Protein AF-G0QN94-F1 (afdb_monomer)

Organism: Ichthyophthirius multifiliis (NCBI:txid5932)

Secondary structure (DSSP, 8-state):
--TTHHHHHHHHHHTTSPPPPPPHHHHHHHT-TT--GGG--SHHHHHHHHHHHHHHTTHHHHTT--HHHHHHHHHHHHHHHHTT--SSSSHHHHHHHHHHHHHHHHTTTTTTT--HHHHHHHHHHHHHTTTT--SS-HHHHHHTT-HHHHHHTTSSHHHHHHHHHHHHHHHHT-TTTTS-HHHHHHHHHHHHHHHHT--GGGHHHHHHHHHHHHHHHHHH---S--SHHHHHHHHHHHHHHHHTTGGGS-HHHHHHHHHHHHHHHHHHHHHHHHHTPPP-GGGTTTTSHHHHHHHHHHHIIIIIHHHHHHHHHHH-GGGTHHHHHHHHHHHHHHHHHHHHHHHHT-SS------S----S-GGG--HHHHSS--SS--HHHHHHHHHHHHHHHHHHSS-S-SSSSTT-HHHHHHTSS-THHHHTTS-S---THHHHHHT-SSTTTSPPHHHHHTSTTT-

Radius of gyration: 30.05 Å; Cα contacts (8 Å, |Δi|>4): 542; chains: 1; bounding box: 79×68×67 Å

pLDDT: mean 88.89, std 14.83, range [32.31, 98.94]

InterPro domains:
  IPR000719 Protein kinase domain [PF00069] (358-457)
  IPR000719 Protein kinase domain [PS50011] (59-458)
  IPR000719 Protein kinase domain [SM00220] (216-458)
  IPR002073 3'5'-cyclic nucleotide phosphodiesterase, catalytic domain [PF00233] (88-326)
  IPR002073 3'5'-cyclic nucleotide phosphodiesterase, catalytic domain [PS51845] (15-340)
  IPR003607 HD/PDEase domain [SM00471] (86-257)
  IPR003607 HD/PDEase domain [cd00077] (89-265)
  IPR011009 Protein kinase-like domain superfamily [SSF56112] (355-458)
  IPR023088 3'5'-cyclic nucleotide phosphodiesterase [PR00387] (84-97)
  IPR023088 3'5'-cyclic nucleotide phosphodiesterase [PR00387] (129-144)
  IPR023088 3'5'-cyclic nucleotide phosphodiesterase [PR00387] (156-172)
  IPR023088 3'5'-cyclic nucleotide phosphodiesterase [PR00387] (239-252)
  IPR023088 3'5'-cyclic nucleotide phosphodiesterase [PR00387] (256-272)
  IPR023174 3'5'-cyclic nucleotide phosphodiesterase, conserved site [PS00126] (129-140)
  IPR036971 3'5'-cyclic nucleotide phosphodiesterase, catalytic domain superfamily [G3DSA:1.10.1300.10] (16-343)

Structure (mmCIF, N/CA/C/O backbone):
data_AF-G0QN94-F1
#
_entry.id   AF-G0QN94-F1
#
loop_
_atom_site.group_PDB
_atom_site.id
_atom_site.type_symbol
_atom_site.label_atom_id
_atom_site.label_alt_id
_atom_site.label_comp_id
_atom_site.label_asym_id
_atom_site.label_entity_id
_atom_site.label_seq_id
_atom_site.pdbx_PDB_ins_code
_atom_site.Cartn_x
_atom_site.Cartn_y
_atom_site.Cartn_z
_atom_site.occupancy
_atom_site.B_iso_or_equiv
_atom_site.auth_seq_id
_atom_site.auth_comp_id
_atom_site.auth_asym_id
_atom_site.auth_atom_id
_atom_site.pdbx_PDB_model_num
ATOM 1 N N . MET A 1 1 ? -6.338 -30.228 -6.863 1.00 39.59 1 MET A N 1
ATOM 2 C CA . MET A 1 1 ? -7.550 -30.212 -6.015 1.00 39.59 1 MET A CA 1
ATOM 3 C C . MET A 1 1 ? -8.471 -29.151 -6.579 1.00 39.59 1 MET A C 1
ATOM 5 O O . MET A 1 1 ? -7.980 -28.083 -6.923 1.00 39.59 1 MET A O 1
ATOM 9 N N . THR A 1 2 ? -9.753 -29.445 -6.765 1.00 32.31 2 THR A N 1
ATOM 10 C CA . THR A 1 2 ? -10.728 -28.423 -7.175 1.00 32.31 2 THR A CA 1
ATOM 11 C C . THR A 1 2 ? -10.916 -27.420 -6.030 1.00 32.31 2 THR A C 1
ATOM 13 O O . THR A 1 2 ? -10.762 -27.778 -4.861 1.00 32.31 2 THR A O 1
ATOM 16 N N . GLY A 1 3 ? -11.249 -26.162 -6.338 1.00 35.00 3 GLY A N 1
ATOM 17 C CA . GLY A 1 3 ? -11.418 -25.099 -5.333 1.00 35.00 3 GLY A CA 1
ATOM 18 C C . GLY A 1 3 ? -12.515 -25.358 -4.287 1.00 35.00 3 GLY A C 1
ATOM 19 O O . GLY A 1 3 ? -12.602 -24.627 -3.308 1.00 35.00 3 GLY A O 1
ATOM 20 N N . GLU A 1 4 ? -13.344 -26.391 -4.462 1.00 36.78 4 GLU A N 1
ATOM 21 C CA . GLU A 1 4 ? -14.314 -26.848 -3.4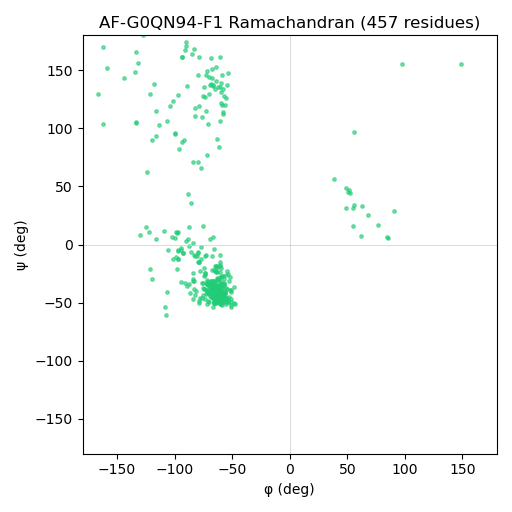59 1.00 36.78 4 GLU A CA 1
ATOM 22 C C . GLU A 1 4 ? -13.721 -27.859 -2.468 1.00 36.78 4 GLU A C 1
ATOM 24 O O . GLU A 1 4 ? -14.023 -27.778 -1.286 1.00 36.78 4 GLU A O 1
ATOM 29 N N . GLN A 1 5 ? -12.796 -28.730 -2.884 1.00 34.88 5 GLN A N 1
ATOM 30 C CA . GLN A 1 5 ? -12.131 -29.670 -1.965 1.00 34.88 5 GLN A CA 1
ATOM 31 C C . GLN A 1 5 ? -11.105 -28.985 -1.047 1.00 34.88 5 GLN A C 1
ATOM 33 O O . GLN A 1 5 ? -10.830 -29.476 0.044 1.00 34.88 5 GLN A O 1
ATOM 38 N N . TYR A 1 6 ? -10.560 -27.835 -1.459 1.00 41.84 6 TYR A N 1
ATOM 39 C CA . TYR A 1 6 ? -9.681 -27.019 -0.612 1.00 41.84 6 TYR A CA 1
ATOM 40 C C . TYR A 1 6 ? -10.460 -26.266 0.488 1.00 41.84 6 TYR A C 1
ATOM 42 O O . TYR A 1 6 ? -9.904 -25.995 1.550 1.00 41.84 6 TYR A O 1
ATOM 50 N N . LYS A 1 7 ? -11.752 -25.958 0.259 1.00 45.25 7 LYS A N 1
ATOM 51 C CA . LYS A 1 7 ? -12.611 -25.224 1.209 1.00 45.25 7 LYS A CA 1
ATOM 52 C C . LYS A 1 7 ? -12.874 -26.011 2.487 1.00 45.25 7 LYS A C 1
ATOM 54 O O . LYS A 1 7 ? -12.740 -25.446 3.562 1.00 45.25 7 LYS A O 1
ATOM 59 N N . ASP A 1 8 ? -13.225 -27.290 2.382 1.00 44.88 8 ASP A N 1
ATOM 60 C CA . ASP A 1 8 ? -13.710 -28.035 3.551 1.00 44.88 8 ASP A CA 1
ATOM 61 C C . ASP A 1 8 ? -12.580 -28.604 4.421 1.00 44.88 8 ASP A C 1
ATOM 63 O O . ASP A 1 8 ? -12.735 -28.694 5.635 1.00 44.88 8 ASP A O 1
ATOM 67 N N . CYS A 1 9 ? -11.414 -28.929 3.852 1.00 47.97 9 CYS A N 1
ATOM 68 C CA . CYS A 1 9 ? -10.308 -29.491 4.637 1.00 47.97 9 CYS A CA 1
ATOM 69 C C . CYS A 1 9 ? -9.487 -28.421 5.372 1.00 47.97 9 CYS A C 1
ATOM 71 O O . CYS A 1 9 ? -9.126 -28.616 6.528 1.00 47.97 9 CYS A O 1
ATOM 73 N N . TYR A 1 10 ? -9.218 -27.277 4.736 1.00 49.41 10 TYR A N 1
ATOM 74 C CA . TYR A 1 10 ? -8.291 -26.283 5.282 1.00 49.41 10 TYR A CA 1
ATOM 75 C C . TYR A 1 10 ? -8.870 -25.524 6.485 1.00 49.41 10 TYR A C 1
ATOM 77 O O . TYR A 1 10 ? -8.169 -25.303 7.466 1.00 49.41 10 TYR A O 1
ATOM 85 N N . VAL A 1 11 ? -10.146 -25.108 6.455 1.00 52.97 11 VAL A N 1
ATOM 86 C CA . VAL A 1 11 ? -10.698 -24.310 7.570 1.00 52.97 11 VAL A CA 1
ATOM 87 C C . VAL A 1 11 ? -10.992 -25.163 8.798 1.00 52.97 11 VAL A C 1
ATOM 89 O O . VAL A 1 11 ? -10.759 -24.723 9.922 1.00 52.97 11 VAL A O 1
ATOM 92 N N . VAL A 1 12 ? -11.474 -26.391 8.586 1.00 55.25 12 VAL A N 1
ATOM 93 C CA . VAL A 1 12 ? -11.833 -27.311 9.673 1.00 55.25 12 VAL A CA 1
ATOM 94 C C . VAL A 1 12 ? -10.606 -27.689 10.505 1.00 55.25 12 VAL A C 1
ATOM 96 O O . VAL A 1 12 ? -10.716 -27.786 11.725 1.00 55.25 12 VAL A O 1
ATOM 99 N N . GLU A 1 13 ? -9.434 -27.816 9.878 1.00 57.72 13 GLU A N 1
ATOM 100 C CA . GLU A 1 13 ? -8.177 -28.139 10.565 1.00 57.72 13 GLU A CA 1
ATOM 101 C C . GLU A 1 13 ? -7.680 -27.002 11.481 1.00 57.72 13 GLU A C 1
ATOM 103 O O . GLU A 1 13 ? -7.098 -27.259 12.534 1.00 57.72 13 GLU A O 1
ATOM 108 N N . TYR A 1 14 ? -7.948 -25.736 11.139 1.00 63.16 14 TYR A N 1
ATOM 109 C CA . TYR A 1 14 ? -7.398 -24.584 11.867 1.00 63.16 14 TYR A CA 1
ATOM 110 C C . TYR A 1 14 ? -8.360 -23.898 12.845 1.00 63.16 14 TYR A C 1
ATOM 112 O O . TYR A 1 14 ? -7.900 -23.113 13.674 1.00 63.16 14 TYR A O 1
ATOM 120 N N . TYR A 1 15 ? -9.668 -24.185 12.809 1.00 63.53 15 TYR A N 1
ATOM 121 C CA . TYR A 1 15 ? -10.637 -23.526 13.701 1.00 63.53 15 TYR A CA 1
ATOM 122 C C . TYR A 1 15 ? -10.415 -23.793 15.194 1.00 63.53 15 TYR A C 1
ATOM 124 O O . TYR A 1 15 ? -10.767 -22.947 16.012 1.00 63.53 15 TYR A O 1
ATOM 132 N N . ASN A 1 16 ? -9.850 -24.949 15.541 1.00 65.31 16 ASN A N 1
ATOM 133 C CA . ASN A 1 16 ? -9.628 -25.365 16.929 1.00 65.31 16 ASN A CA 1
ATOM 134 C C . ASN A 1 16 ? -8.145 -25.349 17.321 1.00 65.31 16 ASN A C 1
ATOM 136 O O . ASN A 1 16 ? -7.781 -25.906 18.354 1.00 65.31 16 ASN A O 1
ATOM 140 N N . THR A 1 17 ? -7.293 -24.753 16.486 1.00 73.94 17 THR A N 1
ATOM 141 C CA . THR A 1 17 ? -5.847 -24.736 16.699 1.00 73.94 17 THR A CA 1
ATOM 142 C C . THR A 1 17 ? -5.446 -23.431 17.369 1.00 73.94 17 THR A C 1
ATOM 144 O O . THR A 1 17 ? -5.792 -22.348 16.890 1.00 73.94 17 THR A O 1
ATOM 147 N N . ASP A 1 18 ? -4.703 -23.535 18.470 1.00 79.50 18 ASP A N 1
ATOM 148 C CA . ASP A 1 18 ? -4.144 -22.371 19.149 1.00 79.50 18 ASP A CA 1
ATOM 149 C C . ASP A 1 18 ? -3.210 -21.607 18.204 1.00 79.50 18 ASP A C 1
ATOM 151 O O . ASP A 1 18 ? -2.381 -22.191 17.496 1.00 79.50 18 ASP A O 1
ATOM 155 N N . LEU A 1 19 ? -3.339 -20.279 18.188 1.00 82.00 19 LEU A N 1
ATOM 156 C CA . LEU A 1 19 ? -2.419 -19.443 17.428 1.00 82.00 19 LEU A CA 1
ATOM 157 C C . LEU A 1 19 ? -1.003 -19.575 18.010 1.00 82.00 19 LEU A C 1
ATOM 159 O O . LEU A 1 19 ? -0.846 -19.589 19.235 1.00 82.00 19 LEU A O 1
ATOM 163 N N . PRO A 1 20 ? 0.042 -19.626 17.162 1.00 82.62 20 PRO A N 1
ATOM 164 C CA . PRO A 1 20 ? 1.405 -19.656 17.661 1.00 82.62 20 PRO A CA 1
ATOM 165 C C . PRO A 1 20 ? 1.693 -18.418 18.521 1.00 82.62 20 PRO A C 1
ATOM 167 O O . PRO A 1 20 ? 1.191 -17.324 18.256 1.00 82.62 20 PRO A O 1
ATOM 170 N N . ILE A 1 21 ? 2.520 -18.586 19.551 1.00 85.19 21 ILE A N 1
ATOM 171 C CA . ILE A 1 21 ? 2.860 -17.507 20.484 1.00 85.19 21 ILE A CA 1
ATOM 172 C C . ILE A 1 21 ? 3.711 -16.454 19.762 1.00 85.19 21 ILE A C 1
ATOM 174 O O . ILE A 1 21 ? 4.614 -16.787 18.993 1.00 85.19 21 ILE A O 1
ATOM 178 N N . VAL A 1 22 ? 3.422 -15.177 20.016 1.00 85.69 22 VAL A N 1
ATOM 179 C CA . VAL A 1 22 ? 4.253 -14.060 19.554 1.00 85.69 22 VAL A CA 1
ATOM 180 C C . VAL A 1 22 ? 5.459 -13.928 20.474 1.00 85.69 22 VAL A C 1
ATOM 182 O O . VAL A 1 22 ? 5.314 -13.740 21.680 1.00 85.69 22 VAL A O 1
ATOM 185 N N . SER A 1 23 ? 6.647 -14.080 19.899 1.00 89.00 23 SER A N 1
ATOM 186 C CA . SER A 1 23 ? 7.928 -13.914 20.589 1.00 89.00 23 SER A CA 1
ATOM 187 C C . SER A 1 23 ? 8.365 -12.445 20.623 1.00 89.00 23 SER A C 1
ATOM 189 O O . SER A 1 23 ? 7.906 -11.646 19.816 1.00 89.00 23 SER A O 1
ATOM 191 N N . GLN A 1 24 ? 9.326 -12.085 21.479 1.00 88.75 24 GLN A N 1
ATOM 192 C CA . GLN A 1 24 ? 9.919 -10.737 21.465 1.00 88.75 24 GLN A CA 1
ATOM 193 C C . GLN A 1 24 ? 10.485 -10.366 20.080 1.00 88.75 24 GLN A C 1
ATOM 195 O O . GLN A 1 24 ? 10.330 -9.240 19.616 1.00 88.75 24 GLN A O 1
ATOM 200 N N . GLN A 1 25 ? 11.087 -11.331 19.380 1.00 88.31 25 GLN A N 1
ATOM 201 C CA . GLN A 1 25 ? 11.593 -11.120 18.026 1.00 88.31 25 GLN A CA 1
ATOM 202 C C . GLN A 1 25 ? 10.465 -10.779 17.040 1.00 88.31 25 GLN A C 1
ATOM 204 O O . GLN A 1 25 ? 10.648 -9.938 16.165 1.00 88.31 25 GLN A O 1
ATOM 209 N N . ASP A 1 26 ? 9.290 -11.398 17.181 1.00 89.19 26 ASP A N 1
ATOM 210 C CA . ASP A 1 26 ? 8.119 -11.063 16.366 1.00 89.19 26 ASP A CA 1
ATOM 211 C C . ASP A 1 26 ? 7.661 -9.614 16.601 1.00 89.19 26 ASP A C 1
ATOM 213 O O . ASP A 1 26 ? 7.310 -8.919 15.647 1.00 89.19 26 ASP A O 1
ATOM 217 N N . GLU A 1 27 ? 7.692 -9.145 17.851 1.00 89.12 27 GLU A N 1
ATOM 218 C CA . GLU A 1 27 ? 7.333 -7.766 18.214 1.00 89.12 27 GLU A CA 1
ATOM 219 C C . GLU A 1 27 ? 8.311 -6.748 17.616 1.00 89.12 27 GLU A C 1
ATOM 221 O O . GLU A 1 27 ? 7.893 -5.737 17.043 1.00 89.12 27 GLU A O 1
ATOM 226 N N . GLU A 1 28 ? 9.611 -7.037 17.693 1.00 89.75 28 GLU A N 1
ATOM 227 C CA . GLU A 1 28 ? 10.665 -6.220 17.085 1.00 89.75 28 GLU A CA 1
ATOM 228 C C . GLU A 1 28 ? 10.498 -6.136 15.563 1.00 89.75 28 GLU A C 1
ATOM 230 O O . GLU A 1 28 ? 10.615 -5.053 14.982 1.00 89.75 28 GLU A O 1
ATOM 235 N N . LEU A 1 29 ? 10.155 -7.254 14.911 1.00 89.44 29 LEU A N 1
ATOM 236 C CA . LEU A 1 29 ? 9.857 -7.275 13.480 1.00 89.44 29 LEU A CA 1
ATOM 237 C C . LEU A 1 29 ? 8.646 -6.397 13.153 1.00 89.44 29 LEU A C 1
ATOM 239 O O . LEU A 1 29 ? 8.740 -5.562 12.254 1.00 89.44 29 LEU A O 1
ATOM 243 N N . LEU A 1 30 ? 7.536 -6.542 13.883 1.00 91.38 30 LEU A N 1
ATOM 244 C CA . LEU A 1 30 ? 6.322 -5.742 13.680 1.00 91.38 30 LEU A CA 1
ATOM 245 C C . LEU A 1 30 ? 6.555 -4.235 13.851 1.00 91.38 30 LEU A C 1
ATOM 247 O O . LEU A 1 30 ? 5.859 -3.432 13.228 1.00 91.38 30 LEU A O 1
ATOM 251 N N . CYS A 1 31 ? 7.535 -3.850 14.667 1.00 92.06 31 CYS A N 1
ATOM 252 C CA . CYS A 1 31 ? 7.925 -2.458 14.878 1.00 92.06 31 CYS A CA 1
ATOM 253 C C . CYS A 1 31 ? 8.970 -1.950 13.871 1.00 92.06 31 CYS A C 1
ATOM 255 O O . CYS A 1 31 ? 9.346 -0.781 13.933 1.00 92.06 31 CYS A O 1
ATOM 257 N N . SER A 1 32 ? 9.436 -2.783 12.939 1.00 94.19 32 SER A N 1
ATOM 258 C CA . SER A 1 32 ? 10.348 -2.381 11.868 1.00 94.19 32 SER A CA 1
ATOM 259 C C . SER A 1 32 ? 9.580 -1.895 10.639 1.00 94.19 32 SER A C 1
ATOM 261 O O . SER A 1 32 ? 8.629 -2.535 10.192 1.00 94.19 32 SER A O 1
ATOM 263 N N . TRP A 1 33 ? 10.030 -0.794 10.029 1.00 95.94 33 TRP A N 1
ATOM 264 C CA . TRP A 1 33 ? 9.498 -0.367 8.729 1.00 95.94 33 TRP A CA 1
ATOM 265 C C . TRP A 1 33 ? 9.818 -1.374 7.614 1.00 95.94 33 TRP A C 1
ATOM 267 O O . TRP A 1 33 ? 9.013 -1.587 6.707 1.00 95.94 33 TRP A O 1
ATOM 277 N N . ASP A 1 34 ? 10.969 -2.042 7.718 1.00 95.25 34 ASP A N 1
ATOM 278 C CA . ASP A 1 34 ? 11.434 -3.087 6.803 1.00 95.25 34 ASP A CA 1
ATOM 279 C C . ASP A 1 34 ? 10.937 -4.481 7.237 1.00 95.25 34 ASP A C 1
ATOM 281 O O . ASP A 1 34 ? 11.703 -5.448 7.267 1.00 95.25 34 ASP A O 1
ATOM 285 N N . PHE A 1 35 ? 9.664 -4.590 7.633 1.00 93.56 35 PHE A N 1
ATOM 286 C CA . PHE A 1 35 ? 9.060 -5.851 8.062 1.00 93.56 35 PHE A CA 1
ATOM 287 C C . PHE A 1 35 ? 9.196 -6.936 6.972 1.00 93.56 35 PHE A C 1
ATOM 289 O O . PHE A 1 35 ? 8.702 -6.755 5.852 1.00 93.56 35 PHE A O 1
ATOM 296 N N . PRO A 1 36 ? 9.858 -8.074 7.258 1.00 89.44 36 PRO A N 1
ATOM 297 C CA . PRO A 1 36 ? 10.201 -9.072 6.252 1.00 89.44 36 PRO A CA 1
ATOM 298 C C . PRO A 1 36 ? 9.031 -10.030 6.003 1.00 89.44 36 PRO A C 1
ATOM 300 O O . PRO A 1 36 ? 9.090 -11.207 6.360 1.00 89.44 36 PRO A O 1
ATOM 303 N N . PHE A 1 37 ? 7.975 -9.529 5.361 1.00 84.38 37 PHE A N 1
ATOM 304 C CA . PHE A 1 37 ? 6.750 -10.280 5.061 1.00 84.38 37 PHE A CA 1
ATOM 305 C C . PHE A 1 37 ? 7.032 -11.654 4.433 1.00 84.38 37 PHE A C 1
ATOM 307 O O . PHE A 1 37 ? 6.358 -12.622 4.775 1.00 84.38 37 PHE A O 1
ATOM 314 N N . TYR A 1 38 ? 8.053 -11.770 3.573 1.00 83.44 38 TYR A N 1
ATOM 315 C CA . TYR A 1 38 ? 8.455 -13.001 2.874 1.00 83.44 38 TYR A CA 1
ATOM 316 C C . TYR A 1 38 ? 8.865 -14.157 3.798 1.00 83.44 38 TYR A C 1
ATOM 318 O O . TYR A 1 38 ? 8.884 -15.306 3.360 1.00 83.44 38 TYR A O 1
ATOM 326 N N . LYS A 1 39 ? 9.180 -13.888 5.069 1.00 85.38 39 LYS A N 1
ATOM 327 C CA . LYS A 1 39 ? 9.485 -14.937 6.054 1.00 85.38 39 LYS A CA 1
ATOM 328 C C . LYS A 1 39 ? 8.229 -15.616 6.606 1.00 85.38 39 LYS A C 1
ATOM 330 O O . LYS A 1 39 ? 8.338 -16.686 7.188 1.00 85.38 39 LYS A O 1
ATOM 335 N N . ILE A 1 40 ? 7.056 -15.017 6.406 1.00 85.44 40 ILE A N 1
ATOM 336 C CA . ILE A 1 40 ? 5.784 -15.456 6.985 1.00 85.44 40 ILE A CA 1
ATOM 337 C C . ILE A 1 40 ? 5.028 -16.255 5.931 1.00 85.44 40 ILE A C 1
ATOM 339 O O . ILE A 1 40 ? 4.353 -15.696 5.062 1.00 85.44 40 ILE A O 1
ATOM 343 N N . GLN A 1 41 ? 5.183 -17.573 5.986 1.00 84.44 41 GLN A N 1
ATOM 344 C CA . GLN A 1 41 ? 4.644 -18.479 4.971 1.00 84.44 41 GLN A CA 1
ATOM 345 C C . GLN A 1 41 ? 3.441 -19.258 5.495 1.00 84.44 41 GLN A C 1
ATOM 347 O O . GLN A 1 41 ? 2.446 -19.400 4.781 1.00 84.44 41 GLN A O 1
ATOM 352 N N . SER A 1 42 ? 3.499 -19.720 6.749 1.00 88.38 42 SER A N 1
ATOM 353 C CA . SER A 1 42 ? 2.431 -20.533 7.319 1.00 88.38 42 SER A CA 1
ATOM 354 C C . SER A 1 42 ? 1.136 -19.727 7.469 1.00 88.38 42 SER A C 1
ATOM 356 O O . SER A 1 42 ? 1.168 -18.591 7.952 1.00 88.38 42 SER A O 1
ATOM 358 N N . PRO A 1 43 ? -0.023 -20.316 7.133 1.00 87.44 43 PRO A N 1
ATOM 359 C CA . PRO A 1 43 ? -1.326 -19.716 7.388 1.00 87.44 43 PRO A CA 1
ATOM 360 C C . PRO A 1 43 ? -1.508 -19.245 8.828 1.00 87.44 43 PRO A C 1
ATOM 362 O O . PRO A 1 43 ? -1.853 -18.096 9.072 1.00 87.44 43 PRO A O 1
ATOM 365 N N . LEU A 1 44 ? -1.195 -20.095 9.805 1.00 89.31 44 LEU A N 1
ATOM 366 C CA . LEU A 1 44 ? -1.354 -19.738 11.213 1.00 89.31 44 LEU A CA 1
ATOM 367 C C . LEU A 1 44 ? -0.401 -18.621 11.648 1.00 89.31 44 LEU A C 1
ATOM 369 O O . LEU A 1 44 ? -0.768 -17.810 12.493 1.00 89.31 44 LEU A O 1
ATOM 373 N N . GLU A 1 45 ? 0.794 -18.534 11.059 1.00 90.25 45 GLU A N 1
ATOM 374 C CA . GLU A 1 45 ? 1.710 -17.421 11.327 1.00 90.25 45 GLU A CA 1
ATOM 375 C C . GLU A 1 45 ? 1.172 -16.104 10.767 1.00 90.25 45 GLU A C 1
ATOM 377 O O . GLU A 1 45 ? 1.229 -15.080 11.445 1.00 90.25 45 GLU A O 1
ATOM 382 N N . LYS A 1 46 ? 0.593 -16.124 9.563 1.00 92.69 46 LYS A N 1
ATOM 383 C CA . LYS A 1 46 ? -0.077 -14.960 8.967 1.00 92.69 46 LYS A CA 1
ATOM 384 C C . LYS A 1 46 ? -1.198 -14.442 9.877 1.00 92.69 46 LYS A C 1
ATOM 386 O O . LYS A 1 46 ? -1.237 -13.253 10.200 1.00 92.69 46 LYS A O 1
ATOM 391 N N . ILE A 1 47 ? -2.054 -15.345 10.360 1.00 94.62 47 ILE A N 1
ATOM 392 C CA . ILE A 1 47 ? -3.145 -15.021 11.293 1.00 94.62 47 ILE A CA 1
ATOM 393 C C . ILE A 1 47 ? -2.605 -14.519 12.637 1.00 94.62 47 ILE A C 1
ATOM 395 O O . ILE A 1 47 ? -3.126 -13.533 13.160 1.00 94.62 47 ILE A O 1
ATOM 399 N N . LYS A 1 48 ? -1.540 -15.138 13.171 1.00 93.19 48 LYS A N 1
ATOM 400 C CA . LYS A 1 48 ? -0.869 -14.731 14.418 1.00 93.19 48 LYS A CA 1
ATOM 401 C C . LYS A 1 48 ? -0.528 -13.244 14.412 1.00 93.19 48 LYS A C 1
ATOM 403 O O . LYS A 1 48 ? -0.886 -12.547 15.359 1.00 93.19 48 LYS A O 1
ATOM 408 N N . TYR A 1 49 ? 0.145 -12.751 13.369 1.00 94.31 49 TYR A N 1
ATOM 409 C CA . TYR A 1 49 ? 0.584 -11.353 13.329 1.00 94.31 49 TYR A CA 1
ATOM 410 C C . TYR A 1 49 ? -0.593 -10.378 13.312 1.00 94.31 49 TYR A C 1
ATOM 412 O O . TYR A 1 49 ? -0.604 -9.444 14.110 1.00 94.31 49 TYR A O 1
ATOM 420 N N . ILE A 1 50 ? -1.609 -10.616 12.474 1.00 96.56 50 ILE A N 1
ATOM 421 C CA . ILE A 1 50 ? -2.807 -9.764 12.449 1.00 96.56 50 ILE A CA 1
ATOM 422 C C . ILE A 1 50 ? -3.509 -9.792 13.804 1.00 96.56 50 ILE A C 1
ATOM 424 O O . ILE A 1 50 ? -3.788 -8.746 14.386 1.00 96.56 50 ILE A O 1
ATOM 428 N N . PHE A 1 51 ? -3.761 -10.982 14.342 1.00 96.06 51 PHE A N 1
ATOM 429 C CA . PHE A 1 51 ? -4.435 -11.128 15.623 1.00 96.06 51 PHE A CA 1
ATOM 430 C C . PHE A 1 51 ? -3.695 -10.379 16.738 1.00 96.06 51 PHE A C 1
ATOM 432 O O . PHE A 1 51 ? -4.311 -9.657 17.527 1.00 96.06 51 PHE A O 1
ATOM 439 N N . TYR A 1 52 ? -2.367 -10.496 16.763 1.00 95.12 52 TYR A N 1
ATOM 440 C CA . TYR A 1 52 ? -1.523 -9.795 17.718 1.00 95.12 52 TYR A CA 1
ATOM 441 C C . TYR A 1 52 ? -1.604 -8.276 17.571 1.00 95.12 52 TYR A C 1
ATOM 443 O O . TYR A 1 52 ? -1.816 -7.615 18.586 1.00 95.12 52 TYR A O 1
ATOM 451 N N . MET A 1 53 ? -1.536 -7.722 16.350 1.00 96.94 53 MET A N 1
ATOM 452 C CA . MET A 1 53 ? -1.700 -6.276 16.116 1.00 96.94 53 MET A CA 1
ATOM 453 C C . MET A 1 53 ? -2.997 -5.761 16.758 1.00 96.94 53 MET A C 1
ATOM 455 O O . MET A 1 53 ? -2.986 -4.761 17.474 1.00 96.94 53 MET A O 1
ATOM 459 N N . PHE A 1 54 ? -4.114 -6.478 16.583 1.00 97.62 54 PHE A N 1
ATOM 460 C CA . PHE A 1 54 ? -5.389 -6.086 17.191 1.00 97.62 54 PHE A CA 1
ATOM 461 C C . PHE A 1 54 ? -5.410 -6.255 18.717 1.00 97.62 54 PHE A C 1
ATOM 463 O O . PHE A 1 54 ? -6.014 -5.450 19.435 1.00 97.62 54 PHE A O 1
ATOM 470 N N . LYS A 1 55 ? -4.775 -7.311 19.230 1.00 95.19 55 LYS A N 1
ATOM 471 C CA . LYS A 1 55 ? -4.747 -7.621 20.662 1.00 95.19 55 LYS A CA 1
ATOM 472 C C . LYS A 1 55 ? -3.887 -6.634 21.444 1.00 95.19 55 LYS A C 1
ATOM 474 O O . LYS A 1 55 ? -4.368 -6.102 22.445 1.00 95.19 55 LYS A O 1
ATOM 479 N N . ILE A 1 56 ? -2.666 -6.357 20.986 1.00 94.00 56 ILE A N 1
ATOM 480 C CA . ILE A 1 56 ? -1.705 -5.510 21.707 1.00 94.00 56 ILE A CA 1
ATOM 481 C C . ILE A 1 56 ? -2.113 -4.033 21.710 1.00 94.00 56 ILE A C 1
ATOM 483 O O . ILE A 1 56 ? -1.978 -3.371 22.735 1.00 94.00 56 ILE A O 1
ATOM 487 N N . HIS A 1 57 ? -2.744 -3.542 20.635 1.00 93.44 57 HIS A N 1
ATOM 488 C CA . HIS A 1 57 ? -3.374 -2.212 20.628 1.00 93.44 57 HIS A CA 1
ATOM 489 C C . HIS A 1 57 ? -4.596 -2.113 21.560 1.00 93.44 57 HIS A C 1
ATOM 491 O O . HIS A 1 57 ? -5.122 -1.026 21.806 1.00 93.44 57 HIS A O 1
ATOM 497 N N . GLY A 1 58 ? -5.069 -3.236 22.106 1.00 95.75 58 GLY A N 1
ATOM 498 C CA . GLY A 1 58 ? -6.175 -3.283 23.055 1.00 95.75 58 GLY A CA 1
ATOM 499 C C . GLY A 1 58 ? -7.564 -3.305 22.416 1.00 95.75 58 GLY A C 1
ATOM 500 O O . GLY A 1 58 ? -8.547 -3.258 23.160 1.00 95.75 58 GLY A O 1
ATOM 501 N N . PHE A 1 59 ? -7.677 -3.418 21.085 1.00 97.75 59 PHE A N 1
ATOM 502 C CA . PHE A 1 59 ? -8.964 -3.529 20.381 1.00 97.75 59 PHE A CA 1
ATOM 503 C C . PHE A 1 59 ? -9.756 -4.738 20.854 1.00 97.75 59 PHE A C 1
ATOM 505 O O . PHE A 1 59 ? -10.934 -4.602 21.179 1.00 97.75 59 PHE A O 1
ATOM 512 N N . VAL A 1 60 ? -9.092 -5.890 20.996 1.00 96.44 60 VAL A N 1
ATOM 513 C CA . VAL A 1 60 ? -9.753 -7.126 21.437 1.00 96.44 60 VAL A CA 1
ATOM 514 C C . VAL A 1 60 ? -10.434 -6.940 22.795 1.00 96.44 60 VAL A C 1
ATOM 516 O O . VAL A 1 60 ? -11.611 -7.259 22.957 1.00 96.44 60 VAL A O 1
ATOM 519 N N . LYS A 1 61 ? -9.719 -6.344 23.755 1.00 96.69 61 LYS A N 1
ATOM 520 C CA . LYS A 1 61 ? -10.223 -6.120 25.113 1.00 96.69 61 LYS A CA 1
ATOM 521 C C . LYS A 1 61 ? -11.288 -5.021 25.168 1.00 96.69 61 LYS A C 1
ATOM 523 O O . LYS A 1 61 ? -12.346 -5.239 25.749 1.00 96.69 61 LYS A O 1
ATOM 528 N N . LYS A 1 62 ? -11.018 -3.838 24.603 1.00 96.88 62 LYS A N 1
ATOM 529 C CA . LYS A 1 62 ? -11.908 -2.667 24.733 1.00 96.88 62 LYS A CA 1
ATOM 530 C C . LYS A 1 62 ? -13.198 -2.798 23.921 1.00 96.88 62 LYS A C 1
ATOM 532 O O . LYS A 1 62 ? -14.230 -2.336 24.388 1.00 96.88 62 LYS A O 1
ATOM 537 N N . LEU A 1 63 ? -13.154 -3.442 22.752 1.00 97.38 63 LEU A N 1
ATOM 538 C CA . LEU A 1 63 ? -14.341 -3.697 21.921 1.00 97.38 63 LEU A CA 1
ATOM 539 C C . LEU A 1 63 ? -15.039 -5.022 22.284 1.00 97.38 63 LEU A C 1
ATOM 541 O O . LEU A 1 63 ? -15.992 -5.419 21.616 1.00 97.38 63 LEU A O 1
ATOM 545 N N . ASN A 1 64 ? -14.575 -5.713 23.336 1.00 96.69 64 ASN A N 1
ATOM 546 C CA . ASN A 1 64 ? -15.112 -6.995 23.799 1.00 96.69 64 ASN A CA 1
ATOM 547 C C . ASN A 1 64 ? -15.220 -8.035 22.661 1.00 96.69 64 ASN A C 1
ATOM 549 O O . ASN A 1 64 ? -16.256 -8.679 22.467 1.00 96.69 64 ASN A O 1
ATOM 553 N N . ILE A 1 65 ? -14.151 -8.157 21.870 1.00 96.88 65 ILE A N 1
ATOM 554 C CA . ILE A 1 65 ? -14.067 -9.071 20.728 1.00 96.88 65 ILE A CA 1
ATOM 555 C C . ILE A 1 65 ? -13.877 -10.494 21.247 1.00 96.88 65 ILE A C 1
ATOM 557 O O . ILE A 1 65 ? -12.964 -10.778 22.020 1.00 96.88 65 ILE A O 1
ATOM 561 N N . GLN A 1 66 ? -14.721 -11.413 20.780 1.00 94.81 66 GLN A N 1
ATOM 562 C CA . GLN A 1 66 ? -14.555 -12.836 21.066 1.00 94.81 66 GLN A CA 1
ATOM 563 C C . GLN A 1 66 ? -13.425 -13.403 20.200 1.00 94.81 66 GLN A C 1
ATOM 565 O O . GLN A 1 66 ? -13.591 -13.535 18.987 1.00 94.81 66 GLN A O 1
ATOM 570 N N . GLU A 1 67 ? -12.299 -13.748 20.833 1.00 93.56 67 GLU A N 1
ATOM 571 C CA . GLU A 1 67 ? -11.059 -14.186 20.170 1.00 93.56 67 GLU A CA 1
ATOM 572 C C . GLU A 1 67 ? -11.296 -15.308 19.143 1.00 93.56 67 GLU A C 1
ATOM 574 O O . GLU A 1 67 ? -10.887 -15.168 17.993 1.00 93.56 67 GLU A O 1
ATOM 579 N N . GLY A 1 68 ? -12.056 -16.352 19.497 1.00 92.94 68 GLY A N 1
ATOM 580 C CA . GLY A 1 68 ? -12.358 -17.458 18.577 1.00 92.94 68 GLY A CA 1
ATOM 581 C C . GLY A 1 68 ? -13.180 -17.052 17.344 1.00 92.94 68 GLY A C 1
ATOM 582 O O . GLY A 1 68 ? -12.938 -17.555 16.250 1.00 92.94 68 GLY A O 1
ATOM 583 N N . ILE A 1 69 ? -14.114 -16.096 17.474 1.00 95.12 69 ILE A N 1
ATOM 584 C CA . ILE A 1 69 ? -14.874 -15.581 16.317 1.00 95.12 69 ILE A CA 1
ATOM 585 C C . ILE A 1 69 ? -13.961 -14.741 15.424 1.00 95.12 69 ILE A C 1
ATOM 587 O O . ILE A 1 69 ? -14.043 -14.835 14.201 1.00 95.12 69 ILE A O 1
ATOM 591 N N . PHE A 1 70 ? -13.077 -13.940 16.022 1.00 96.31 70 PHE A N 1
ATOM 592 C CA . PHE A 1 70 ? -12.131 -13.132 15.262 1.00 96.31 70 PHE A CA 1
ATOM 593 C C . PHE A 1 70 ? -11.107 -14.000 14.522 1.00 96.31 70 PHE A C 1
ATOM 595 O O . PHE A 1 70 ? -10.889 -13.791 13.334 1.00 96.31 70 PHE A O 1
ATOM 602 N N . GLN A 1 71 ? -10.557 -15.035 15.161 1.00 94.81 71 GLN A N 1
ATOM 603 C CA . GLN A 1 71 ? -9.679 -16.005 14.501 1.00 94.81 71 GLN A CA 1
ATOM 604 C C . GLN A 1 71 ? -10.381 -16.694 13.324 1.00 94.81 71 GLN A C 1
ATOM 606 O O . GLN A 1 71 ? -9.824 -16.763 12.229 1.00 94.81 71 GLN A O 1
ATOM 611 N N . LYS A 1 72 ? -11.629 -17.139 13.517 1.00 94.44 72 LYS A N 1
ATOM 612 C CA . LYS A 1 72 ? -12.450 -17.707 12.442 1.00 94.44 72 LYS A CA 1
ATOM 613 C C . LYS A 1 72 ? -12.652 -16.723 11.283 1.00 94.44 72 LYS A C 1
ATOM 615 O O . LYS A 1 72 ? -12.470 -17.106 10.130 1.00 94.44 72 LYS A O 1
ATOM 620 N N . PHE A 1 73 ? -12.965 -15.461 11.580 1.00 97.56 73 PHE A N 1
ATOM 621 C CA . PHE A 1 73 ? -13.058 -14.405 10.571 1.00 97.56 73 PHE A CA 1
ATOM 622 C C . PHE A 1 73 ? -11.747 -14.248 9.785 1.00 97.56 73 PHE A C 1
ATOM 624 O O . PHE A 1 73 ? -11.785 -14.192 8.559 1.00 97.56 73 PHE A O 1
ATOM 631 N N . LEU A 1 74 ? -10.595 -14.212 10.464 1.00 97.50 74 LEU A N 1
ATOM 632 C CA . LEU A 1 74 ? -9.292 -14.047 9.814 1.00 97.50 74 LEU A CA 1
ATOM 633 C C . LEU A 1 74 ? -8.940 -15.238 8.905 1.00 97.50 74 LEU A C 1
ATOM 635 O O . LEU A 1 74 ? -8.411 -15.026 7.817 1.00 97.50 74 LEU A O 1
ATOM 639 N N . LEU A 1 75 ? -9.262 -16.472 9.312 1.00 95.50 75 LEU A N 1
ATOM 640 C CA . LEU A 1 75 ? -9.042 -17.672 8.493 1.00 95.50 75 LEU A CA 1
ATOM 641 C C . LEU A 1 75 ? -9.866 -17.634 7.198 1.00 95.50 75 LEU A C 1
ATOM 643 O O . LEU A 1 75 ? -9.343 -17.907 6.118 1.00 95.50 75 LEU A O 1
ATOM 647 N N . GLU A 1 76 ? -11.144 -17.259 7.290 1.00 96.81 76 GLU A N 1
ATOM 648 C CA . GLU A 1 76 ? -12.010 -17.109 6.114 1.00 96.81 76 GLU A CA 1
ATOM 649 C C . GLU A 1 76 ? -11.583 -15.926 5.233 1.00 96.81 76 GLU A C 1
ATOM 651 O O . GLU A 1 76 ? -11.644 -16.011 4.005 1.00 96.81 76 GLU A O 1
ATOM 656 N N . LEU A 1 77 ? -11.106 -14.837 5.842 1.00 98.31 77 LEU A N 1
ATOM 657 C CA . LEU A 1 77 ? -10.565 -13.686 5.127 1.00 98.31 77 LEU A CA 1
ATOM 658 C C . LEU A 1 77 ? -9.319 -14.067 4.321 1.00 98.31 77 LEU A C 1
ATOM 660 O O . LEU A 1 77 ? -9.267 -13.787 3.123 1.00 98.31 77 LEU A O 1
ATOM 664 N N . GLN A 1 78 ? -8.357 -14.754 4.943 1.00 97.38 78 GLN A N 1
ATOM 665 C CA . GLN A 1 78 ? -7.156 -15.245 4.266 1.00 97.38 78 GLN A CA 1
ATOM 666 C C . GLN A 1 78 ? -7.512 -16.116 3.059 1.00 97.38 78 GLN A C 1
ATOM 668 O O . GLN A 1 78 ? -6.965 -15.928 1.976 1.00 97.38 78 GLN A O 1
ATOM 673 N N . GLN A 1 79 ? -8.471 -17.030 3.210 1.00 95.81 79 GLN A N 1
ATOM 674 C CA . GLN A 1 79 ? -8.917 -17.868 2.096 1.00 95.81 79 GLN A CA 1
ATOM 675 C C . GLN A 1 79 ? -9.510 -17.059 0.950 1.00 95.81 79 GLN A C 1
ATOM 677 O O . GLN A 1 79 ? -9.328 -17.423 -0.207 1.00 95.81 79 GLN A O 1
ATOM 682 N N . LYS A 1 80 ? -10.233 -15.976 1.252 1.00 97.88 80 LYS A N 1
ATOM 683 C CA . LYS A 1 80 ? -10.794 -15.102 0.218 1.00 97.88 80 LYS A CA 1
ATOM 684 C C . LYS A 1 80 ? -9.730 -14.322 -0.535 1.00 97.88 80 LYS A C 1
ATOM 686 O O . LYS A 1 80 ? -9.900 -14.126 -1.732 1.00 97.88 80 LYS A O 1
ATOM 691 N N . TYR A 1 81 ? -8.656 -13.921 0.131 1.00 98.38 81 TYR A N 1
ATOM 692 C CA . TYR A 1 81 ? -7.487 -13.336 -0.522 1.00 98.38 81 TYR A CA 1
ATOM 693 C C . TYR A 1 81 ? -6.762 -14.345 -1.415 1.00 98.38 81 TYR A C 1
ATOM 695 O O . TYR A 1 81 ? -6.518 -14.083 -2.588 1.00 98.38 81 TYR A O 1
ATOM 703 N N . ASP A 1 82 ? -6.465 -15.525 -0.876 1.00 96.44 82 ASP A N 1
ATOM 704 C CA . ASP A 1 82 ? -5.604 -16.500 -1.546 1.00 96.44 82 ASP A CA 1
ATOM 705 C C . ASP A 1 82 ? -6.377 -17.376 -2.562 1.00 96.44 82 ASP A C 1
ATOM 707 O O . ASP A 1 82 ? -5.790 -18.233 -3.221 1.00 96.44 82 ASP A O 1
ATOM 711 N N . GLN A 1 83 ? -7.687 -17.147 -2.744 1.00 95.00 83 GLN A N 1
ATOM 712 C CA . GLN A 1 83 ? -8.569 -17.961 -3.594 1.00 95.00 83 GLN A CA 1
ATOM 713 C C . GLN A 1 83 ? -8.104 -18.041 -5.058 1.00 95.00 83 GLN A C 1
ATOM 715 O O . GLN A 1 83 ? -8.264 -19.088 -5.685 1.00 95.00 83 GLN A O 1
ATOM 720 N N . GLN A 1 84 ? -7.577 -16.943 -5.605 1.00 93.69 84 GLN A N 1
ATOM 721 C CA . GLN A 1 84 ? -7.104 -16.863 -6.996 1.00 93.69 84 GLN A CA 1
ATOM 722 C C . GLN A 1 84 ? -5.601 -17.141 -7.134 1.00 93.69 84 GLN A C 1
ATOM 724 O O . GLN A 1 84 ? -5.094 -17.201 -8.249 1.00 93.69 84 GLN A O 1
ATOM 729 N N . ASN A 1 85 ? -4.890 -17.329 -6.015 1.00 95.56 85 ASN A N 1
ATOM 730 C CA . ASN A 1 85 ? -3.434 -17.461 -5.983 1.00 95.56 85 ASN A CA 1
ATOM 731 C C . ASN A 1 85 ? -2.712 -16.298 -6.702 1.00 95.56 85 ASN A C 1
ATOM 733 O O . ASN A 1 85 ? -1.783 -16.512 -7.480 1.00 95.56 85 ASN A O 1
ATOM 737 N N . ASN A 1 86 ? -3.173 -15.066 -6.455 1.00 97.75 86 ASN A N 1
ATOM 738 C CA . ASN A 1 86 ? -2.604 -13.854 -7.043 1.00 97.75 86 ASN A CA 1
ATOM 739 C C . ASN A 1 86 ? -1.137 -13.662 -6.606 1.00 97.75 86 ASN A C 1
ATOM 741 O O . ASN A 1 86 ? -0.848 -13.776 -5.406 1.00 97.75 86 ASN A O 1
ATOM 745 N N . PRO A 1 87 ? -0.216 -13.312 -7.523 1.00 97.62 87 PRO A N 1
ATOM 746 C CA . PRO A 1 87 ? 1.175 -13.034 -7.168 1.00 97.62 87 PRO A CA 1
ATOM 747 C C . PRO A 1 87 ? 1.342 -11.861 -6.191 1.00 97.62 87 PRO A C 1
ATOM 749 O O . PRO A 1 87 ? 2.143 -11.954 -5.251 1.00 97.62 87 PRO A O 1
ATOM 752 N N . PHE A 1 88 ? 0.580 -10.773 -6.372 1.00 98.06 88 PHE A N 1
ATOM 753 C CA . PHE A 1 88 ? 0.683 -9.563 -5.555 1.00 98.06 88 PHE A CA 1
ATOM 754 C C . PHE A 1 88 ? -0.497 -9.406 -4.596 1.00 98.06 88 PHE A C 1
ATOM 756 O O . PHE A 1 88 ? -0.279 -9.429 -3.383 1.00 98.06 88 PHE A O 1
ATOM 763 N N . HIS A 1 89 ? -1.728 -9.304 -5.110 1.00 98.56 89 HIS A N 1
ATOM 764 C CA . HIS A 1 89 ? -2.918 -9.008 -4.298 1.00 98.56 89 HIS A CA 1
ATOM 765 C C . HIS A 1 89 ? -3.426 -10.264 -3.561 1.00 98.56 89 HIS A C 1
ATOM 767 O O . HIS A 1 89 ? -4.455 -10.856 -3.901 1.00 98.56 89 HIS A O 1
ATOM 773 N N . ASN A 1 90 ? -2.658 -10.703 -2.562 1.00 97.56 90 ASN A N 1
ATOM 774 C CA . ASN A 1 90 ? -2.888 -11.882 -1.720 1.00 97.56 90 ASN A CA 1
ATOM 775 C C . ASN A 1 90 ? -2.823 -11.528 -0.222 1.00 97.56 90 ASN A C 1
ATOM 777 O O . ASN A 1 90 ? -2.582 -10.378 0.156 1.00 97.56 90 ASN A O 1
ATOM 781 N N . PHE A 1 91 ? -3.016 -12.504 0.673 1.00 97.75 91 PHE A N 1
ATOM 782 C CA . PHE A 1 91 ? -3.113 -12.204 2.109 1.00 97.75 91 PHE A CA 1
ATOM 783 C C . PHE A 1 91 ? -1.801 -11.670 2.706 1.00 97.75 91 PHE A C 1
ATOM 785 O O . PHE A 1 91 ? -1.800 -10.982 3.724 1.00 97.75 91 PHE A O 1
ATOM 792 N N . GLN A 1 92 ? -0.662 -11.948 2.068 1.00 96.69 92 GLN A N 1
ATOM 793 C CA . GLN A 1 92 ? 0.626 -11.406 2.494 1.00 96.69 92 GLN A CA 1
ATOM 794 C C . GLN A 1 92 ? 0.729 -9.901 2.219 1.00 96.69 92 GLN A C 1
ATOM 796 O O . GLN A 1 92 ? 1.323 -9.183 3.023 1.00 96.69 92 GLN A O 1
ATOM 801 N N . HIS A 1 93 ? 0.127 -9.423 1.126 1.00 97.81 93 HIS A N 1
ATOM 802 C CA . HIS A 1 93 ? -0.007 -7.992 0.859 1.00 97.81 93 HIS A CA 1
ATOM 803 C C . HIS A 1 93 ? -0.915 -7.329 1.906 1.00 97.81 93 HIS A C 1
ATOM 805 O O . HIS A 1 93 ? -0.497 -6.365 2.544 1.00 97.81 93 HIS A O 1
ATOM 811 N N . ALA A 1 94 ? -2.065 -7.935 2.228 1.00 98.12 94 ALA A N 1
ATOM 812 C CA . ALA A 1 94 ? -2.943 -7.451 3.303 1.00 98.12 94 ALA A CA 1
ATOM 813 C C . ALA A 1 94 ? -2.215 -7.304 4.656 1.00 98.12 94 ALA A C 1
ATOM 815 O O . ALA A 1 94 ? -2.426 -6.331 5.387 1.00 98.12 94 ALA A O 1
ATOM 816 N N . ILE A 1 95 ? -1.311 -8.236 4.983 1.00 97.44 95 ILE A N 1
ATOM 817 C CA . ILE A 1 95 ? -0.456 -8.150 6.176 1.00 97.44 95 ILE A CA 1
ATOM 818 C C . ILE A 1 95 ? 0.527 -6.988 6.088 1.00 97.44 95 ILE A C 1
ATOM 820 O O . ILE A 1 95 ? 0.710 -6.295 7.085 1.00 97.44 95 ILE A O 1
ATOM 824 N N . ALA A 1 96 ? 1.161 -6.761 4.937 1.00 97.38 96 ALA A N 1
ATOM 825 C CA . ALA A 1 96 ? 2.105 -5.659 4.767 1.00 97.38 96 ALA A CA 1
ATOM 826 C C . ALA A 1 96 ? 1.426 -4.293 4.964 1.00 97.38 96 ALA A C 1
ATOM 828 O O . ALA A 1 96 ? 1.945 -3.457 5.705 1.00 97.38 96 ALA A O 1
ATOM 829 N N . VAL A 1 97 ? 0.236 -4.103 4.389 1.00 98.56 97 VAL A N 1
ATOM 830 C CA . VAL A 1 97 ? -0.556 -2.870 4.547 1.00 98.56 97 VAL A CA 1
ATOM 831 C C . VAL A 1 97 ? -1.045 -2.714 5.992 1.00 98.56 97 VAL A C 1
ATOM 833 O O . VAL A 1 97 ? -0.911 -1.644 6.592 1.00 98.56 97 VAL A O 1
ATOM 836 N N . SER A 1 98 ? -1.525 -3.797 6.613 1.00 98.56 98 SER A N 1
ATOM 837 C CA . SER A 1 98 ? -1.924 -3.796 8.032 1.00 98.56 98 SER A CA 1
ATOM 838 C C . SER A 1 98 ? -0.751 -3.481 8.962 1.00 98.56 98 SER A C 1
ATOM 840 O O . SER A 1 98 ? -0.904 -2.715 9.912 1.00 98.56 98 SER A O 1
ATOM 842 N N . GLN A 1 99 ? 0.434 -4.026 8.679 1.00 97.88 99 GLN A N 1
ATOM 843 C CA . GLN A 1 99 ? 1.645 -3.768 9.452 1.00 97.88 99 GLN A CA 1
ATOM 844 C C . GLN A 1 99 ? 2.102 -2.314 9.319 1.00 97.88 99 GLN A C 1
ATOM 846 O O . GLN A 1 99 ? 2.555 -1.741 10.306 1.00 97.88 99 GLN A O 1
ATOM 851 N N . ALA A 1 100 ? 1.943 -1.693 8.151 1.00 98.31 100 ALA A N 1
ATOM 852 C CA . ALA A 1 100 ? 2.240 -0.275 7.983 1.00 98.31 100 ALA A CA 1
ATOM 853 C C . ALA A 1 100 ? 1.310 0.607 8.832 1.00 98.31 100 ALA A C 1
ATOM 855 O O . ALA A 1 100 ? 1.794 1.484 9.551 1.00 98.31 100 ALA A O 1
ATOM 856 N N . ILE A 1 101 ? -0.000 0.327 8.837 1.00 98.62 101 ILE A N 1
ATOM 857 C CA . ILE A 1 101 ? -0.941 1.010 9.739 1.00 98.62 101 ILE A CA 1
ATOM 858 C C . ILE A 1 101 ? -0.564 0.773 11.202 1.00 98.62 101 ILE A C 1
ATOM 860 O O . ILE A 1 101 ? -0.460 1.733 11.962 1.00 98.62 101 ILE A O 1
ATOM 864 N N . TYR A 1 102 ? -0.303 -0.476 11.594 1.00 98.12 102 TYR A N 1
ATOM 865 C CA . TYR A 1 102 ? 0.158 -0.820 12.941 1.00 98.12 102 TYR A CA 1
ATOM 866 C C . TYR A 1 102 ? 1.405 -0.017 13.340 1.00 98.12 102 TYR A C 1
ATOM 868 O O . TYR A 1 102 ? 1.443 0.578 14.417 1.00 98.12 102 TYR A O 1
ATOM 876 N N . TYR A 1 103 ? 2.402 0.068 12.455 1.00 97.69 103 TYR A N 1
ATOM 877 C CA . TYR A 1 103 ? 3.614 0.851 12.677 1.00 97.69 103 TYR A CA 1
ATOM 878 C C . TYR A 1 103 ? 3.281 2.328 12.928 1.00 97.69 103 TYR A C 1
ATOM 880 O O . TYR A 1 103 ? 3.748 2.893 13.917 1.00 97.69 103 TYR A O 1
ATOM 888 N N . PHE A 1 104 ? 2.430 2.948 12.103 1.00 97.94 104 PHE A N 1
ATOM 889 C CA . PHE A 1 104 ? 2.016 4.345 12.290 1.00 97.94 104 PHE A CA 1
ATOM 890 C C . PHE A 1 104 ? 1.287 4.576 13.620 1.00 97.94 104 PHE A C 1
ATOM 892 O O . PHE A 1 104 ? 1.565 5.552 14.320 1.00 97.94 104 PHE A O 1
ATOM 899 N N . LEU A 1 105 ? 0.383 3.670 13.997 1.00 97.38 105 LEU A N 1
ATOM 900 C CA . LEU A 1 105 ? -0.350 3.752 15.260 1.00 97.38 105 LEU A CA 1
ATOM 901 C C . LEU A 1 105 ? 0.582 3.583 16.465 1.00 97.38 105 LEU A C 1
ATOM 903 O O . LEU A 1 105 ? 0.483 4.336 17.432 1.00 97.38 105 LEU A O 1
ATOM 907 N N . ASN A 1 106 ? 1.541 2.658 16.399 1.00 95.12 106 ASN A N 1
ATOM 908 C CA . ASN A 1 106 ? 2.516 2.449 17.470 1.00 95.12 106 ASN A CA 1
ATOM 909 C C . ASN A 1 106 ? 3.465 3.652 17.644 1.00 95.12 106 ASN A C 1
ATOM 911 O O . ASN A 1 106 ? 3.866 3.978 18.759 1.00 95.12 106 ASN A O 1
ATOM 915 N N . GLN A 1 107 ? 3.775 4.364 16.555 1.00 95.44 107 GLN A N 1
ATOM 916 C CA . GLN A 1 107 ? 4.499 5.642 16.602 1.00 95.44 107 GLN A CA 1
ATOM 917 C C . GLN A 1 107 ? 3.620 6.831 17.034 1.00 95.44 107 GLN A C 1
ATOM 919 O O . GLN A 1 107 ? 4.130 7.946 17.154 1.00 95.44 107 GLN A O 1
ATOM 924 N N . LYS A 1 108 ? 2.318 6.611 17.266 1.00 96.19 108 LYS A N 1
ATOM 925 C CA . LYS A 1 108 ? 1.325 7.620 17.665 1.00 96.19 108 LYS A CA 1
ATOM 926 C C . LYS A 1 108 ? 1.217 8.810 16.708 1.00 96.19 108 LYS A C 1
ATOM 928 O O . LYS A 1 108 ? 0.937 9.929 17.129 1.00 96.19 108 LYS A O 1
ATOM 933 N N . LEU A 1 109 ? 1.400 8.580 15.405 1.00 96.69 109 LEU A N 1
ATOM 934 C CA . LEU A 1 109 ? 1.443 9.663 14.406 1.00 96.69 109 LEU A CA 1
ATOM 935 C C . LEU A 1 109 ? 0.148 10.484 14.333 1.00 96.69 109 LEU A C 1
ATOM 937 O O . LEU A 1 109 ? 0.164 11.638 13.907 1.00 96.69 109 LEU A O 1
ATOM 941 N N . PHE A 1 110 ? -0.972 9.891 14.749 1.00 95.50 110 PHE A N 1
ATOM 942 C CA . PHE A 1 110 ? -2.307 10.453 14.563 1.00 95.50 110 PHE A CA 1
ATOM 943 C C . PHE A 1 110 ? -3.077 10.657 15.876 1.00 95.50 110 PHE A C 1
ATOM 945 O O . PHE A 1 110 ? -4.263 10.972 15.823 1.00 95.50 110 PHE A O 1
ATOM 952 N N . GLU A 1 111 ? -2.428 10.535 17.044 1.00 93.69 111 GLU A N 1
ATOM 953 C CA . GLU A 1 111 ? -3.096 10.550 18.365 1.00 93.69 111 GLU A CA 1
ATOM 954 C C . GLU A 1 111 ? -3.894 11.836 18.646 1.00 93.69 111 GLU A C 1
ATOM 956 O O . GLU A 1 111 ? -4.873 11.836 19.386 1.00 93.69 111 GLU A O 1
ATOM 961 N N . GLN A 1 112 ? -3.493 12.948 18.027 1.00 93.25 112 GLN A N 1
ATOM 962 C CA . GLN A 1 112 ? -4.166 14.245 18.145 1.00 93.25 112 GLN A CA 1
ATOM 963 C C . GLN A 1 112 ? -5.386 14.399 17.216 1.00 93.25 112 GLN A C 1
ATOM 965 O O . GLN A 1 112 ? -6.113 15.388 17.319 1.00 93.25 112 GLN A O 1
ATOM 970 N N . TYR A 1 113 ? -5.583 13.471 16.277 1.00 95.12 113 TYR A N 1
ATOM 971 C CA . TYR A 1 113 ? -6.592 13.553 15.215 1.00 95.12 113 TYR A CA 1
ATOM 972 C C . TYR A 1 113 ? -7.611 12.419 15.251 1.00 95.12 113 TYR A C 1
ATOM 974 O O . TYR A 1 113 ? -8.744 12.608 14.804 1.00 95.12 113 TYR A O 1
ATOM 982 N N . LEU A 1 114 ? -7.196 11.251 15.735 1.00 96.31 114 LEU A N 1
ATOM 983 C CA . LEU A 1 114 ? -7.956 10.014 15.673 1.00 96.31 114 LEU A CA 1
ATOM 984 C C . LEU A 1 114 ? -8.280 9.508 17.071 1.00 96.31 11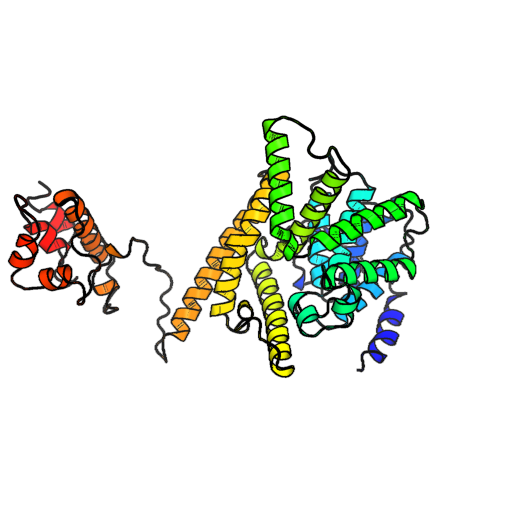4 LEU A C 1
ATOM 986 O O . LEU A 1 114 ? -7.447 9.549 17.974 1.00 96.31 114 LEU A O 1
ATOM 990 N N . ASP A 1 115 ? -9.508 9.030 17.233 1.00 96.25 115 ASP A N 1
ATOM 991 C CA . ASP A 1 115 ? -9.927 8.312 18.424 1.00 96.25 115 ASP A CA 1
ATOM 992 C C . ASP A 1 115 ? -9.681 6.801 18.282 1.00 96.25 115 ASP A C 1
ATOM 994 O O . ASP A 1 115 ? -9.315 6.278 17.230 1.00 96.25 115 ASP A O 1
ATOM 998 N N . PHE A 1 116 ? -9.916 6.076 19.372 1.00 97.12 116 PHE A N 1
ATOM 999 C CA . PHE A 1 116 ? -9.701 4.634 19.433 1.00 97.12 116 PHE A CA 1
ATOM 1000 C C . PHE A 1 116 ? -10.491 3.836 18.376 1.00 97.12 116 PHE A C 1
ATOM 1002 O O . PHE A 1 116 ? -10.022 2.801 17.899 1.00 97.12 116 PHE A O 1
ATOM 1009 N N . LEU A 1 117 ? -11.697 4.284 18.014 1.00 97.88 117 LEU A N 1
ATOM 1010 C CA . LEU A 1 117 ? -12.525 3.608 17.018 1.00 97.88 117 LEU A CA 1
ATOM 1011 C C . LEU A 1 117 ? -12.011 3.883 15.600 1.00 97.88 117 LEU A C 1
ATOM 1013 O O . LEU A 1 117 ? -12.092 3.008 14.733 1.00 97.88 117 LEU A O 1
ATOM 1017 N N . ASP A 1 118 ? -11.454 5.069 15.363 1.00 98.25 118 ASP A N 1
ATOM 1018 C CA . ASP A 1 118 ? -10.802 5.404 14.099 1.00 98.25 118 ASP A CA 1
ATOM 1019 C C . ASP A 1 118 ? -9.544 4.571 13.870 1.00 98.25 118 ASP A C 1
ATOM 1021 O O . ASP A 1 118 ? -9.367 4.034 12.778 1.00 98.25 118 ASP A O 1
ATOM 1025 N N . GLU A 1 119 ? -8.700 4.417 14.893 1.00 98.56 119 GLU A N 1
ATOM 1026 C CA . GLU A 1 119 ? -7.490 3.591 14.823 1.00 98.56 119 GLU A CA 1
ATOM 1027 C C . GLU A 1 119 ? -7.834 2.129 14.504 1.00 98.56 119 GLU A C 1
ATOM 1029 O O . GLU A 1 119 ? -7.240 1.531 13.602 1.00 98.56 119 GLU A O 1
ATOM 1034 N N . PHE A 1 120 ? -8.859 1.578 15.172 1.00 98.75 120 PHE A N 1
ATOM 1035 C CA . PHE A 1 120 ? -9.405 0.261 14.832 1.00 98.75 120 PHE A CA 1
ATOM 1036 C C . PHE A 1 120 ? -9.848 0.214 13.368 1.00 98.75 120 PHE A C 1
ATOM 1038 O O . PHE A 1 120 ? -9.554 -0.740 12.648 1.00 98.75 120 PHE A O 1
ATOM 1045 N N . THR A 1 121 ? -10.564 1.248 12.921 1.00 98.81 121 THR A N 1
ATOM 1046 C CA . THR A 1 121 ? -11.123 1.295 11.571 1.00 98.81 121 THR A CA 1
ATOM 1047 C C . THR A 1 121 ? -10.033 1.389 10.509 1.00 98.81 121 THR A C 1
ATOM 1049 O O . THR A 1 121 ? -10.168 0.739 9.476 1.00 98.81 121 THR A O 1
ATOM 1052 N N . LEU A 1 122 ? -8.944 2.127 10.742 1.00 98.81 122 LEU A N 1
ATOM 1053 C CA . LEU A 1 122 ? -7.786 2.164 9.842 1.00 98.81 122 LEU A CA 1
ATOM 1054 C C . LEU A 1 122 ? -7.176 0.773 9.672 1.00 98.81 122 LEU A C 1
ATOM 1056 O O . LEU A 1 122 ? -7.025 0.308 8.543 1.00 98.81 122 LEU A O 1
ATOM 1060 N N . LEU A 1 123 ? -6.890 0.087 10.783 1.00 98.81 123 LEU A N 1
ATOM 1061 C CA . LEU A 1 123 ? -6.280 -1.241 10.746 1.00 98.81 123 LEU A CA 1
ATOM 1062 C C . LEU A 1 123 ? -7.218 -2.273 10.101 1.00 98.81 123 LEU A C 1
ATOM 1064 O O . LEU A 1 123 ? -6.784 -3.086 9.289 1.00 98.81 123 LEU A O 1
ATOM 1068 N N . PHE A 1 124 ? -8.518 -2.206 10.400 1.00 98.88 124 PHE A N 1
ATOM 1069 C CA . PHE A 1 124 ? -9.526 -3.070 9.783 1.00 98.88 124 PHE A CA 1
ATOM 1070 C C . PHE A 1 124 ? -9.715 -2.793 8.283 1.00 98.88 124 PHE A C 1
ATOM 1072 O O . PHE A 1 124 ? -9.935 -3.727 7.516 1.00 98.88 124 PHE A O 1
ATOM 1079 N N . SER A 1 125 ? -9.593 -1.532 7.854 1.00 98.88 125 SER A N 1
ATOM 1080 C CA . SER A 1 125 ? -9.640 -1.160 6.433 1.00 98.88 125 SER A CA 1
ATOM 1081 C C . SER A 1 125 ? -8.442 -1.730 5.685 1.00 98.88 125 SER A C 1
ATOM 1083 O O . SER A 1 125 ? -8.636 -2.418 4.692 1.00 98.88 125 SER A O 1
ATOM 1085 N N . ALA A 1 126 ? -7.227 -1.518 6.199 1.00 98.88 126 ALA A N 1
ATOM 1086 C CA . ALA A 1 126 ? -5.996 -2.062 5.624 1.00 98.88 126 ALA A CA 1
ATOM 1087 C C . ALA A 1 126 ? -6.029 -3.592 5.498 1.00 98.88 126 ALA A C 1
ATOM 1089 O O . ALA A 1 126 ? -5.646 -4.140 4.468 1.00 98.88 126 ALA A O 1
ATOM 1090 N N . LEU A 1 127 ? -6.556 -4.282 6.510 1.00 98.81 127 LEU A N 1
ATOM 1091 C CA . LEU A 1 127 ? -6.677 -5.738 6.509 1.00 98.81 127 LEU A CA 1
ATOM 1092 C C . LEU A 1 127 ? -7.596 -6.277 5.400 1.00 98.81 127 LEU A C 1
ATOM 1094 O O . LEU A 1 127 ? -7.406 -7.402 4.947 1.00 98.81 127 LEU A O 1
ATOM 1098 N N . GLY A 1 128 ? -8.614 -5.513 5.002 1.00 98.75 128 GLY A N 1
ATOM 1099 C CA . GLY A 1 128 ? -9.647 -5.970 4.074 1.00 98.75 128 GLY A CA 1
ATOM 1100 C C . GLY A 1 128 ? -9.707 -5.234 2.740 1.00 98.75 128 GLY A C 1
ATOM 1101 O O . GLY A 1 128 ? -10.644 -5.492 1.987 1.00 98.75 128 GLY A O 1
ATOM 1102 N N . HIS A 1 129 ? -8.781 -4.316 2.458 1.00 98.88 129 HIS A N 1
ATOM 1103 C CA . HIS A 1 129 ? -8.896 -3.402 1.316 1.00 98.88 129 HIS A CA 1
ATOM 1104 C C . HIS A 1 129 ? -8.897 -4.090 -0.053 1.00 98.88 129 HIS A C 1
ATOM 1106 O O . HIS A 1 129 ? -9.522 -3.562 -0.957 1.00 98.88 129 HIS A O 1
ATOM 1112 N N . ASP A 1 130 ? -8.330 -5.297 -0.136 1.00 98.81 130 ASP A N 1
ATOM 1113 C CA . ASP A 1 130 ? -8.118 -6.080 -1.366 1.00 98.81 130 ASP A CA 1
ATOM 1114 C C . ASP A 1 130 ? -8.721 -7.493 -1.307 1.00 98.81 130 ASP A C 1
ATOM 1116 O O . ASP A 1 130 ? -8.389 -8.395 -2.083 1.00 98.81 130 ASP A O 1
ATOM 1120 N N . VAL A 1 131 ? -9.604 -7.755 -0.340 1.00 98.81 131 VAL A N 1
ATOM 1121 C CA . VAL A 1 131 ? -10.161 -9.101 -0.165 1.00 98.81 131 VAL A CA 1
ATOM 1122 C C . VAL A 1 131 ? -10.908 -9.554 -1.424 1.00 98.81 131 VAL A C 1
ATOM 1124 O O . VAL A 1 131 ? -11.794 -8.860 -1.926 1.00 98.81 131 VAL A O 1
ATOM 1127 N N . ALA A 1 132 ? -10.609 -10.769 -1.893 1.00 98.44 132 ALA A N 1
ATOM 1128 C CA . ALA A 1 132 ? -11.164 -11.345 -3.121 1.00 98.44 132 ALA A CA 1
ATOM 1129 C C . ALA A 1 132 ? -10.800 -10.580 -4.411 1.00 98.44 132 ALA A C 1
ATOM 1131 O O . ALA A 1 132 ? -11.590 -10.558 -5.357 1.00 98.44 132 ALA A O 1
ATOM 1132 N N . HIS A 1 133 ? -9.603 -9.985 -4.465 1.00 98.69 133 HIS A N 1
ATOM 1133 C CA . HIS A 1 133 ? -9.013 -9.460 -5.698 1.00 98.69 133 HIS A CA 1
ATOM 1134 C C . HIS A 1 133 ? -8.940 -10.521 -6.805 1.00 98.69 133 HIS A C 1
ATOM 1136 O O . HIS A 1 133 ? -8.596 -11.681 -6.562 1.00 98.69 133 HIS A O 1
ATOM 1142 N N . THR A 1 134 ? -9.288 -10.132 -8.035 1.00 98.00 134 THR A N 1
ATOM 1143 C CA . THR A 1 134 ? -9.372 -11.047 -9.190 1.00 98.00 134 THR A CA 1
ATOM 1144 C C . THR A 1 134 ? -8.025 -11.289 -9.865 1.00 98.00 134 THR A C 1
ATOM 1146 O O . THR A 1 134 ? -7.920 -12.148 -10.737 1.00 98.00 134 THR A O 1
ATOM 1149 N N . GLY A 1 135 ? -7.003 -10.535 -9.466 1.00 97.81 135 GLY A N 1
ATOM 1150 C CA . GLY A 1 135 ? -5.684 -10.547 -10.091 1.00 97.81 135 GLY A CA 1
ATOM 1151 C C . GLY A 1 135 ? -5.582 -9.614 -11.302 1.00 97.81 135 GLY A C 1
ATOM 1152 O O . GLY A 1 135 ? -4.614 -9.674 -12.056 1.00 97.81 135 GLY A O 1
ATOM 1153 N N . ARG A 1 136 ? -6.624 -8.825 -11.577 1.00 97.88 136 ARG A N 1
ATOM 1154 C CA . ARG A 1 136 ? -6.763 -7.986 -12.772 1.00 97.88 136 ARG A CA 1
ATOM 1155 C C . ARG A 1 136 ? -7.181 -6.583 -12.359 1.00 97.88 136 ARG A C 1
ATOM 1157 O O . ARG A 1 136 ? -7.750 -6.409 -11.290 1.00 97.88 136 ARG A O 1
ATOM 1164 N N . THR A 1 137 ? -6.898 -5.585 -13.187 1.00 98.19 137 THR A N 1
ATOM 1165 C CA . THR A 1 137 ? -7.231 -4.187 -12.890 1.00 98.19 137 THR A CA 1
ATOM 1166 C C . THR A 1 137 ? -8.707 -3.873 -13.140 1.00 98.19 137 THR A C 1
ATOM 1168 O O . THR A 1 137 ? -9.377 -4.541 -13.929 1.00 98.19 137 THR A O 1
ATOM 1171 N N . ASN A 1 138 ? -9.204 -2.777 -12.551 1.00 98.25 138 ASN A N 1
ATOM 1172 C CA . ASN A 1 138 ? -10.529 -2.225 -12.868 1.00 98.25 138 ASN A CA 1
ATOM 1173 C C . ASN A 1 138 ? -10.726 -2.038 -14.390 1.00 98.25 138 ASN A C 1
ATOM 1175 O O . ASN A 1 138 ? -11.788 -2.357 -14.917 1.00 98.25 138 ASN A O 1
ATOM 1179 N N . THR A 1 139 ? -9.692 -1.591 -15.117 1.00 97.12 139 THR A N 1
ATOM 1180 C CA . THR A 1 139 ? -9.731 -1.438 -16.584 1.00 97.12 139 THR A CA 1
ATOM 1181 C C . THR A 1 139 ? -10.007 -2.761 -17.298 1.00 97.12 139 THR A C 1
ATOM 1183 O O . THR A 1 139 ? -10.802 -2.789 -18.236 1.00 97.12 139 THR A O 1
ATOM 1186 N N . PHE A 1 140 ? -9.394 -3.858 -16.846 1.00 98.19 140 PHE A N 1
ATOM 1187 C CA . PHE A 1 140 ? -9.644 -5.186 -17.403 1.00 98.19 140 PHE A CA 1
ATOM 1188 C C . PHE A 1 140 ? -11.077 -5.648 -17.134 1.00 98.19 140 PHE A C 1
ATOM 1190 O O . PHE A 1 140 ? -11.769 -6.067 -18.059 1.00 98.19 140 PHE A O 1
ATOM 1197 N N . GLU A 1 141 ? -11.541 -5.529 -15.886 1.00 98.44 141 GLU A N 1
ATOM 1198 C CA . GLU A 1 141 ? -12.898 -5.923 -15.483 1.00 98.44 141 GLU A CA 1
ATOM 1199 C C . GLU A 1 141 ? -13.971 -5.210 -16.322 1.00 98.44 141 GLU A C 1
ATOM 1201 O O . GLU A 1 141 ? -14.933 -5.842 -16.770 1.00 98.44 141 GLU A O 1
ATOM 1206 N N . VAL A 1 142 ? -13.776 -3.913 -16.582 1.00 98.00 142 VAL A N 1
ATOM 1207 C CA . VAL A 1 142 ? -14.648 -3.103 -17.445 1.00 98.00 142 VAL A CA 1
ATOM 1208 C C . VAL A 1 142 ? -14.551 -3.544 -18.907 1.00 98.00 142 VAL A C 1
ATOM 1210 O O . VAL A 1 142 ? -15.580 -3.735 -19.555 1.00 98.00 142 VAL A O 1
ATOM 1213 N N . ALA A 1 143 ? -13.341 -3.771 -19.429 1.00 97.38 143 ALA A N 1
ATOM 1214 C CA . ALA A 1 143 ? -13.134 -4.174 -20.822 1.00 97.38 143 ALA A CA 1
ATOM 1215 C C . ALA A 1 143 ? -13.842 -5.493 -21.175 1.00 97.38 143 ALA A C 1
ATOM 1217 O O . ALA A 1 143 ? -14.373 -5.630 -22.278 1.00 97.38 143 ALA A O 1
ATOM 1218 N N . ILE A 1 144 ? -13.896 -6.444 -20.237 1.00 97.50 144 ILE A N 1
ATOM 1219 C CA . ILE A 1 144 ? -14.579 -7.732 -20.433 1.00 97.50 144 ILE A CA 1
ATOM 1220 C C . ILE A 1 144 ? -16.057 -7.713 -20.017 1.00 97.50 144 ILE A C 1
ATOM 1222 O O . ILE A 1 144 ? -16.703 -8.761 -20.052 1.00 97.50 144 ILE A O 1
ATOM 1226 N N . GLN A 1 145 ? -16.587 -6.561 -19.585 1.00 97.62 145 GLN A N 1
ATOM 1227 C CA . GLN A 1 145 ? -17.934 -6.423 -19.017 1.00 97.62 145 GLN A CA 1
ATOM 1228 C C . GLN A 1 145 ? -18.206 -7.473 -17.936 1.00 97.62 145 GLN A C 1
ATOM 1230 O O . GLN A 1 145 ? -19.210 -8.196 -17.956 1.00 97.62 145 GLN A O 1
ATOM 1235 N N . SER A 1 146 ? -17.268 -7.609 -16.998 1.00 98.19 146 SER A N 1
ATOM 1236 C CA . SER A 1 146 ? -17.362 -8.638 -15.974 1.00 98.19 146 SER A CA 1
ATOM 1237 C C . SER A 1 146 ? -18.625 -8.463 -15.127 1.00 98.19 146 SER A C 1
ATOM 1239 O O . SER A 1 146 ? -19.223 -7.388 -15.031 1.00 98.19 146 SER A O 1
ATOM 1241 N N . LYS A 1 147 ? -19.032 -9.528 -14.425 1.00 98.38 147 LYS A N 1
ATOM 1242 C CA . LYS A 1 147 ? -20.160 -9.443 -13.482 1.00 98.38 147 LYS A CA 1
ATOM 1243 C C . LYS A 1 147 ? -19.929 -8.380 -12.403 1.00 98.38 147 LYS A C 1
ATOM 1245 O O . LYS A 1 147 ? -20.903 -7.842 -11.881 1.00 98.38 147 LYS A O 1
ATOM 1250 N N 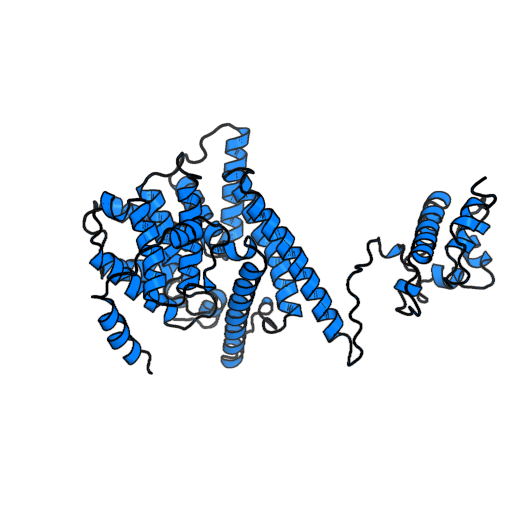. LEU A 1 148 ? -18.670 -8.117 -12.040 1.00 98.19 148 LEU A N 1
ATOM 1251 C CA . LEU A 1 148 ? -18.323 -7.075 -11.079 1.00 98.19 148 LEU A CA 1
ATOM 1252 C C . LEU A 1 148 ? -18.481 -5.692 -11.707 1.00 98.19 148 LEU A C 1
ATOM 1254 O O . LEU A 1 148 ? -19.138 -4.851 -11.095 1.00 98.19 148 LEU A O 1
ATOM 1258 N N . ALA A 1 149 ? -17.972 -5.494 -12.925 1.00 98.44 149 ALA A N 1
ATOM 1259 C CA . ALA A 1 149 ? -18.093 -4.233 -13.654 1.00 98.44 149 ALA A CA 1
ATOM 1260 C C . ALA A 1 149 ? -19.562 -3.836 -13.855 1.00 98.44 149 ALA A C 1
ATOM 1262 O O . ALA A 1 149 ? -19.976 -2.766 -13.412 1.00 98.44 149 ALA A O 1
ATOM 1263 N N . ILE A 1 150 ? -20.395 -4.766 -14.340 1.00 98.38 150 ILE A N 1
ATOM 1264 C CA . ILE A 1 150 ? -21.846 -4.558 -14.500 1.00 98.38 150 ILE A CA 1
ATOM 1265 C C . ILE A 1 150 ? -22.508 -4.203 -13.164 1.00 98.38 150 ILE A C 1
ATOM 1267 O O . ILE A 1 150 ? -23.328 -3.292 -13.084 1.00 98.38 150 ILE A O 1
ATOM 1271 N N . LYS A 1 151 ? -22.169 -4.922 -12.089 1.00 98.19 151 LYS A N 1
ATOM 1272 C CA . LYS A 1 151 ? -22.771 -4.701 -10.767 1.00 98.19 151 LYS A CA 1
ATOM 1273 C C . LYS A 1 151 ? -22.414 -3.332 -10.181 1.00 98.19 151 LYS A C 1
ATOM 1275 O O . LYS A 1 151 ? -23.224 -2.762 -9.449 1.00 98.19 151 LYS A O 1
ATOM 1280 N N . HIS A 1 152 ? -21.203 -2.853 -10.445 1.00 98.06 152 HIS A N 1
ATOM 1281 C CA . HIS A 1 152 ? -20.671 -1.609 -9.893 1.00 98.06 152 HIS A CA 1
ATOM 1282 C C . HIS A 1 152 ? -20.712 -0.440 -10.887 1.00 98.06 152 HIS A C 1
ATOM 1284 O O . HIS A 1 152 ? -20.281 0.655 -10.542 1.00 98.06 152 HIS A O 1
ATOM 1290 N N . ASN A 1 153 ? -21.328 -0.641 -12.058 1.00 98.12 153 ASN A N 1
ATOM 1291 C CA . ASN A 1 153 ? -21.468 0.352 -13.125 1.00 98.12 153 ASN A CA 1
ATOM 1292 C C . ASN A 1 153 ? -20.123 1.007 -13.474 1.00 98.12 153 ASN A C 1
ATOM 1294 O O . ASN A 1 153 ? -20.034 2.228 -13.556 1.00 98.12 153 ASN A O 1
ATOM 1298 N N . ASP A 1 154 ? -19.083 0.182 -13.604 1.00 98.25 154 ASP A N 1
ATOM 1299 C CA . ASP A 1 154 ? -17.720 0.571 -13.993 1.00 98.25 154 ASP A CA 1
ATOM 1300 C C . ASP A 1 154 ? -16.990 1.548 -13.040 1.00 98.25 154 ASP A C 1
ATOM 1302 O O . ASP A 1 154 ? -15.873 1.981 -13.330 1.00 98.25 154 ASP A O 1
ATOM 1306 N N . GLU A 1 155 ? -17.556 1.863 -11.868 1.00 98.00 155 GLU A N 1
ATOM 1307 C CA . GLU A 1 155 ? -16.963 2.787 -10.890 1.00 98.00 155 GLU A CA 1
ATOM 1308 C C . GLU A 1 155 ? -16.343 2.055 -9.692 1.00 98.00 155 GLU A C 1
ATOM 1310 O O . GLU A 1 155 ? -17.047 1.373 -8.939 1.00 98.00 155 GLU A O 1
ATOM 1315 N N . SER A 1 156 ? -15.025 2.233 -9.494 1.00 97.94 156 SER A N 1
ATOM 1316 C CA . SER A 1 156 ? -14.215 1.587 -8.440 1.00 97.94 156 SER A CA 1
ATOM 1317 C C . SER A 1 156 ? -14.645 0.124 -8.223 1.00 97.94 156 SER A C 1
ATOM 1319 O O . SER A 1 156 ? -15.147 -0.250 -7.155 1.00 97.94 156 SER A O 1
ATOM 1321 N N . VAL A 1 157 ? -14.616 -0.661 -9.309 1.00 98.81 157 VAL A N 1
ATOM 1322 C CA . VAL A 1 157 ? -15.284 -1.970 -9.413 1.00 98.81 157 VAL A CA 1
ATOM 1323 C C . VAL A 1 157 ? -14.776 -2.933 -8.341 1.00 98.81 157 VAL A C 1
ATOM 1325 O O . VAL A 1 157 ? -15.576 -3.559 -7.634 1.00 98.81 157 VAL A O 1
ATOM 1328 N N . LEU A 1 158 ? -13.457 -3.032 -8.206 1.00 98.75 158 LEU A N 1
ATOM 1329 C CA . LEU A 1 158 ? -12.782 -3.923 -7.274 1.00 98.75 158 LEU A CA 1
ATOM 1330 C C . LEU A 1 158 ? -12.873 -3.405 -5.839 1.00 98.75 158 LEU A C 1
ATOM 1332 O O . LEU A 1 158 ? -13.278 -4.159 -4.960 1.00 98.75 158 LEU A O 1
ATOM 1336 N N . GLU A 1 159 ? -12.682 -2.112 -5.588 1.00 98.88 159 GLU A N 1
ATOM 1337 C CA . GLU A 1 159 ? -12.737 -1.551 -4.231 1.00 98.88 159 GLU A CA 1
ATOM 1338 C C . GLU A 1 159 ? -14.144 -1.686 -3.622 1.00 98.88 159 GLU A C 1
ATOM 1340 O O . GLU A 1 159 ? -14.315 -2.043 -2.449 1.00 98.88 159 GLU A O 1
ATOM 1345 N N . ASN A 1 160 ? -15.192 -1.502 -4.436 1.00 98.75 160 ASN A N 1
ATOM 1346 C CA . ASN A 1 160 ? -16.561 -1.817 -4.027 1.00 98.75 160 ASN A CA 1
ATOM 1347 C C . ASN A 1 160 ? -16.760 -3.321 -3.765 1.00 98.75 160 ASN A C 1
ATOM 1349 O O . ASN A 1 160 ? -17.513 -3.700 -2.853 1.00 98.75 160 ASN A O 1
ATOM 1353 N N . HIS A 1 161 ? -16.119 -4.187 -4.554 1.00 98.75 161 HIS A N 1
ATOM 1354 C CA . HIS A 1 161 ? -16.149 -5.631 -4.344 1.00 98.75 161 HIS A CA 1
ATOM 1355 C C . HIS A 1 161 ? -15.475 -6.025 -3.022 1.00 98.75 161 HIS A C 1
ATOM 1357 O O . HIS A 1 161 ? -16.096 -6.751 -2.238 1.00 98.75 161 HIS A O 1
ATOM 1363 N N . HIS A 1 162 ? -14.283 -5.501 -2.730 1.00 98.81 162 HIS A N 1
ATOM 1364 C CA . HIS A 1 162 ? -13.527 -5.749 -1.501 1.00 98.81 162 HIS A CA 1
ATOM 1365 C C . HIS A 1 162 ? -14.332 -5.333 -0.275 1.00 98.81 162 HIS A C 1
ATOM 1367 O O . HIS A 1 162 ? -14.619 -6.160 0.595 1.00 98.81 162 HIS A O 1
ATOM 1373 N N . ALA A 1 163 ? -14.841 -4.097 -0.260 1.00 98.81 163 ALA A N 1
ATOM 1374 C CA . ALA A 1 163 ? -15.694 -3.614 0.819 1.00 98.81 163 ALA A CA 1
ATOM 1375 C C . ALA A 1 163 ? -16.955 -4.487 0.986 1.00 98.81 163 ALA A C 1
ATOM 1377 O O . ALA A 1 163 ? -17.325 -4.866 2.102 1.00 98.81 163 ALA A O 1
ATOM 1378 N N . SER A 1 164 ? -17.624 -4.864 -0.110 1.00 98.69 164 SER A N 1
ATOM 1379 C CA . SER A 1 164 ? -18.798 -5.746 -0.048 1.00 98.69 164 SER A CA 1
ATOM 1380 C C . SER A 1 164 ? -18.461 -7.115 0.551 1.00 98.69 164 SER A C 1
ATOM 1382 O O . SER A 1 164 ? -19.216 -7.616 1.389 1.00 98.69 164 SER A O 1
ATOM 1384 N N . THR A 1 165 ? -17.347 -7.715 0.137 1.00 98.75 165 THR A N 1
ATOM 1385 C CA . THR A 1 165 ? -16.895 -9.034 0.587 1.00 98.75 165 THR A CA 1
ATOM 1386 C C . THR A 1 165 ? -16.461 -9.008 2.051 1.00 98.75 165 THR A C 1
ATOM 1388 O O . THR A 1 165 ? -16.931 -9.845 2.825 1.00 98.75 165 THR A O 1
ATOM 1391 N N . LEU A 1 166 ? -15.678 -8.008 2.464 1.00 98.81 166 LEU A N 1
ATOM 1392 C CA . LEU A 1 166 ? -15.240 -7.817 3.848 1.00 98.81 166 LEU A CA 1
ATOM 1393 C C . LEU A 1 166 ? -16.426 -7.787 4.819 1.00 98.81 166 LEU A C 1
ATOM 1395 O O . LEU A 1 166 ? -16.457 -8.510 5.815 1.00 98.81 166 LEU A O 1
ATOM 1399 N N . PHE A 1 167 ? -17.451 -6.989 4.509 1.00 98.69 167 PHE A N 1
ATOM 1400 C CA . PHE A 1 167 ? -18.613 -6.867 5.387 1.00 98.69 167 PHE A CA 1
ATOM 1401 C C . PHE A 1 167 ? -19.535 -8.088 5.361 1.00 98.69 167 PHE A C 1
ATOM 1403 O O . PHE A 1 167 ? -20.195 -8.353 6.363 1.00 98.69 167 PHE A O 1
ATOM 1410 N N . LYS A 1 168 ? -19.576 -8.862 4.270 1.00 98.62 168 LYS A N 1
ATOM 1411 C CA . LYS A 1 168 ? -20.277 -10.159 4.265 1.00 98.62 168 LYS A CA 1
ATOM 1412 C C . LYS A 1 168 ? -19.612 -11.148 5.220 1.00 98.62 168 LYS A C 1
ATOM 1414 O O . LYS A 1 168 ? -20.319 -11.766 6.013 1.00 98.62 168 LYS A O 1
ATOM 1419 N N . LEU A 1 169 ? -18.281 -11.237 5.188 1.00 98.31 169 LEU A N 1
ATOM 1420 C CA . LEU A 1 169 ? -17.511 -12.066 6.123 1.00 98.31 169 LEU A CA 1
ATOM 1421 C C . LEU A 1 169 ? -17.711 -11.609 7.571 1.00 98.31 169 LEU A C 1
ATOM 1423 O O . LEU A 1 169 ? -17.912 -12.436 8.458 1.00 98.31 169 LEU A O 1
ATOM 1427 N N . LEU A 1 170 ? -17.717 -10.293 7.812 1.00 98.00 170 LEU A N 1
ATOM 1428 C CA . LEU A 1 170 ? -17.966 -9.740 9.143 1.00 98.00 170 LEU A CA 1
ATOM 1429 C C . LEU A 1 170 ? -19.370 -10.095 9.655 1.00 98.00 170 LEU A C 1
ATOM 1431 O O . LEU A 1 170 ? -19.522 -10.415 10.825 1.00 98.00 170 LEU A O 1
ATOM 1435 N N . ILE A 1 171 ? -20.400 -10.071 8.803 1.00 96.75 171 ILE A N 1
ATOM 1436 C CA . ILE A 1 171 ? -21.766 -10.463 9.196 1.00 96.75 171 ILE A CA 1
ATOM 1437 C C . ILE A 1 171 ? -21.825 -11.950 9.571 1.00 96.75 171 ILE A C 1
ATOM 1439 O O . ILE A 1 171 ? -22.471 -12.303 10.557 1.00 96.75 171 ILE A O 1
ATOM 1443 N N . GLN A 1 172 ? -21.144 -12.811 8.811 1.00 96.50 172 GLN A N 1
ATOM 1444 C CA . GLN A 1 172 ? -21.073 -14.252 9.081 1.00 96.50 172 GLN A CA 1
ATOM 1445 C C . GLN A 1 172 ? -20.323 -14.558 10.385 1.00 96.50 172 GLN A C 1
ATOM 1447 O O . GLN A 1 172 ? -20.716 -15.452 11.132 1.00 96.50 172 GLN A O 1
ATOM 1452 N N . ASN A 1 173 ? -19.290 -13.771 10.686 1.00 95.06 173 ASN A N 1
ATOM 1453 C CA . ASN A 1 173 ? -18.415 -13.936 11.842 1.00 95.06 173 ASN A CA 1
ATOM 1454 C C . ASN A 1 173 ? -18.390 -12.652 12.673 1.00 95.06 173 ASN A C 1
ATOM 1456 O O . ASN A 1 173 ? -17.351 -12.007 12.803 1.00 95.06 173 ASN A O 1
ATOM 1460 N N . ASN A 1 174 ? -19.550 -12.258 13.210 1.00 94.75 174 ASN A N 1
ATOM 1461 C CA . ASN A 1 174 ? -19.732 -10.948 13.838 1.00 94.75 174 ASN A CA 1
ATOM 1462 C C . ASN A 1 174 ? -19.011 -10.823 15.190 1.00 94.75 174 ASN A C 1
ATOM 1464 O O . ASN A 1 174 ? -19.616 -10.865 16.265 1.00 94.75 174 ASN A O 1
ATOM 1468 N N . PHE A 1 175 ? -17.695 -10.636 15.126 1.00 97.12 175 PHE A N 1
ATOM 1469 C CA . PHE A 1 175 ? -16.823 -10.426 16.274 1.00 97.12 175 PHE A CA 1
ATOM 1470 C C . PHE A 1 175 ? -16.994 -9.029 16.902 1.00 97.12 175 PHE A C 1
ATOM 1472 O O . PHE A 1 175 ? -16.511 -8.801 18.007 1.00 97.12 175 PHE A O 1
ATOM 1479 N N . LEU A 1 176 ? -17.743 -8.130 16.244 1.00 96.94 176 LEU A N 1
ATOM 1480 C CA . LEU A 1 176 ? -18.122 -6.794 16.721 1.00 96.94 176 LEU A CA 1
ATOM 1481 C C . LEU A 1 176 ? -19.539 -6.738 17.322 1.00 96.94 176 LEU A C 1
ATOM 1483 O O . LEU A 1 176 ? -20.055 -5.659 17.601 1.00 96.94 176 LEU A O 1
ATOM 1487 N N . LYS A 1 177 ? -20.192 -7.880 17.569 1.00 96.50 177 LYS A N 1
ATOM 1488 C CA . LYS A 1 177 ? -21.568 -7.919 18.103 1.00 96.50 177 LYS A CA 1
ATOM 1489 C C . LYS A 1 177 ? -21.754 -7.241 19.469 1.00 96.50 177 LYS A C 1
ATOM 1491 O O . LYS A 1 177 ? -22.881 -6.920 19.827 1.00 96.50 177 LYS A O 1
ATOM 1496 N N . ASN A 1 178 ? -20.671 -7.058 20.228 1.00 96.75 178 ASN A N 1
ATOM 1497 C CA . ASN A 1 178 ? -20.700 -6.539 21.596 1.00 96.75 178 ASN A CA 1
ATOM 1498 C C . ASN A 1 178 ? -20.529 -5.012 21.692 1.00 96.75 178 ASN A C 1
ATOM 1500 O O . ASN A 1 178 ? -20.681 -4.468 22.784 1.00 96.75 178 ASN A O 1
ATOM 1504 N N . ILE A 1 179 ? -20.225 -4.324 20.586 1.00 97.31 179 ILE A N 1
ATOM 1505 C CA . ILE A 1 179 ? -20.196 -2.853 20.528 1.00 97.31 179 ILE A CA 1
ATOM 1506 C C . ILE A 1 179 ? -21.542 -2.301 20.055 1.00 97.31 179 ILE A C 1
ATOM 1508 O O . ILE A 1 179 ? -22.353 -3.017 19.455 1.00 97.31 179 ILE A O 1
ATOM 1512 N N . SER A 1 180 ? -21.795 -1.019 20.306 1.00 97.88 180 SER A N 1
ATOM 1513 C CA . SER A 1 180 ? -23.071 -0.392 19.969 1.00 97.88 180 SER A CA 1
ATOM 1514 C C . SER A 1 180 ? -23.328 -0.368 18.458 1.00 97.88 180 SER A C 1
ATOM 1516 O O . SER A 1 180 ? -22.417 -0.289 17.631 1.00 97.88 180 SER A O 1
ATOM 1518 N N . VAL A 1 181 ? -24.607 -0.356 18.076 1.00 97.00 181 VAL A N 1
ATOM 1519 C CA . VAL A 1 181 ? -25.028 -0.235 16.667 1.00 97.00 181 VAL A CA 1
ATOM 1520 C C . VAL A 1 181 ? -24.466 1.033 16.013 1.00 97.00 181 VAL A C 1
ATOM 1522 O O . VAL A 1 181 ? -24.159 1.029 14.821 1.00 97.00 181 VAL A O 1
ATOM 1525 N N . ASN A 1 182 ? -24.311 2.118 16.776 1.00 98.06 182 ASN A N 1
ATOM 1526 C CA . ASN A 1 182 ? -23.740 3.362 16.269 1.00 98.06 182 ASN A CA 1
ATOM 1527 C C . ASN A 1 182 ? -22.243 3.219 15.977 1.00 98.06 182 ASN A C 1
ATOM 1529 O O . ASN A 1 182 ? -21.804 3.648 14.914 1.00 98.06 182 ASN A O 1
ATOM 1533 N N . GLU A 1 183 ? -21.475 2.564 16.850 1.00 97.94 183 GLU A N 1
ATOM 1534 C CA . GLU A 1 183 ? -20.058 2.273 16.594 1.00 97.94 183 GLU A CA 1
ATOM 1535 C C . GLU A 1 183 ? -19.892 1.357 15.374 1.00 97.94 183 GLU A C 1
ATOM 1537 O O . GLU A 1 183 ? -19.089 1.660 14.495 1.00 97.94 183 GLU A O 1
ATOM 1542 N N . GLN A 1 184 ? -20.714 0.307 15.237 1.00 98.12 184 GLN A N 1
ATOM 1543 C CA . GLN A 1 184 ? -20.697 -0.569 14.053 1.00 98.12 184 GLN A CA 1
ATOM 1544 C C . GLN A 1 184 ? -20.994 0.205 12.758 1.00 98.12 184 GLN A C 1
ATOM 1546 O O . GLN A 1 184 ? -20.326 0.005 11.740 1.00 98.12 184 GLN A O 1
ATOM 1551 N N . LYS A 1 185 ? -21.974 1.121 12.783 1.00 98.00 185 LYS A N 1
ATOM 1552 C CA . LYS A 1 185 ? -22.281 2.008 11.646 1.00 98.00 185 LYS A CA 1
ATOM 1553 C C . LYS A 1 185 ? -21.115 2.943 11.327 1.00 98.00 185 LYS A C 1
ATOM 1555 O O . LYS A 1 185 ? -20.820 3.147 10.151 1.00 98.00 185 LYS A O 1
ATOM 1560 N N . THR A 1 186 ? -20.454 3.487 12.346 1.00 97.88 186 THR A N 1
ATOM 1561 C CA . THR A 1 186 ? -19.288 4.365 12.191 1.00 97.88 186 THR A CA 1
ATOM 1562 C C . THR A 1 186 ? -18.109 3.619 11.574 1.00 97.88 186 THR A C 1
ATOM 1564 O O . THR A 1 186 ? -17.611 4.069 10.541 1.00 97.88 186 THR A O 1
ATOM 1567 N N . ILE A 1 187 ? -17.740 2.450 12.113 1.00 98.62 187 ILE A N 1
ATOM 1568 C CA . ILE A 1 187 ? -16.705 1.572 11.541 1.00 98.62 187 ILE A CA 1
ATOM 1569 C C . ILE A 1 187 ? -17.033 1.286 10.079 1.00 98.62 187 ILE A C 1
ATOM 1571 O O . ILE A 1 187 ? -16.195 1.486 9.204 1.00 98.62 187 ILE A O 1
ATOM 1575 N N . ARG A 1 188 ? -18.273 0.874 9.783 1.00 98.62 188 ARG A N 1
ATOM 1576 C CA . ARG A 1 188 ? -18.692 0.573 8.411 1.00 98.62 188 ARG A CA 1
ATOM 1577 C C . ARG A 1 188 ? -18.535 1.768 7.477 1.00 98.62 188 ARG A C 1
ATOM 1579 O O . ARG A 1 188 ? -18.016 1.609 6.376 1.00 98.62 188 ARG A O 1
ATOM 1586 N N . LYS A 1 189 ? -18.974 2.949 7.907 1.00 98.50 189 LYS A N 1
ATOM 1587 C CA . LYS A 1 189 ? -18.920 4.182 7.114 1.00 98.50 189 LYS A CA 1
ATOM 1588 C C . LYS A 1 189 ? -17.484 4.561 6.748 1.00 98.50 189 LYS A C 1
ATOM 1590 O O . LYS A 1 189 ? -17.210 4.806 5.576 1.00 98.50 189 LYS A O 1
ATOM 1595 N N . TYR A 1 190 ? -16.586 4.607 7.730 1.00 98.69 190 TYR A N 1
ATOM 1596 C CA . TYR A 1 190 ? -15.194 4.993 7.491 1.00 98.69 190 TYR A CA 1
ATOM 1597 C C . TYR A 1 190 ? -14.408 3.891 6.784 1.00 98.69 190 TYR A C 1
ATOM 1599 O O . TYR A 1 190 ? -13.662 4.198 5.867 1.00 98.69 190 TYR A O 1
ATOM 1607 N N . CYS A 1 191 ? -14.640 2.619 7.109 1.00 98.88 191 CYS A N 1
ATOM 1608 C CA . CYS A 1 191 ? -13.971 1.508 6.437 1.00 98.88 191 CYS A CA 1
ATOM 1609 C C . CYS A 1 191 ? -14.282 1.464 4.937 1.00 98.88 191 CYS A C 1
ATOM 1611 O O . CYS A 1 191 ? -13.365 1.383 4.128 1.00 98.88 191 CYS A O 1
ATOM 1613 N N . ILE A 1 192 ? -15.555 1.615 4.547 1.00 98.88 192 ILE A N 1
ATOM 1614 C CA . ILE A 1 192 ? -15.926 1.706 3.126 1.00 98.88 192 ILE A CA 1
ATOM 1615 C C . ILE A 1 192 ? -15.245 2.912 2.469 1.00 98.88 192 ILE A C 1
ATOM 1617 O O . ILE A 1 192 ? -14.708 2.779 1.376 1.00 98.88 192 ILE A O 1
ATOM 1621 N N . SER A 1 193 ? -15.243 4.073 3.133 1.00 98.69 193 SER A N 1
ATOM 1622 C CA . SER A 1 193 ? -14.578 5.272 2.611 1.00 98.69 193 SER A CA 1
ATOM 1623 C C . SER A 1 193 ? -13.083 5.045 2.385 1.00 98.69 193 SER A C 1
ATOM 1625 O O . SER A 1 193 ? -12.575 5.431 1.342 1.00 98.69 193 SER A O 1
ATOM 1627 N N . ASN A 1 194 ? -12.400 4.409 3.338 1.00 98.88 194 ASN A N 1
ATOM 1628 C CA . ASN A 1 194 ? -10.966 4.149 3.275 1.00 98.88 194 ASN A CA 1
ATOM 1629 C C . ASN A 1 194 ? -10.612 3.158 2.160 1.00 98.88 194 ASN A C 1
ATOM 1631 O O . ASN A 1 194 ? -9.672 3.405 1.418 1.00 98.88 194 ASN A O 1
ATOM 1635 N N . ILE A 1 195 ? -11.374 2.067 2.018 1.00 98.94 195 ILE A N 1
ATOM 1636 C CA . ILE A 1 195 ? -11.156 1.077 0.949 1.00 98.94 195 ILE A CA 1
ATOM 1637 C C . ILE A 1 195 ? -11.404 1.715 -0.419 1.00 98.94 195 ILE A C 1
ATOM 1639 O O . ILE A 1 195 ? -10.613 1.561 -1.331 1.00 98.94 195 ILE A O 1
ATOM 1643 N N . LEU A 1 196 ? -12.461 2.514 -0.574 1.00 98.75 196 LEU A N 1
ATOM 1644 C CA . LEU A 1 196 ? -12.699 3.216 -1.839 1.00 98.75 196 LEU A CA 1
ATOM 1645 C C . LEU A 1 196 ? -11.616 4.249 -2.175 1.00 98.75 196 LEU A C 1
ATOM 1647 O O . LEU A 1 196 ? -11.556 4.680 -3.326 1.00 98.75 196 LEU A O 1
ATOM 1651 N N . SER A 1 197 ? -10.820 4.686 -1.199 1.00 98.56 197 SER A N 1
ATOM 1652 C CA . SER A 1 197 ? -9.702 5.603 -1.409 1.00 98.56 197 SER A CA 1
ATOM 1653 C C . SER A 1 197 ? -8.451 4.924 -1.967 1.00 98.56 197 SER A C 1
ATOM 1655 O O . SER A 1 197 ? -7.613 5.661 -2.469 1.00 98.56 197 SER A O 1
ATOM 1657 N N . THR A 1 198 ? -8.332 3.588 -1.934 1.00 98.75 198 THR A N 1
ATOM 1658 C CA . THR A 1 198 ? -7.169 2.870 -2.500 1.00 98.75 198 THR A CA 1
ATOM 1659 C C . THR A 1 198 ? -7.212 2.768 -4.028 1.00 98.75 198 THR A C 1
ATOM 1661 O O . THR A 1 198 ? -6.196 2.492 -4.658 1.00 98.75 198 THR A O 1
ATOM 1664 N N . ASP A 1 199 ? -8.356 3.078 -4.653 1.00 98.75 199 ASP A N 1
ATOM 1665 C CA . ASP A 1 199 ? -8.477 3.163 -6.111 1.00 98.75 199 ASP A CA 1
ATOM 1666 C C . ASP A 1 199 ? -7.482 4.192 -6.677 1.00 98.75 199 ASP A C 1
ATOM 1668 O O . ASP A 1 199 ? -7.611 5.408 -6.474 1.00 98.75 199 ASP A O 1
ATOM 1672 N N . MET A 1 200 ? -6.512 3.717 -7.460 1.00 97.69 200 MET A N 1
ATOM 1673 C CA . MET A 1 200 ? -5.477 4.560 -8.061 1.00 97.69 200 MET A CA 1
ATOM 1674 C C . MET A 1 200 ? -6.028 5.643 -9.006 1.00 97.69 200 MET A C 1
ATOM 1676 O O . MET A 1 200 ? -5.350 6.655 -9.211 1.00 97.69 200 MET A O 1
ATOM 1680 N N . LYS A 1 201 ? -7.268 5.530 -9.514 1.00 97.44 201 LYS A N 1
ATOM 1681 C CA . LYS A 1 201 ? -7.965 6.613 -10.247 1.00 97.44 201 LYS A CA 1
ATOM 1682 C C . LYS A 1 201 ? -8.153 7.863 -9.373 1.00 97.44 201 LYS A C 1
ATOM 1684 O O . LYS A 1 201 ? -8.172 8.977 -9.898 1.00 97.44 201 LYS A O 1
ATOM 1689 N N . LYS A 1 202 ? -8.244 7.701 -8.047 1.00 97.19 202 LYS A N 1
ATOM 1690 C CA . LYS A 1 202 ? -8.426 8.783 -7.059 1.00 97.19 202 LYS A CA 1
ATOM 1691 C C . LYS A 1 202 ? -7.120 9.321 -6.489 1.00 97.19 202 LYS A C 1
ATOM 1693 O O . LYS A 1 202 ? -7.142 10.347 -5.812 1.00 97.19 202 LYS A O 1
ATOM 1698 N N . HIS A 1 203 ? -5.982 8.695 -6.794 1.00 98.38 203 HIS A N 1
ATOM 1699 C CA . HIS A 1 203 ? -4.676 9.063 -6.246 1.00 98.38 203 HIS A CA 1
ATOM 1700 C C . HIS A 1 203 ? -4.392 10.571 -6.346 1.00 98.38 203 HIS A C 1
ATOM 1702 O O . HIS A 1 203 ? -4.071 11.220 -5.349 1.00 98.38 203 HIS A O 1
ATOM 1708 N N . LYS A 1 204 ? -4.569 11.149 -7.542 1.00 97.94 204 LYS A N 1
ATOM 1709 C CA . LYS A 1 204 ? -4.324 12.578 -7.786 1.00 97.94 204 LYS A CA 1
ATOM 1710 C C . LYS A 1 204 ? -5.255 13.469 -6.962 1.00 97.94 204 LYS A C 1
ATOM 1712 O O . LYS A 1 204 ? -4.816 14.475 -6.421 1.00 97.94 204 LYS A O 1
ATOM 1717 N N . GLU A 1 205 ? -6.531 13.110 -6.877 1.00 97.69 205 GLU A N 1
ATOM 1718 C CA . GLU A 1 205 ? -7.514 13.876 -6.113 1.00 97.69 205 GLU A CA 1
ATOM 1719 C C . GLU A 1 205 ? -7.170 13.872 -4.617 1.00 97.69 205 GLU A C 1
ATOM 1721 O O . GLU A 1 205 ? -7.078 14.934 -4.002 1.00 97.69 205 GLU A O 1
ATOM 1726 N N . ILE A 1 206 ? -6.926 12.688 -4.050 1.00 97.88 206 ILE A N 1
ATOM 1727 C CA . ILE A 1 206 ? -6.668 12.508 -2.616 1.00 97.88 206 ILE A CA 1
ATOM 1728 C C . ILE A 1 206 ? -5.373 13.220 -2.202 1.00 97.88 206 ILE A C 1
ATOM 1730 O O . ILE A 1 206 ? -5.362 13.949 -1.210 1.00 97.88 206 ILE A O 1
ATOM 1734 N N . THR A 1 207 ? -4.294 13.056 -2.974 1.00 98.06 207 THR A N 1
ATOM 1735 C CA . THR A 1 207 ? -2.998 13.705 -2.699 1.00 98.06 207 THR A CA 1
ATOM 1736 C C . THR A 1 207 ? -3.098 15.227 -2.750 1.00 98.06 207 THR A C 1
ATOM 1738 O O . THR A 1 207 ? -2.689 15.890 -1.799 1.00 98.06 207 THR A O 1
ATOM 1741 N N . GLN A 1 208 ? -3.713 15.787 -3.797 1.00 98.06 208 GLN A N 1
ATOM 1742 C CA . GLN A 1 208 ? -3.875 17.237 -3.940 1.00 98.06 208 GLN A CA 1
ATOM 1743 C C . GLN A 1 208 ? -4.751 17.835 -2.836 1.00 98.06 208 GLN A C 1
ATOM 1745 O O . GLN A 1 208 ? -4.389 18.848 -2.236 1.00 98.06 208 GLN A O 1
ATOM 1750 N N . GLN A 1 209 ? -5.898 17.218 -2.539 1.00 97.69 209 GLN A N 1
ATOM 1751 C CA . GLN A 1 209 ? -6.787 17.713 -1.486 1.00 97.69 209 GLN A CA 1
ATOM 1752 C C . GLN A 1 209 ? -6.098 17.690 -0.116 1.00 97.69 209 GLN A C 1
ATOM 1754 O O . GLN A 1 209 ? -6.223 18.649 0.653 1.00 97.69 209 GLN A O 1
ATOM 1759 N N . PHE A 1 210 ? -5.351 16.625 0.187 1.00 98.06 210 PHE A N 1
ATOM 1760 C CA . PHE A 1 210 ? -4.665 16.504 1.469 1.00 98.06 210 PHE A CA 1
ATOM 1761 C C . PHE A 1 210 ? -3.484 17.479 1.590 1.00 98.06 210 PHE A C 1
ATOM 1763 O O . PHE A 1 210 ? -3.354 18.156 2.610 1.00 98.06 210 PHE A O 1
ATOM 1770 N N . GLU A 1 211 ? -2.684 17.650 0.535 1.00 97.44 211 GLU A N 1
ATOM 1771 C CA . GLU A 1 211 ? -1.590 18.632 0.487 1.00 97.44 211 GLU A CA 1
ATOM 1772 C C . GLU A 1 211 ? -2.092 20.073 0.686 1.00 97.44 211 GLU A C 1
ATOM 1774 O O . GLU A 1 211 ? -1.520 20.845 1.468 1.00 97.44 211 GLU A O 1
ATOM 1779 N N . ILE A 1 212 ? -3.210 20.434 0.044 1.00 95.69 212 ILE A N 1
ATOM 1780 C CA . ILE A 1 212 ? -3.863 21.736 0.241 1.00 95.69 212 ILE A CA 1
ATOM 1781 C C . ILE A 1 212 ? -4.256 21.917 1.712 1.00 95.69 212 ILE A C 1
ATOM 1783 O O . ILE A 1 212 ? -3.989 22.971 2.297 1.00 95.69 212 ILE A O 1
ATOM 1787 N N . LYS A 1 213 ? -4.844 20.891 2.339 1.00 94.75 213 LYS A N 1
ATOM 1788 C CA . LYS A 1 213 ? -5.236 20.934 3.757 1.00 94.75 213 LYS A CA 1
ATOM 1789 C C . LYS A 1 213 ? -4.039 21.091 4.692 1.00 94.75 213 LYS A C 1
ATOM 1791 O O . LYS A 1 213 ? -4.098 21.915 5.609 1.00 94.75 213 LYS A O 1
ATOM 1796 N N . LEU A 1 214 ? -2.937 20.385 4.442 1.00 95.19 214 LEU A N 1
ATOM 1797 C CA . LEU A 1 214 ? -1.694 20.550 5.204 1.00 95.19 214 LEU A CA 1
ATOM 1798 C C . LEU A 1 214 ? -1.124 21.962 5.054 1.00 95.19 214 LEU A C 1
ATOM 1800 O O . LEU A 1 214 ? -0.744 22.588 6.046 1.00 95.19 214 LEU A O 1
ATOM 1804 N N . THR A 1 215 ? -1.116 22.493 3.833 1.00 93.50 215 THR A N 1
ATOM 1805 C CA . THR A 1 215 ? -0.631 23.848 3.552 1.00 93.50 215 THR A CA 1
ATOM 1806 C C . THR A 1 215 ? -1.468 24.901 4.278 1.00 93.50 215 THR A C 1
ATOM 1808 O O . THR A 1 215 ? -0.918 25.819 4.890 1.00 93.50 215 THR A O 1
ATOM 1811 N N . TYR A 1 216 ? -2.795 24.760 4.257 1.00 91.12 216 TYR A N 1
ATOM 1812 C CA . TYR A 1 216 ? -3.714 25.681 4.923 1.00 91.12 216 TYR A CA 1
ATOM 1813 C C . TYR A 1 216 ? -3.562 25.635 6.450 1.00 91.12 216 TYR A C 1
ATOM 1815 O O . TYR A 1 216 ? -3.432 26.681 7.085 1.00 91.12 216 TYR A O 1
ATOM 1823 N N . LYS A 1 217 ? -3.434 24.434 7.035 1.00 90.94 217 LYS A N 1
ATOM 1824 C CA . LYS A 1 217 ? -3.090 24.244 8.456 1.00 90.94 217 LYS A CA 1
ATOM 1825 C C . LYS A 1 217 ? -1.785 24.966 8.825 1.00 90.94 217 LYS A C 1
ATOM 1827 O O . LYS A 1 217 ? -1.745 25.661 9.839 1.00 90.94 217 LYS A O 1
ATOM 1832 N N . LYS A 1 218 ? -0.724 24.824 8.014 1.00 89.56 218 LYS A N 1
ATOM 1833 C CA . LYS A 1 218 ? 0.590 25.461 8.251 1.00 89.56 218 LYS A CA 1
ATOM 1834 C C . LYS A 1 218 ? 0.508 26.997 8.184 1.00 89.56 218 LYS A C 1
ATOM 1836 O O . LYS A 1 218 ? 1.098 27.663 9.032 1.00 89.56 218 LYS A O 1
ATOM 1841 N N . LYS A 1 219 ? -0.216 27.557 7.206 1.00 88.69 219 LYS A N 1
ATOM 1842 C CA . LYS A 1 219 ? -0.310 29.014 6.974 1.00 88.69 219 LYS A CA 1
ATOM 1843 C C . LYS A 1 219 ? -1.273 29.725 7.925 1.00 88.69 219 LYS A C 1
ATOM 1845 O O . LYS A 1 219 ? -0.893 30.709 8.550 1.00 88.69 219 LYS A O 1
ATOM 1850 N N . GLU A 1 220 ? -2.491 29.211 8.056 1.00 85.38 220 GLU A N 1
ATOM 1851 C CA . GLU A 1 220 ? -3.591 29.877 8.770 1.00 85.38 220 GLU A CA 1
ATOM 1852 C C . GLU A 1 220 ? -3.721 29.428 10.234 1.00 85.38 220 GLU A C 1
ATOM 1854 O O . GLU A 1 220 ? -4.566 29.930 10.970 1.00 85.38 220 GLU A O 1
ATOM 1859 N N . LYS A 1 221 ? -2.893 28.468 10.680 1.00 78.62 221 LYS A N 1
ATOM 1860 C CA . LYS A 1 221 ? -2.937 27.876 12.033 1.00 78.62 221 LYS A CA 1
ATOM 1861 C C . LYS A 1 221 ? -4.315 27.310 12.415 1.00 78.62 221 LYS A C 1
ATOM 1863 O O . LYS A 1 221 ? -4.684 27.294 13.589 1.00 78.62 221 LYS A O 1
ATOM 1868 N N . VAL A 1 222 ? -5.065 26.825 11.428 1.00 84.62 222 VAL A N 1
ATOM 1869 C CA . VAL A 1 222 ? -6.362 26.164 11.628 1.00 84.62 222 VAL A CA 1
ATOM 1870 C C . VAL A 1 222 ? -6.199 24.685 11.985 1.00 84.62 222 VAL A C 1
ATOM 1872 O O . VAL A 1 222 ? -5.112 24.108 11.876 1.00 84.62 222 VAL A O 1
ATOM 1875 N N . LYS A 1 223 ? -7.292 24.046 12.419 1.00 88.38 223 LYS A N 1
ATOM 1876 C CA . LYS A 1 223 ? -7.312 22.597 12.654 1.00 88.38 223 LYS A CA 1
ATOM 1877 C C . LYS A 1 223 ? -7.232 21.853 11.321 1.00 88.38 223 LYS A C 1
ATOM 1879 O O . LYS A 1 223 ? -7.807 22.277 10.330 1.00 88.38 223 LYS A O 1
ATOM 1884 N N . LEU A 1 224 ? -6.542 20.711 11.316 1.00 91.19 224 LEU A N 1
ATOM 1885 C CA . LEU A 1 224 ? -6.469 19.855 10.126 1.00 91.19 224 LEU A CA 1
ATOM 1886 C C . LEU A 1 224 ? -7.816 19.183 9.817 1.00 91.19 224 LEU A C 1
ATOM 1888 O O . LEU A 1 224 ? -8.160 18.992 8.656 1.00 91.19 224 LEU A O 1
ATOM 1892 N N . ILE A 1 225 ? -8.564 18.835 10.868 1.00 93.75 225 ILE A N 1
ATOM 1893 C CA . ILE A 1 225 ? -9.880 18.204 10.782 1.00 93.75 225 ILE A CA 1
ATOM 1894 C C . ILE A 1 225 ? -10.912 19.155 11.376 1.00 93.75 225 ILE A C 1
ATOM 1896 O O . ILE A 1 225 ? -10.891 19.428 12.579 1.00 93.75 225 ILE A O 1
ATOM 1900 N N . GLU A 1 226 ? -11.824 19.629 10.533 1.00 91.81 226 GLU A N 1
ATOM 1901 C CA . GLU A 1 226 ? -12.941 20.497 10.926 1.00 91.81 226 GLU A CA 1
ATOM 1902 C C . GLU A 1 226 ? -14.296 19.869 10.578 1.00 91.81 226 GLU A C 1
ATOM 1904 O O . GLU A 1 226 ? -15.314 20.197 11.185 1.00 91.81 226 GLU A O 1
ATOM 1909 N N . SER A 1 227 ? -14.307 18.926 9.633 1.00 94.56 227 SER A N 1
ATOM 1910 C CA . SER A 1 227 ? -15.501 18.247 9.144 1.00 94.56 227 SER A CA 1
ATOM 1911 C C . SER A 1 227 ? -15.323 16.728 9.049 1.00 94.56 227 SER A C 1
ATOM 1913 O O . SER A 1 227 ? -14.212 16.195 9.049 1.00 94.56 227 SER A O 1
ATOM 1915 N N . GLU A 1 228 ? -16.441 16.010 8.901 1.00 95.31 228 GLU A N 1
ATOM 1916 C CA . GLU A 1 228 ? -16.420 14.572 8.601 1.00 95.31 228 GLU A CA 1
ATOM 1917 C C . GLU A 1 228 ? -15.677 14.268 7.287 1.00 95.31 228 GLU A C 1
ATOM 1919 O O . GLU A 1 228 ? -15.008 13.241 7.184 1.00 95.31 228 GLU A O 1
ATOM 1924 N N . ASN A 1 229 ? -15.763 15.157 6.293 1.00 96.62 229 ASN A N 1
ATOM 1925 C CA . ASN A 1 229 ? -15.081 14.971 5.013 1.00 96.62 229 ASN A CA 1
ATOM 1926 C C . ASN A 1 229 ? -13.563 15.101 5.157 1.00 96.62 229 ASN A C 1
ATOM 1928 O O . ASN A 1 229 ? -12.845 14.298 4.571 1.00 96.62 229 ASN A O 1
ATOM 1932 N N . ASP A 1 230 ? -13.074 16.027 5.990 1.00 96.50 230 ASP A N 1
ATOM 1933 C CA . ASP A 1 230 ? -11.637 16.127 6.286 1.00 96.50 230 ASP A CA 1
ATOM 1934 C C . ASP A 1 230 ? -11.125 14.850 6.960 1.00 96.50 230 ASP A C 1
ATOM 1936 O O . ASP A 1 230 ? -10.055 14.344 6.624 1.00 96.50 230 ASP A O 1
ATOM 1940 N N . LYS A 1 231 ? -11.918 14.288 7.882 1.00 97.31 231 LYS A N 1
ATOM 1941 C CA . LYS A 1 231 ? -11.584 13.030 8.555 1.00 97.31 231 LYS A CA 1
ATOM 1942 C C . LYS A 1 231 ? -11.554 11.854 7.576 1.00 97.31 231 LYS A C 1
ATOM 1944 O O . LYS A 1 231 ? -10.617 11.064 7.621 1.00 97.31 231 LYS A O 1
ATOM 1949 N N . LYS A 1 232 ? -12.527 11.754 6.661 1.00 98.06 232 LYS A N 1
ATOM 1950 C CA . LYS A 1 232 ? -12.525 10.742 5.585 1.00 98.06 232 LYS A CA 1
ATOM 1951 C C . LYS A 1 232 ? -11.330 10.896 4.652 1.00 98.06 232 LYS A C 1
ATOM 1953 O O . LYS A 1 232 ? -10.694 9.896 4.347 1.00 98.06 232 LYS A O 1
ATOM 1958 N N . LEU A 1 233 ? -11.014 12.123 4.241 1.00 98.50 233 LEU A N 1
ATOM 1959 C CA . LEU A 1 233 ? -9.861 12.414 3.394 1.00 98.50 233 LEU A CA 1
ATOM 1960 C C . LEU A 1 233 ? -8.559 11.983 4.076 1.00 98.50 233 LEU A C 1
ATOM 1962 O O . LEU A 1 233 ? -7.759 11.287 3.463 1.00 98.50 233 LEU A O 1
ATOM 1966 N N . MET A 1 234 ? -8.369 12.340 5.350 1.00 98.44 234 MET A N 1
ATOM 1967 C CA . MET A 1 234 ? -7.174 11.956 6.102 1.00 98.44 234 MET A CA 1
ATOM 1968 C C . MET A 1 234 ? -7.079 10.437 6.291 1.00 98.44 234 MET A C 1
ATOM 1970 O O . MET A 1 234 ? -6.031 9.861 6.019 1.00 98.44 234 MET A O 1
ATOM 1974 N N . CYS A 1 235 ? -8.153 9.771 6.729 1.00 98.62 235 CYS A N 1
ATOM 1975 C CA . CYS A 1 235 ? -8.140 8.318 6.918 1.00 98.62 235 CYS A CA 1
ATOM 1976 C C . CYS A 1 235 ? -7.926 7.567 5.596 1.00 98.62 235 CYS A C 1
ATOM 1978 O O . CYS A 1 235 ? -7.135 6.625 5.555 1.00 98.62 235 CYS A O 1
ATOM 1980 N N . GLY A 1 236 ? -8.570 8.014 4.515 1.00 98.69 236 GLY A N 1
ATOM 1981 C CA . GLY A 1 236 ? -8.363 7.482 3.171 1.00 98.69 236 GLY A CA 1
ATOM 1982 C C . GLY A 1 236 ? -6.927 7.681 2.690 1.00 98.69 236 GLY A C 1
ATOM 1983 O O . GLY A 1 236 ? -6.312 6.727 2.229 1.00 98.69 236 GLY A O 1
ATOM 1984 N N . PHE A 1 237 ? -6.352 8.873 2.881 1.00 98.81 237 PHE A N 1
ATOM 1985 C CA . PHE A 1 237 ? -4.948 9.156 2.567 1.00 98.81 237 PHE A CA 1
ATOM 1986 C C . PHE A 1 237 ? -3.985 8.258 3.357 1.00 98.81 237 PHE A C 1
ATOM 1988 O O . PHE A 1 237 ? -3.044 7.725 2.780 1.00 98.81 237 PHE A O 1
ATOM 1995 N N . ILE A 1 238 ? -4.227 8.037 4.654 1.00 98.88 238 ILE A N 1
ATOM 1996 C CA . ILE A 1 238 ? -3.388 7.163 5.494 1.00 98.88 238 ILE A CA 1
ATOM 1997 C C . ILE A 1 238 ? -3.399 5.716 4.977 1.00 98.88 238 ILE A C 1
ATOM 1999 O O . ILE A 1 238 ? -2.339 5.095 4.899 1.00 98.88 238 ILE A O 1
ATOM 2003 N N . VAL A 1 239 ? -4.569 5.179 4.607 1.00 98.88 239 VAL A N 1
ATOM 2004 C CA . VAL A 1 239 ? -4.662 3.825 4.031 1.00 98.88 239 VAL A CA 1
ATOM 2005 C C . VAL A 1 239 ? -4.014 3.775 2.645 1.00 98.88 239 VAL A C 1
ATOM 2007 O O . VAL A 1 239 ? -3.265 2.843 2.379 1.00 98.88 239 VAL A O 1
ATOM 2010 N N . HIS A 1 240 ? -4.189 4.811 1.817 1.00 98.75 240 HIS A N 1
ATOM 2011 C CA . HIS A 1 240 ? -3.534 4.935 0.506 1.00 98.75 240 HIS A CA 1
ATOM 2012 C C . HIS A 1 240 ? -2.001 4.940 0.609 1.00 98.75 240 HIS A C 1
ATOM 2014 O O . HIS A 1 240 ? -1.307 4.305 -0.180 1.00 98.75 240 HIS A O 1
ATOM 2020 N N . VAL A 1 241 ? -1.454 5.635 1.612 1.00 98.81 241 VAL A N 1
ATOM 2021 C CA . VAL A 1 241 ? -0.015 5.610 1.920 1.00 98.81 241 VAL A CA 1
ATOM 2022 C C . VAL A 1 241 ? 0.424 4.218 2.372 1.00 98.81 241 VAL A C 1
ATOM 2024 O O . VAL A 1 241 ? 1.477 3.756 1.946 1.00 98.81 241 VAL A O 1
ATOM 2027 N N . ALA A 1 242 ? -0.352 3.554 3.235 1.00 98.62 242 ALA A N 1
ATOM 2028 C CA . ALA A 1 242 ? -0.024 2.226 3.759 1.00 98.62 242 ALA A CA 1
ATOM 2029 C C . ALA A 1 242 ? -0.049 1.126 2.682 1.00 98.62 242 ALA A C 1
ATOM 2031 O O . ALA A 1 242 ? 0.728 0.170 2.759 1.00 98.62 242 ALA A O 1
ATOM 2032 N N . ASP A 1 243 ? -0.920 1.269 1.689 1.00 98.81 243 ASP A N 1
ATOM 2033 C CA . ASP A 1 243 ? -1.009 0.377 0.536 1.00 98.81 243 ASP A CA 1
ATOM 2034 C C . ASP A 1 243 ? 0.259 0.483 -0.338 1.00 98.81 243 ASP A C 1
ATOM 2036 O O . ASP A 1 243 ? 0.970 -0.489 -0.608 1.00 98.81 243 ASP A O 1
ATOM 2040 N N . LEU A 1 244 ? 0.692 1.716 -0.609 1.00 98.44 244 LEU A N 1
ATOM 2041 C CA . LEU A 1 244 ? 1.838 2.021 -1.469 1.00 98.44 244 LEU A CA 1
ATOM 2042 C C . LEU A 1 244 ? 3.204 2.000 -0.750 1.00 98.44 244 LEU A C 1
ATOM 2044 O O . LEU A 1 244 ? 4.111 2.770 -1.076 1.00 98.44 244 LEU A O 1
ATOM 2048 N N . THR A 1 245 ? 3.393 1.094 0.215 1.00 96.06 245 THR A N 1
ATOM 2049 C CA . THR A 1 245 ? 4.608 1.063 1.057 1.00 96.06 245 THR A CA 1
ATOM 2050 C C . THR A 1 245 ? 5.799 0.331 0.467 1.00 96.06 245 THR A C 1
ATOM 2052 O O . THR A 1 245 ? 6.929 0.622 0.858 1.00 96.06 245 THR A O 1
ATOM 2055 N N . GLY A 1 246 ? 5.586 -0.618 -0.447 1.00 96.44 246 GLY A N 1
ATOM 2056 C CA . GLY A 1 246 ? 6.655 -1.450 -1.015 1.00 96.44 246 GLY A CA 1
ATOM 2057 C C . GLY A 1 246 ? 7.888 -0.652 -1.476 1.00 96.44 246 GLY A C 1
ATOM 2058 O O . GLY A 1 246 ? 8.993 -0.948 -1.015 1.00 96.44 246 GLY A O 1
ATOM 2059 N N . PRO A 1 247 ? 7.714 0.406 -2.288 1.00 98.06 247 PRO A N 1
ATOM 2060 C CA . PRO A 1 247 ? 8.808 1.235 -2.801 1.00 98.06 247 PRO A CA 1
ATOM 2061 C C . PRO A 1 247 ? 9.618 1.999 -1.744 1.00 98.06 247 PRO A C 1
ATOM 2063 O O . PRO A 1 247 ? 10.735 2.425 -2.030 1.00 98.06 247 PRO A O 1
ATOM 2066 N N . THR A 1 248 ? 9.088 2.182 -0.530 1.00 98.12 248 THR A N 1
ATOM 2067 C CA . THR A 1 248 ? 9.743 2.944 0.554 1.00 98.12 248 THR A CA 1
ATOM 2068 C C . THR A 1 248 ? 10.440 2.055 1.583 1.00 98.12 248 THR A C 1
ATOM 2070 O O . THR A 1 248 ? 10.957 2.530 2.602 1.00 98.12 248 THR A O 1
ATOM 2073 N N . LYS A 1 249 ? 10.474 0.745 1.330 1.00 97.50 249 LYS A N 1
ATOM 2074 C CA . LYS A 1 249 ? 11.274 -0.223 2.089 1.00 97.50 249 LYS A CA 1
ATOM 2075 C C . LYS A 1 249 ? 12.661 -0.369 1.468 1.00 97.50 249 LYS A C 1
ATOM 2077 O O . LYS A 1 249 ? 12.916 0.129 0.372 1.00 97.50 249 LYS A O 1
ATOM 2082 N N . LYS A 1 250 ? 13.576 -1.065 2.141 1.00 97.25 250 LYS A N 1
ATOM 2083 C CA . LYS A 1 250 ? 14.879 -1.426 1.553 1.00 97.25 250 LYS A CA 1
ATOM 2084 C C . LYS A 1 250 ? 14.720 -2.158 0.218 1.00 97.25 250 LYS A C 1
ATOM 2086 O O . LYS A 1 250 ? 13.785 -2.940 0.043 1.00 97.25 250 LYS A O 1
ATOM 2091 N N . PHE A 1 251 ? 15.686 -1.953 -0.679 1.00 97.50 251 PHE A N 1
ATOM 2092 C CA . PHE A 1 251 ? 15.616 -2.399 -2.072 1.00 97.50 251 PHE A CA 1
ATOM 2093 C C . PHE A 1 251 ? 15.247 -3.875 -2.252 1.00 97.50 251 PHE A C 1
ATOM 2095 O O . PHE A 1 251 ? 14.416 -4.191 -3.092 1.00 97.50 251 PHE A O 1
ATOM 2102 N N . GLU A 1 252 ? 15.782 -4.781 -1.431 1.00 96.44 252 GLU A N 1
ATOM 2103 C CA . GLU A 1 252 ? 15.463 -6.214 -1.529 1.00 96.44 252 GLU A CA 1
ATOM 2104 C C . GLU A 1 252 ? 13.975 -6.524 -1.301 1.00 96.44 252 GLU A C 1
ATOM 2106 O O . GLU A 1 252 ? 13.416 -7.409 -1.949 1.00 96.44 252 GLU A O 1
ATOM 2111 N N . LEU A 1 253 ? 13.316 -5.790 -0.398 1.00 96.69 253 LEU A N 1
ATOM 2112 C CA . LEU A 1 253 ? 11.877 -5.913 -0.151 1.00 96.69 253 LEU A CA 1
ATOM 2113 C C . LEU A 1 253 ? 11.075 -5.234 -1.263 1.00 96.69 253 LEU A C 1
ATOM 2115 O O . LEU A 1 253 ? 10.122 -5.820 -1.777 1.00 96.69 253 LEU A O 1
ATOM 2119 N N . ALA A 1 254 ? 11.478 -4.019 -1.645 1.00 97.75 254 ALA A N 1
ATOM 2120 C CA . ALA A 1 254 ? 10.834 -3.256 -2.710 1.00 97.75 254 ALA A CA 1
ATOM 2121 C C . ALA A 1 254 ? 10.845 -4.035 -4.034 1.00 97.75 254 ALA A C 1
ATOM 2123 O O . ALA A 1 254 ? 9.811 -4.186 -4.686 1.00 97.75 254 ALA A O 1
ATOM 2124 N N . LYS A 1 255 ? 11.991 -4.630 -4.380 1.00 97.69 255 LYS A N 1
ATOM 2125 C CA . LYS A 1 255 ? 12.177 -5.464 -5.568 1.00 97.69 255 LYS A CA 1
ATOM 2126 C C . LYS A 1 255 ? 11.258 -6.680 -5.571 1.00 97.69 255 LYS A C 1
ATOM 2128 O O . LYS A 1 255 ? 10.646 -6.956 -6.595 1.00 97.69 255 LYS A O 1
ATOM 2133 N N . GLN A 1 256 ? 11.122 -7.386 -4.448 1.00 97.00 256 GLN A N 1
ATOM 2134 C CA . GLN A 1 256 ? 10.211 -8.534 -4.358 1.00 97.00 256 GLN A CA 1
ATOM 2135 C C . GLN A 1 256 ? 8.757 -8.142 -4.636 1.00 97.00 256 GLN A C 1
ATOM 2137 O O . GLN A 1 256 ? 8.083 -8.833 -5.396 1.00 97.00 256 GLN A O 1
ATOM 2142 N N . TRP A 1 257 ? 8.282 -7.032 -4.067 1.00 97.38 257 TRP A N 1
ATOM 2143 C CA . TRP A 1 257 ? 6.932 -6.536 -4.347 1.00 97.38 257 TRP A CA 1
ATOM 2144 C C . TRP A 1 257 ? 6.753 -6.114 -5.803 1.00 97.38 257 TRP A C 1
ATOM 2146 O O . TRP A 1 257 ? 5.766 -6.493 -6.426 1.00 97.38 257 TRP A O 1
ATOM 2156 N N . SER A 1 258 ? 7.738 -5.406 -6.352 1.00 98.00 258 SER A N 1
ATOM 2157 C CA . SER A 1 258 ? 7.731 -4.947 -7.746 1.00 98.00 258 SER A CA 1
ATOM 2158 C C . SER A 1 258 ? 7.640 -6.117 -8.730 1.00 98.00 258 SER A C 1
ATOM 2160 O O . SER A 1 258 ? 6.850 -6.097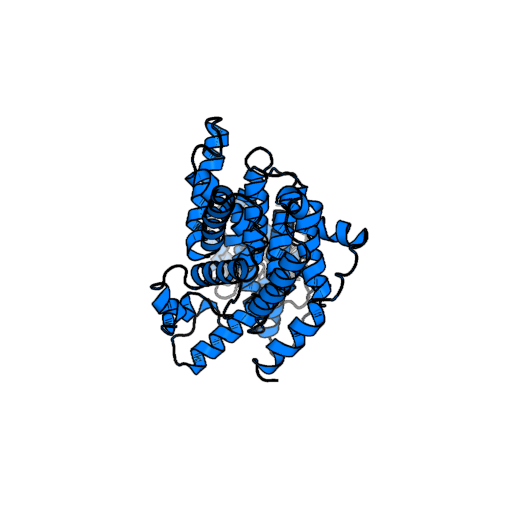 -9.668 1.00 98.00 258 SER A O 1
ATOM 2162 N N . LEU A 1 259 ? 8.412 -7.182 -8.490 1.00 98.00 259 LEU A N 1
ATOM 2163 C CA . LEU A 1 259 ? 8.379 -8.379 -9.331 1.00 98.00 259 LEU A CA 1
ATOM 2164 C C . LEU A 1 259 ? 7.029 -9.100 -9.247 1.00 98.00 259 LEU A C 1
ATOM 2166 O O . LEU A 1 259 ? 6.525 -9.544 -10.272 1.00 98.00 259 LEU A O 1
ATOM 2170 N N . ARG A 1 260 ? 6.417 -9.169 -8.059 1.00 97.94 260 ARG A N 1
ATOM 2171 C CA . ARG A 1 260 ? 5.089 -9.777 -7.877 1.00 97.94 260 ARG A CA 1
ATOM 2172 C C . ARG A 1 260 ? 3.993 -9.014 -8.616 1.00 97.94 260 ARG A C 1
ATOM 2174 O O . ARG A 1 260 ? 3.172 -9.640 -9.277 1.00 97.94 260 ARG A O 1
ATOM 2181 N N . ILE A 1 261 ? 3.969 -7.680 -8.534 1.00 98.25 261 ILE A N 1
ATOM 2182 C CA . ILE A 1 261 ? 2.954 -6.902 -9.261 1.00 98.25 261 ILE A CA 1
ATOM 2183 C C . ILE A 1 261 ? 3.174 -6.980 -10.777 1.00 98.25 261 ILE A C 1
ATOM 2185 O O . ILE A 1 261 ? 2.214 -7.122 -11.530 1.00 98.25 261 ILE A O 1
ATOM 2189 N N . CYS A 1 262 ? 4.431 -6.990 -11.230 1.00 98.38 262 CYS A N 1
ATOM 2190 C CA . CYS A 1 262 ? 4.769 -7.187 -12.641 1.00 98.38 262 CYS A CA 1
ATOM 2191 C C . CYS A 1 262 ? 4.351 -8.574 -13.157 1.00 98.38 262 CYS A C 1
ATOM 2193 O O . CYS A 1 262 ? 3.835 -8.682 -14.270 1.00 98.38 262 CYS A O 1
ATOM 2195 N N . GLU A 1 263 ? 4.509 -9.627 -12.349 1.00 98.44 263 GLU A N 1
ATOM 2196 C CA . GLU A 1 263 ? 4.006 -10.969 -12.664 1.00 98.44 263 GLU A CA 1
ATOM 2197 C C . GLU A 1 263 ? 2.480 -10.959 -12.821 1.00 98.44 263 GLU A C 1
ATOM 2199 O O . GLU A 1 263 ? 1.949 -11.468 -13.808 1.00 98.44 263 GLU A O 1
ATOM 2204 N N . GLU A 1 264 ? 1.763 -10.313 -11.902 1.00 98.50 264 GLU A N 1
ATOM 2205 C CA . GLU A 1 264 ? 0.306 -10.219 -11.962 1.00 98.50 264 GLU A CA 1
ATOM 2206 C C . GLU A 1 264 ? -0.190 -9.438 -13.194 1.00 98.50 264 GLU A C 1
ATOM 2208 O O . GLU A 1 264 ? -1.099 -9.889 -13.896 1.00 98.50 264 GLU A O 1
ATOM 2213 N N . PHE A 1 265 ? 0.461 -8.324 -13.531 1.00 98.44 265 PHE A N 1
ATOM 2214 C CA . PHE A 1 265 ? 0.184 -7.575 -14.759 1.00 98.44 265 PHE A CA 1
ATOM 2215 C C . PHE A 1 265 ? 0.514 -8.361 -16.030 1.00 98.44 265 PHE A C 1
ATOM 2217 O O . PHE A 1 265 ? -0.229 -8.292 -17.010 1.00 98.44 265 PHE A O 1
ATOM 2224 N N . THR A 1 266 ? 1.579 -9.160 -16.012 1.00 98.19 266 THR A N 1
ATOM 2225 C CA . THR A 1 266 ? 1.914 -10.054 -17.127 1.00 98.19 266 THR A CA 1
ATOM 2226 C C . THR A 1 266 ? 0.804 -11.085 -17.346 1.00 98.19 266 THR A C 1
ATOM 2228 O O . THR A 1 266 ? 0.408 -11.336 -18.486 1.00 98.19 266 THR A O 1
ATOM 2231 N N . LEU A 1 267 ? 0.238 -11.643 -16.270 1.00 98.19 267 LEU A N 1
ATOM 2232 C CA . LEU A 1 267 ? -0.909 -12.553 -16.358 1.00 98.19 267 LEU A CA 1
ATOM 2233 C C . LEU A 1 267 ? -2.156 -11.858 -16.925 1.00 98.19 267 LEU A C 1
ATOM 2235 O O . LEU A 1 267 ? -2.888 -12.472 -17.702 1.00 98.19 267 LEU A O 1
ATOM 2239 N N . GLN A 1 268 ? -2.386 -10.583 -16.595 1.00 98.19 268 GLN A N 1
ATOM 2240 C CA . GLN A 1 268 ? -3.461 -9.804 -17.215 1.00 98.19 268 GLN A CA 1
ATOM 2241 C C . GLN A 1 268 ? -3.275 -9.677 -18.728 1.00 98.19 268 GLN A C 1
ATOM 2243 O O . GLN A 1 268 ? -4.204 -9.978 -19.474 1.00 98.19 268 GLN A O 1
ATOM 2248 N N . VAL A 1 269 ? -2.086 -9.282 -19.188 1.00 97.56 269 VAL A N 1
ATOM 2249 C CA . VAL A 1 269 ? -1.782 -9.155 -20.624 1.00 97.56 269 VAL A CA 1
ATOM 2250 C C . VAL A 1 269 ? -2.038 -10.470 -21.363 1.00 97.56 269 VAL A C 1
ATOM 2252 O O . VAL A 1 269 ? -2.614 -10.474 -22.451 1.00 97.56 269 VAL A O 1
ATOM 2255 N N . GLN A 1 270 ? -1.651 -11.601 -20.770 1.00 97.50 270 GLN A N 1
ATOM 2256 C CA . GLN A 1 270 ? -1.912 -12.919 -21.353 1.00 97.50 270 GLN A CA 1
ATOM 2257 C C . GLN A 1 270 ? -3.411 -13.203 -21.493 1.00 97.50 270 GLN A C 1
ATOM 2259 O O . GLN A 1 270 ? -3.833 -13.803 -22.482 1.00 97.50 270 GLN A O 1
ATOM 2264 N N . ASP A 1 271 ? -4.226 -12.793 -20.524 1.00 98.06 271 ASP A N 1
ATOM 2265 C CA . ASP A 1 271 ? -5.674 -12.967 -20.601 1.00 98.06 271 ASP A CA 1
ATOM 2266 C C . ASP A 1 271 ? -6.317 -12.013 -21.612 1.00 98.06 271 ASP A C 1
ATOM 2268 O O . ASP A 1 271 ? -7.184 -12.446 -22.370 1.00 98.06 271 ASP A O 1
ATOM 2272 N N . GLU A 1 272 ? -5.852 -10.763 -21.701 1.00 97.50 272 GLU A N 1
ATOM 2273 C CA . GLU A 1 272 ? -6.281 -9.801 -22.728 1.00 97.50 272 GLU A CA 1
ATOM 2274 C C . GLU A 1 272 ? -6.051 -10.371 -24.139 1.00 97.50 272 GLU A C 1
ATOM 2276 O O . GLU A 1 272 ? -6.962 -10.381 -24.972 1.00 97.50 272 GLU A O 1
ATOM 2281 N N . GLN A 1 273 ? -4.867 -10.946 -24.377 1.00 96.31 273 GLN A N 1
ATOM 2282 C CA . GLN A 1 273 ? -4.517 -11.610 -25.637 1.00 96.31 273 GLN A CA 1
ATOM 2283 C C . GLN A 1 273 ? -5.406 -12.826 -25.929 1.00 96.31 273 GLN A C 1
ATOM 2285 O O . GLN A 1 273 ? -5.903 -12.965 -27.047 1.00 96.31 273 GLN A O 1
ATOM 2290 N N . LYS A 1 274 ? -5.632 -13.703 -24.941 1.00 97.56 274 LYS A N 1
ATOM 2291 C CA . LYS A 1 274 ? -6.485 -14.898 -25.102 1.00 97.56 274 LYS A CA 1
ATOM 2292 C C . LYS A 1 274 ? -7.938 -14.539 -25.406 1.00 97.56 274 LYS A C 1
ATOM 2294 O O . LYS A 1 274 ? -8.589 -15.249 -26.168 1.00 97.56 274 LYS A O 1
ATOM 2299 N N . LEU A 1 275 ? -8.445 -13.469 -24.798 1.00 97.12 275 LEU A N 1
ATOM 2300 C CA . LEU A 1 275 ? -9.813 -12.989 -24.989 1.00 97.12 275 LEU A CA 1
ATOM 2301 C C . LEU A 1 275 ? -9.979 -12.156 -26.269 1.00 97.12 275 LEU A C 1
ATOM 2303 O O . LEU A 1 275 ? -11.110 -11.857 -26.649 1.00 97.12 275 LEU A O 1
ATOM 2307 N N . GLY A 1 276 ? -8.882 -11.795 -26.942 1.00 95.00 276 GLY A N 1
ATOM 2308 C CA . GLY A 1 276 ? -8.910 -10.978 -28.154 1.00 95.00 276 GLY A CA 1
ATOM 2309 C C . GLY A 1 276 ? -9.349 -9.532 -27.905 1.00 95.00 276 GLY A C 1
ATOM 2310 O O . GLY A 1 276 ? -9.879 -8.894 -28.815 1.00 95.00 276 GLY A O 1
ATOM 2311 N N . ILE A 1 277 ? -9.156 -9.022 -26.685 1.00 94.19 277 ILE A N 1
ATOM 2312 C CA . ILE A 1 277 ? -9.438 -7.624 -26.330 1.00 94.19 277 ILE A CA 1
ATOM 2313 C C . ILE A 1 277 ? -8.174 -6.760 -26.488 1.00 94.19 277 ILE A C 1
ATOM 2315 O O . ILE A 1 277 ? -7.066 -7.301 -26.544 1.00 94.19 277 ILE A O 1
ATOM 2319 N N . PRO A 1 278 ? -8.300 -5.421 -26.586 1.00 91.81 278 PRO A N 1
ATOM 2320 C CA . PRO A 1 278 ? -7.139 -4.541 -26.656 1.00 91.81 278 PRO A CA 1
ATOM 2321 C C . PRO A 1 278 ? -6.196 -4.755 -25.469 1.00 91.81 278 PRO A C 1
ATOM 2323 O O . PRO A 1 278 ? -6.615 -4.668 -24.318 1.00 91.81 278 PRO A O 1
ATOM 2326 N N . VAL A 1 279 ? -4.923 -5.018 -25.768 1.00 91.25 279 VAL A N 1
ATOM 2327 C CA . VAL A 1 279 ? -3.892 -5.217 -24.746 1.00 91.25 279 VAL A CA 1
ATOM 2328 C C . VAL A 1 279 ? -3.504 -3.880 -24.127 1.00 91.25 279 VAL A C 1
ATOM 2330 O O . VAL A 1 279 ? -3.278 -2.895 -24.836 1.00 91.25 279 VAL A O 1
ATOM 2333 N N . THR A 1 280 ? -3.380 -3.850 -22.805 1.00 90.69 280 THR A N 1
ATOM 2334 C CA . THR A 1 280 ? -2.991 -2.659 -22.057 1.00 90.69 280 THR A CA 1
ATOM 2335 C C . THR A 1 280 ? -1.513 -2.344 -22.301 1.00 90.69 280 THR A C 1
ATOM 2337 O O . THR A 1 280 ? -0.618 -2.977 -21.743 1.00 90.69 280 THR A O 1
ATOM 2340 N N . SER A 1 281 ? -1.235 -1.332 -23.130 1.00 90.12 281 SER A N 1
ATOM 2341 C CA . SER A 1 281 ? 0.111 -1.067 -23.661 1.00 90.12 281 SER A CA 1
ATOM 2342 C C . SER A 1 281 ? 1.197 -0.855 -22.605 1.00 90.12 281 SER A C 1
ATOM 2344 O O . SER A 1 281 ? 2.337 -1.248 -22.827 1.00 90.12 281 SER A O 1
ATOM 2346 N N . TYR A 1 282 ? 0.870 -0.231 -21.468 1.00 89.31 282 TYR A N 1
ATOM 2347 C CA . TYR A 1 282 ? 1.849 0.029 -20.407 1.00 89.31 282 TYR A CA 1
ATOM 2348 C C . TYR A 1 282 ? 2.132 -1.198 -19.523 1.00 89.31 282 TYR A C 1
ATOM 2350 O O . TYR A 1 282 ? 3.026 -1.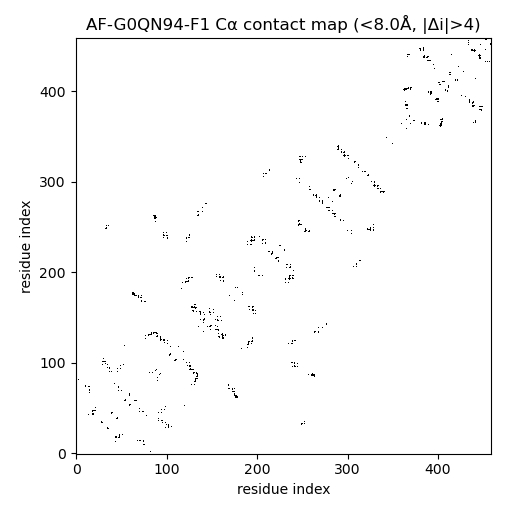125 -18.695 1.00 89.31 282 TYR A O 1
ATOM 2358 N N . LEU A 1 283 ? 1.405 -2.311 -19.693 1.00 93.31 283 LEU A N 1
ATOM 2359 C CA . LEU A 1 283 ? 1.656 -3.577 -18.989 1.00 93.31 283 LEU A CA 1
ATOM 2360 C C . LEU A 1 283 ? 2.493 -4.570 -19.814 1.00 93.31 283 LEU A C 1
ATOM 2362 O O . LEU A 1 283 ? 2.837 -5.649 -19.336 1.00 93.31 283 LEU A O 1
ATOM 2366 N N . LEU A 1 284 ? 2.812 -4.232 -21.066 1.00 91.19 284 LEU A N 1
ATOM 2367 C CA . LEU A 1 284 ? 3.569 -5.098 -21.966 1.00 91.19 284 LEU A CA 1
ATOM 2368 C C . LEU A 1 284 ? 5.033 -5.243 -21.532 1.00 91.19 284 LEU A C 1
ATOM 2370 O O . LEU A 1 284 ? 5.706 -4.258 -21.240 1.00 91.19 284 LEU A O 1
ATOM 2374 N N . GLY A 1 285 ? 5.543 -6.477 -21.592 1.00 89.50 285 GLY A N 1
ATOM 2375 C CA . GLY A 1 285 ? 6.960 -6.778 -21.373 1.00 89.50 285 GLY A CA 1
ATOM 2376 C C . GLY A 1 285 ? 7.399 -6.753 -19.907 1.00 89.50 285 GLY A C 1
ATOM 2377 O O . GLY A 1 285 ? 8.595 -6.684 -19.630 1.00 89.50 285 GLY A O 1
ATOM 2378 N N . LEU A 1 286 ? 6.456 -6.814 -18.960 1.00 94.88 286 LEU A N 1
ATOM 2379 C CA . LEU A 1 286 ? 6.726 -6.870 -17.516 1.00 94.88 286 LEU A CA 1
ATOM 2380 C C . LEU A 1 286 ? 7.211 -8.237 -17.007 1.00 94.88 286 LEU A C 1
ATOM 2382 O O . LEU A 1 286 ? 7.263 -8.483 -15.806 1.00 94.88 286 LEU A O 1
ATOM 2386 N N . ASP A 1 287 ? 7.647 -9.092 -17.922 1.00 92.00 287 ASP A N 1
ATOM 2387 C CA . ASP A 1 287 ? 8.489 -10.264 -17.711 1.00 92.00 287 ASP A CA 1
ATOM 2388 C C . ASP A 1 287 ? 9.981 -9.972 -17.986 1.00 92.00 287 ASP A C 1
ATOM 2390 O O . ASP A 1 287 ? 10.855 -10.757 -17.612 1.00 92.00 287 ASP A O 1
ATOM 2394 N N . GLN A 1 288 ? 10.295 -8.827 -18.603 1.00 93.06 288 GLN A N 1
ATOM 2395 C CA . GLN A 1 288 ? 11.652 -8.418 -18.961 1.00 93.06 288 GLN A CA 1
ATOM 2396 C C . GLN A 1 288 ? 12.196 -7.397 -17.966 1.00 93.06 288 GLN A C 1
ATOM 2398 O O . GLN A 1 288 ? 11.651 -6.306 -17.785 1.00 93.06 288 GLN A O 1
ATOM 2403 N N . LEU A 1 289 ? 13.342 -7.713 -17.362 1.00 93.25 289 LEU A N 1
ATOM 2404 C CA . LEU A 1 289 ? 13.922 -6.885 -16.306 1.00 93.25 289 LEU A CA 1
ATOM 2405 C C . LEU A 1 289 ? 14.279 -5.461 -16.777 1.00 93.25 289 LEU A C 1
ATOM 2407 O O . LEU A 1 289 ? 14.173 -4.523 -15.987 1.00 93.25 289 LEU A O 1
ATOM 2411 N N . GLU A 1 290 ? 14.631 -5.269 -18.054 1.00 90.81 290 GLU A N 1
ATOM 2412 C CA . GLU A 1 290 ? 14.844 -3.940 -18.651 1.00 90.81 290 GLU A CA 1
ATOM 2413 C C . GLU A 1 290 ? 13.591 -3.054 -18.563 1.00 90.81 290 GLU A C 1
ATOM 2415 O O . GLU A 1 290 ? 13.688 -1.875 -18.214 1.00 90.81 290 GLU A O 1
ATOM 2420 N N . ILE A 1 291 ? 12.418 -3.615 -18.864 1.00 92.81 291 ILE A N 1
ATOM 2421 C CA . ILE A 1 291 ? 11.148 -2.884 -18.888 1.00 92.81 291 ILE A CA 1
ATOM 2422 C C . ILE A 1 291 ? 10.647 -2.676 -17.460 1.00 92.81 291 ILE A C 1
ATOM 2424 O O . ILE A 1 291 ? 10.325 -1.541 -17.101 1.00 92.81 291 ILE A O 1
ATOM 2428 N N . ILE A 1 292 ? 10.678 -3.727 -16.628 1.00 97.19 292 ILE A N 1
ATOM 2429 C CA . ILE A 1 292 ? 10.320 -3.662 -15.201 1.00 97.19 292 ILE A CA 1
ATOM 2430 C C . ILE A 1 292 ? 11.089 -2.527 -14.521 1.00 97.19 292 ILE A C 1
ATOM 2432 O O . ILE A 1 292 ? 10.501 -1.633 -13.924 1.00 97.19 292 ILE A O 1
ATOM 2436 N N . SER A 1 293 ? 12.414 -2.509 -14.654 1.00 93.88 293 SER A N 1
ATOM 2437 C CA . SER A 1 293 ? 13.262 -1.518 -13.984 1.00 93.88 293 SER A CA 1
ATOM 2438 C C . SER A 1 293 ? 13.005 -0.074 -14.437 1.00 93.88 293 SER A C 1
ATOM 2440 O O . SER A 1 293 ? 13.009 0.850 -13.616 1.00 93.88 293 SER A O 1
ATOM 2442 N N . LYS A 1 294 ? 12.713 0.148 -15.723 1.00 92.06 294 LYS A N 1
ATOM 2443 C CA . LYS A 1 294 ? 12.304 1.468 -16.226 1.00 92.06 294 LYS A CA 1
ATOM 2444 C C . LYS A 1 294 ? 10.929 1.881 -15.703 1.00 92.06 294 LYS A C 1
ATOM 2446 O O . LYS A 1 294 ? 10.733 3.044 -15.354 1.00 92.06 294 LYS A O 1
ATOM 2451 N N . GLN A 1 295 ? 9.974 0.957 -15.667 1.00 95.44 295 GLN A N 1
ATOM 2452 C CA . GLN A 1 295 ? 8.633 1.240 -15.168 1.00 95.44 295 GLN A CA 1
ATOM 2453 C C . GLN A 1 295 ? 8.659 1.565 -13.674 1.00 95.44 295 GLN A C 1
ATOM 2455 O O . GLN A 1 295 ? 8.135 2.603 -13.276 1.00 95.44 295 GLN A O 1
ATOM 2460 N N . GLU A 1 296 ? 9.311 0.729 -12.868 1.00 97.00 296 GLU A N 1
ATOM 2461 C CA . GLU A 1 296 ? 9.377 0.892 -11.415 1.00 97.00 296 GLU A CA 1
ATOM 2462 C C . GLU A 1 296 ? 10.097 2.186 -11.026 1.00 97.00 296 GLU A C 1
ATOM 2464 O O . GLU A 1 296 ? 9.584 2.952 -10.213 1.00 97.00 296 GLU A O 1
ATOM 2469 N N . SER A 1 297 ? 11.229 2.512 -11.663 1.00 94.38 297 SER A N 1
ATOM 2470 C CA . SER A 1 297 ? 11.908 3.794 -11.410 1.00 94.38 297 SER A CA 1
ATOM 2471 C C . SER A 1 297 ? 11.011 5.001 -11.716 1.00 94.38 297 SER A C 1
ATOM 2473 O O . SER A 1 297 ? 10.978 5.952 -10.932 1.00 94.38 297 SER A O 1
ATOM 2475 N N . ASN A 1 298 ? 10.234 4.967 -12.803 1.00 93.94 298 ASN A N 1
ATOM 2476 C CA . ASN A 1 298 ? 9.287 6.035 -13.134 1.00 93.94 298 ASN A CA 1
ATOM 2477 C C . ASN A 1 298 ? 8.105 6.098 -12.161 1.00 93.94 298 ASN A C 1
ATOM 2479 O O . ASN A 1 298 ? 7.747 7.188 -11.715 1.00 93.94 298 ASN A O 1
ATOM 2483 N N . PHE A 1 299 ? 7.519 4.954 -11.804 1.00 97.62 299 PHE A N 1
ATOM 2484 C CA . PHE A 1 299 ? 6.435 4.879 -10.828 1.00 97.62 299 PHE A CA 1
ATOM 2485 C C . PHE A 1 299 ? 6.876 5.456 -9.478 1.00 97.62 299 PHE A C 1
ATOM 2487 O O . PHE A 1 299 ? 6.177 6.285 -8.893 1.00 97.62 299 PHE A O 1
ATOM 2494 N N . TYR A 1 300 ? 8.086 5.120 -9.029 1.00 98.06 300 TYR A N 1
ATOM 2495 C CA . TYR A 1 300 ? 8.617 5.594 -7.753 1.00 98.06 300 TYR A CA 1
ATOM 2496 C C . TYR A 1 300 ? 8.834 7.110 -7.785 1.00 98.06 300 TYR A C 1
ATOM 2498 O O . TYR A 1 300 ? 8.436 7.804 -6.853 1.00 98.06 300 TYR A O 1
ATOM 2506 N N . LYS A 1 301 ? 9.405 7.642 -8.873 1.00 95.31 301 LYS A N 1
ATOM 2507 C CA . LYS A 1 301 ? 9.647 9.086 -9.040 1.00 95.31 301 LYS A CA 1
ATOM 2508 C C . LYS A 1 301 ? 8.369 9.916 -9.126 1.00 95.31 301 LYS A C 1
ATOM 2510 O O . LYS A 1 301 ? 8.322 11.012 -8.578 1.00 95.31 301 LYS A O 1
ATOM 2515 N N . ILE A 1 302 ? 7.377 9.435 -9.874 1.00 96.12 302 ILE A N 1
ATOM 2516 C CA . ILE A 1 302 ? 6.222 10.246 -10.286 1.00 96.12 302 ILE A CA 1
ATOM 2517 C C . ILE A 1 302 ? 5.042 10.075 -9.327 1.00 96.12 302 ILE A C 1
ATOM 2519 O O . ILE A 1 302 ? 4.284 11.020 -9.132 1.00 96.12 302 ILE A O 1
ATOM 2523 N N . ILE A 1 303 ? 4.882 8.892 -8.731 1.00 98.06 303 ILE A N 1
ATOM 2524 C CA . ILE A 1 303 ? 3.732 8.564 -7.878 1.00 98.06 303 ILE A CA 1
ATOM 2525 C C . ILE A 1 303 ? 4.155 8.481 -6.415 1.00 98.06 303 ILE A C 1
ATOM 2527 O O . ILE A 1 303 ? 3.586 9.160 -5.560 1.00 98.06 303 ILE A O 1
ATOM 2531 N N . ILE A 1 304 ? 5.171 7.672 -6.113 1.00 98.62 304 ILE A N 1
ATOM 2532 C CA . ILE A 1 304 ? 5.455 7.308 -4.722 1.00 98.62 304 ILE A CA 1
ATOM 2533 C C . ILE A 1 304 ? 6.184 8.411 -3.967 1.00 98.62 304 ILE A C 1
ATOM 2535 O O . ILE A 1 304 ? 5.771 8.770 -2.866 1.00 98.62 304 ILE A O 1
ATOM 2539 N N . LEU A 1 305 ? 7.248 8.969 -4.542 1.00 97.44 305 LEU A N 1
ATOM 2540 C CA . LEU A 1 305 ? 8.035 9.997 -3.871 1.00 97.44 305 LEU A CA 1
ATOM 2541 C C . LEU A 1 305 ? 7.194 11.257 -3.570 1.00 97.44 305 LEU A C 1
ATOM 2543 O O . LEU A 1 305 ? 7.242 11.716 -2.430 1.00 97.44 305 LEU A O 1
ATOM 2547 N N . PRO A 1 306 ? 6.350 11.779 -4.489 1.00 98.25 306 PRO A N 1
ATOM 2548 C CA . PRO A 1 306 ? 5.435 12.876 -4.165 1.00 98.25 306 PRO A CA 1
ATOM 2549 C C . PRO A 1 306 ? 4.427 12.527 -3.063 1.00 98.25 306 PRO A C 1
ATOM 2551 O O . PRO A 1 306 ? 4.244 13.318 -2.139 1.00 98.25 306 PRO A O 1
ATOM 2554 N N . LEU A 1 307 ? 3.821 11.333 -3.108 1.00 98.75 307 LEU A N 1
ATOM 2555 C CA . LEU A 1 307 ? 2.902 10.860 -2.065 1.00 98.75 307 LEU A CA 1
ATOM 2556 C C . LEU A 1 307 ? 3.568 10.847 -0.688 1.00 98.75 307 LEU A C 1
ATOM 2558 O O . LEU A 1 307 ? 3.010 11.353 0.287 1.00 98.75 307 LEU A O 1
ATOM 2562 N N . TYR A 1 308 ? 4.768 10.277 -0.612 1.00 98.62 308 TYR A N 1
ATOM 2563 C CA . TYR A 1 308 ? 5.493 10.176 0.644 1.00 98.62 308 TYR A CA 1
ATOM 2564 C C . TYR A 1 308 ? 6.028 11.518 1.115 1.00 98.62 308 TYR A C 1
ATOM 2566 O O . TYR A 1 308 ? 6.004 11.751 2.314 1.00 98.62 308 TYR A O 1
ATOM 2574 N N . ASN A 1 309 ? 6.403 12.440 0.229 1.00 98.00 309 ASN A N 1
ATOM 2575 C CA . ASN A 1 309 ? 6.746 13.801 0.640 1.00 98.00 309 ASN A CA 1
ATOM 2576 C C . ASN A 1 309 ? 5.565 14.492 1.337 1.00 98.00 309 ASN A C 1
ATOM 2578 O O . ASN A 1 309 ? 5.760 15.071 2.401 1.00 98.00 309 ASN A O 1
ATOM 2582 N N . ILE A 1 310 ? 4.336 14.349 0.819 1.00 98.44 310 ILE A N 1
ATOM 2583 C CA . ILE A 1 310 ? 3.120 14.849 1.491 1.00 98.44 310 ILE A CA 1
ATOM 2584 C C . ILE A 1 310 ? 2.923 14.150 2.846 1.00 98.44 310 ILE A C 1
ATOM 2586 O O . ILE A 1 310 ? 2.575 14.790 3.840 1.00 98.44 310 ILE A O 1
ATOM 2590 N N . PHE A 1 311 ? 3.156 12.836 2.910 1.00 98.56 311 PHE A N 1
ATOM 2591 C CA . PHE A 1 311 ? 3.056 12.084 4.161 1.00 98.56 311 PHE A CA 1
ATOM 2592 C C . PHE A 1 311 ? 4.095 12.535 5.197 1.00 98.56 311 PHE A C 1
ATOM 2594 O O . PHE A 1 311 ? 3.728 12.762 6.346 1.00 98.56 311 PHE A O 1
ATOM 2601 N N . ILE A 1 312 ? 5.359 12.737 4.816 1.00 97.81 312 ILE A N 1
ATOM 2602 C CA . ILE A 1 312 ? 6.398 13.265 5.711 1.00 97.81 312 ILE A CA 1
ATOM 2603 C C . ILE A 1 312 ? 6.049 14.680 6.168 1.00 97.81 312 ILE A C 1
ATOM 2605 O O . ILE A 1 312 ? 6.145 14.976 7.357 1.00 97.81 312 ILE A O 1
ATOM 2609 N N . ASP A 1 313 ? 5.528 15.518 5.276 1.00 96.31 313 ASP A N 1
ATOM 2610 C CA . ASP A 1 313 ? 5.021 16.847 5.618 1.00 96.31 313 ASP A CA 1
ATOM 2611 C C . ASP A 1 313 ? 3.902 16.820 6.672 1.00 96.31 313 ASP A C 1
ATOM 2613 O O . ASP A 1 313 ? 3.708 17.796 7.410 1.00 96.31 313 ASP A O 1
ATOM 2617 N N . PHE A 1 314 ? 3.158 15.713 6.735 1.00 96.94 314 PHE A N 1
ATOM 2618 C CA . PHE A 1 314 ? 2.111 15.466 7.716 1.00 96.94 314 PHE A CA 1
ATOM 2619 C C . PHE A 1 314 ? 2.652 14.912 9.042 1.00 96.94 314 PHE A C 1
ATOM 2621 O O . PHE A 1 314 ? 2.252 15.405 10.101 1.00 96.94 314 PHE A O 1
ATOM 2628 N N . VAL A 1 315 ? 3.540 13.912 9.003 1.00 96.19 315 VAL A N 1
ATOM 2629 C CA . VAL A 1 315 ? 3.982 13.157 10.195 1.00 96.19 315 VAL A CA 1
ATOM 2630 C C . VAL A 1 315 ? 5.323 13.613 10.786 1.00 96.19 315 VAL A C 1
ATOM 2632 O O . VAL A 1 315 ? 5.670 13.221 11.902 1.00 96.19 315 VAL A O 1
ATOM 2635 N N . GLY A 1 316 ? 6.056 14.467 10.071 1.00 94.62 316 GLY A N 1
ATOM 2636 C CA . GLY A 1 316 ? 7.323 15.075 10.469 1.00 94.62 316 GLY A CA 1
ATOM 2637 C C . GLY A 1 316 ? 8.579 14.373 9.933 1.00 94.62 316 GLY A C 1
ATOM 2638 O O . GLY A 1 316 ? 8.609 13.162 9.707 1.00 94.62 316 GLY A O 1
ATOM 2639 N N . ASP A 1 317 ? 9.663 15.147 9.830 1.00 93.25 317 ASP A N 1
ATOM 2640 C CA . ASP A 1 317 ? 10.937 14.776 9.184 1.00 93.25 317 ASP A CA 1
ATOM 2641 C C . ASP A 1 317 ? 11.655 13.566 9.804 1.00 93.25 317 ASP A C 1
ATOM 2643 O O . ASP A 1 317 ? 12.530 12.963 9.183 1.00 93.25 317 ASP A O 1
ATOM 2647 N N . LYS A 1 318 ? 11.272 13.147 11.019 1.00 94.94 318 LYS A N 1
ATOM 2648 C CA . LYS A 1 318 ? 11.800 11.929 11.661 1.00 94.94 318 LYS A CA 1
ATOM 2649 C C . LYS A 1 318 ? 11.622 10.684 10.774 1.00 94.94 318 LYS A C 1
ATOM 2651 O O . LYS A 1 318 ? 12.395 9.737 10.902 1.00 94.94 318 LYS A O 1
ATOM 2656 N N . TYR A 1 319 ? 10.634 10.680 9.878 1.00 95.25 319 TYR A N 1
ATOM 2657 C CA . TYR A 1 319 ? 10.321 9.550 8.999 1.00 95.25 319 TYR A CA 1
ATOM 2658 C C . TYR A 1 319 ? 10.913 9.680 7.583 1.00 95.25 319 TYR A C 1
ATOM 2660 O O . TYR A 1 319 ? 10.626 8.839 6.731 1.00 95.25 319 TYR A O 1
ATOM 2668 N N . GLN A 1 320 ? 11.796 10.662 7.336 1.00 95.50 320 GLN A N 1
ATOM 2669 C CA . GLN A 1 320 ? 12.429 10.921 6.029 1.00 95.50 320 GLN A CA 1
ATOM 2670 C C . GLN A 1 320 ? 13.141 9.696 5.432 1.00 95.50 320 GLN A C 1
ATOM 2672 O O . GLN A 1 320 ? 13.284 9.594 4.213 1.00 95.50 320 GLN A O 1
ATOM 2677 N N . GLN A 1 321 ? 13.538 8.728 6.267 1.00 95.81 321 GLN A N 1
ATOM 2678 C CA . GLN A 1 321 ? 14.109 7.456 5.820 1.00 95.81 321 GLN A CA 1
ATOM 2679 C C . GLN A 1 321 ? 13.221 6.734 4.786 1.00 95.81 321 GLN A C 1
ATOM 2681 O O . GLN A 1 321 ? 13.750 6.055 3.910 1.00 95.81 321 GLN A O 1
ATOM 2686 N N . MET A 1 322 ? 11.891 6.888 4.845 1.00 97.50 322 MET A N 1
ATOM 2687 C CA . MET A 1 322 ? 10.968 6.307 3.858 1.00 97.50 322 MET A CA 1
ATOM 2688 C C . MET A 1 322 ? 11.199 6.893 2.454 1.00 97.50 322 MET A C 1
ATOM 2690 O O . MET A 1 322 ? 11.316 6.141 1.485 1.00 97.50 322 MET A O 1
ATOM 2694 N N . CYS A 1 323 ? 11.341 8.220 2.350 1.00 97.38 323 CYS A N 1
ATOM 2695 C CA . CYS A 1 323 ? 11.676 8.899 1.096 1.00 97.38 323 CYS A CA 1
ATOM 2696 C C . CYS A 1 323 ? 13.096 8.553 0.635 1.00 97.38 323 CYS A C 1
ATOM 2698 O O . CYS A 1 323 ? 13.284 8.210 -0.527 1.00 97.38 323 CYS A O 1
ATOM 2700 N N . GLN A 1 324 ? 14.075 8.535 1.545 1.00 95.25 324 GLN A N 1
ATOM 2701 C CA . GLN A 1 324 ? 15.460 8.164 1.218 1.00 95.25 324 GLN A CA 1
ATOM 2702 C C . GLN A 1 324 ? 15.566 6.730 0.685 1.00 95.25 324 GLN A C 1
ATOM 2704 O O . GLN A 1 324 ? 16.310 6.462 -0.255 1.00 95.25 324 GLN A O 1
ATOM 2709 N N . ASN A 1 325 ? 14.810 5.787 1.256 1.00 97.44 325 ASN A N 1
ATOM 2710 C CA . ASN A 1 325 ? 14.710 4.433 0.715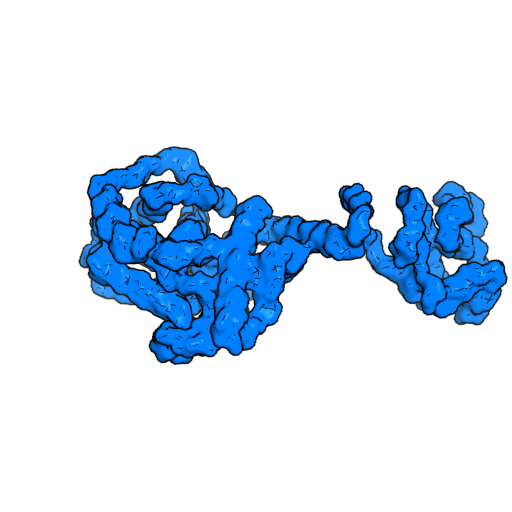 1.00 97.44 325 ASN A CA 1
ATOM 2711 C C . ASN A 1 325 ? 14.144 4.450 -0.709 1.00 97.44 325 ASN A C 1
ATOM 2713 O O . ASN A 1 325 ? 14.710 3.805 -1.586 1.00 97.44 325 ASN A O 1
ATOM 2717 N N . CYS A 1 326 ? 13.074 5.212 -0.951 1.00 97.75 326 CYS A N 1
ATOM 2718 C CA . CYS A 1 326 ? 12.480 5.352 -2.280 1.00 97.75 326 CYS A CA 1
ATOM 2719 C C . CYS A 1 326 ? 13.476 5.931 -3.300 1.00 97.75 326 CYS A C 1
ATOM 2721 O O . CYS A 1 326 ? 13.629 5.376 -4.386 1.00 97.75 326 CYS A O 1
ATOM 2723 N N . GLU A 1 327 ? 14.200 6.995 -2.944 1.00 96.06 327 GLU A N 1
ATOM 2724 C CA . GLU A 1 327 ? 15.256 7.613 -3.764 1.00 96.06 327 GLU A CA 1
ATOM 2725 C C . GLU A 1 327 ? 16.389 6.628 -4.075 1.00 96.06 327 GLU A C 1
ATOM 2727 O O . GLU A 1 327 ? 16.793 6.473 -5.228 1.00 96.06 327 GLU A O 1
ATOM 2732 N N . ASN A 1 328 ? 16.859 5.887 -3.069 1.00 94.25 328 ASN A N 1
ATOM 2733 C CA . ASN A 1 328 ? 17.865 4.847 -3.267 1.00 94.25 328 ASN A CA 1
ATOM 2734 C C . ASN A 1 328 ? 17.356 3.735 -4.194 1.00 94.25 328 ASN A C 1
ATOM 2736 O O . ASN A 1 328 ? 18.094 3.271 -5.064 1.00 94.25 328 ASN A O 1
ATOM 2740 N N . ASN A 1 329 ? 16.099 3.318 -4.039 1.00 97.44 329 ASN A N 1
ATOM 2741 C CA . ASN A 1 329 ? 15.499 2.283 -4.876 1.00 97.44 329 ASN A CA 1
ATOM 2742 C C . ASN A 1 329 ? 15.335 2.743 -6.328 1.00 97.44 329 ASN A C 1
ATOM 2744 O O . ASN A 1 329 ? 15.557 1.944 -7.236 1.00 97.44 329 ASN A O 1
ATOM 2748 N N . ILE A 1 330 ? 15.015 4.021 -6.556 1.00 91.94 330 ILE A N 1
ATOM 2749 C CA . ILE A 1 330 ? 15.012 4.631 -7.892 1.00 91.94 330 ILE A CA 1
ATOM 2750 C C . ILE A 1 330 ? 16.384 4.451 -8.549 1.00 91.94 330 ILE A C 1
ATOM 2752 O O . ILE A 1 330 ? 16.461 3.904 -9.647 1.00 91.94 330 ILE A O 1
ATOM 2756 N N . ILE A 1 331 ? 17.461 4.823 -7.850 1.00 90.75 331 ILE A N 1
ATOM 2757 C CA . ILE A 1 331 ? 18.836 4.696 -8.357 1.00 90.75 331 ILE A CA 1
ATOM 2758 C C . ILE A 1 331 ? 19.177 3.228 -8.666 1.00 90.75 331 ILE A C 1
ATOM 2760 O O . ILE A 1 331 ? 19.790 2.931 -9.695 1.00 90.75 331 ILE A O 1
ATOM 2764 N N . GLN A 1 332 ? 18.781 2.285 -7.802 1.00 91.50 332 GLN A N 1
ATOM 2765 C CA . GLN A 1 332 ? 19.013 0.856 -8.048 1.00 91.50 332 GLN A CA 1
ATOM 2766 C C . GLN A 1 332 ? 18.255 0.350 -9.279 1.00 91.50 332 GLN A C 1
ATOM 2768 O O . GLN A 1 332 ? 18.828 -0.383 -10.088 1.00 91.50 332 GLN A O 1
ATOM 2773 N N . TRP A 1 333 ? 16.996 0.751 -9.454 1.00 95.31 333 TRP A N 1
ATOM 2774 C CA . TRP A 1 333 ? 16.219 0.385 -10.633 1.00 95.31 333 TRP A CA 1
ATOM 2775 C C . TRP A 1 333 ? 16.807 0.974 -11.913 1.00 95.31 333 TRP A C 1
ATOM 2777 O O . TRP A 1 333 ? 16.988 0.241 -12.879 1.00 95.31 333 TRP A O 1
ATOM 2787 N N . GLU A 1 334 ? 17.202 2.246 -11.922 1.00 89.31 334 GLU A N 1
ATOM 2788 C CA . GLU A 1 334 ? 17.862 2.864 -13.081 1.00 89.31 334 GLU A CA 1
ATOM 2789 C C . GLU A 1 334 ? 19.167 2.157 -13.450 1.00 89.31 334 GLU A C 1
ATOM 2791 O O . GLU A 1 334 ? 19.444 1.917 -14.628 1.00 89.31 334 GLU A O 1
ATOM 2796 N N . LYS A 1 335 ? 19.947 1.753 -12.444 1.00 83.62 335 LYS A N 1
ATOM 2797 C CA . LYS A 1 335 ? 21.155 0.955 -12.651 1.00 83.62 335 LYS A CA 1
ATOM 2798 C C . LYS A 1 335 ? 20.839 -0.394 -13.300 1.00 83.62 335 LYS A C 1
ATOM 2800 O O . LYS A 1 335 ? 21.537 -0.779 -14.235 1.00 83.62 335 LYS A O 1
ATOM 2805 N N . ILE A 1 336 ? 19.806 -1.099 -12.834 1.00 87.19 336 ILE A N 1
ATOM 2806 C CA . ILE A 1 336 ? 19.359 -2.363 -13.441 1.00 87.19 336 ILE A CA 1
ATOM 2807 C C . ILE A 1 336 ? 18.887 -2.128 -14.879 1.00 87.19 336 ILE A C 1
ATOM 2809 O O . ILE A 1 336 ? 19.293 -2.869 -15.768 1.00 87.19 336 ILE A O 1
ATOM 2813 N N . HIS A 1 337 ? 18.100 -1.078 -15.126 1.00 87.19 337 HIS A N 1
ATOM 2814 C CA . HIS A 1 337 ? 17.615 -0.743 -16.465 1.00 87.19 337 HIS A CA 1
ATOM 2815 C C . HIS A 1 337 ? 18.764 -0.575 -17.452 1.00 87.19 337 HIS A C 1
ATOM 2817 O O . HIS A 1 337 ? 18.764 -1.194 -18.512 1.00 87.19 337 HIS A O 1
ATOM 2823 N N . LEU A 1 338 ? 19.774 0.213 -17.082 1.00 80.25 338 LEU A N 1
ATOM 2824 C CA . LEU A 1 338 ? 20.956 0.408 -17.914 1.00 80.25 338 LEU A CA 1
ATOM 2825 C C . LEU A 1 338 ? 21.697 -0.912 -18.142 1.00 80.25 338 LEU A C 1
ATOM 2827 O O . LEU A 1 338 ? 22.017 -1.234 -19.282 1.00 80.25 338 LEU A O 1
ATOM 2831 N N . GLN A 1 339 ? 21.928 -1.701 -17.089 1.00 80.75 339 GLN A N 1
ATOM 2832 C CA . GLN A 1 339 ? 22.599 -3.000 -17.208 1.00 80.75 339 GLN A CA 1
ATOM 2833 C C . GLN A 1 339 ? 21.885 -3.941 -18.185 1.00 80.75 339 GLN A C 1
ATOM 2835 O O . GLN A 1 339 ? 22.546 -4.549 -19.023 1.00 80.75 339 GLN A O 1
ATOM 2840 N N . GLU A 1 340 ? 20.561 -4.052 -18.105 1.00 81.50 340 GLU A N 1
ATOM 2841 C CA . GLU A 1 340 ? 19.780 -4.920 -18.992 1.00 81.50 340 GLU A CA 1
ATOM 2842 C C . GLU A 1 340 ? 19.697 -4.365 -20.417 1.00 81.50 340 GLU A C 1
ATOM 2844 O O . GLU A 1 340 ? 19.920 -5.104 -21.374 1.00 81.50 340 GLU A O 1
ATOM 2849 N N . LYS A 1 341 ? 19.515 -3.050 -20.573 1.00 76.00 341 LYS A N 1
ATOM 2850 C CA . LYS A 1 341 ? 19.526 -2.388 -21.883 1.00 76.00 341 LYS A CA 1
ATOM 2851 C C . LYS A 1 341 ? 20.841 -2.621 -22.632 1.00 76.00 341 LYS A C 1
ATOM 2853 O O . LYS A 1 341 ? 20.829 -2.931 -23.822 1.00 76.00 341 LYS A O 1
ATOM 2858 N N . TYR A 1 342 ? 21.984 -2.509 -21.948 1.00 68.69 342 TYR A N 1
ATOM 2859 C CA . TYR A 1 342 ? 23.291 -2.755 -22.567 1.00 68.69 342 TYR A CA 1
ATOM 2860 C C . TYR A 1 342 ? 23.541 -4.242 -22.853 1.00 68.69 342 TYR A C 1
ATOM 2862 O O . TYR A 1 342 ? 24.135 -4.553 -23.885 1.00 68.69 342 TYR A O 1
ATOM 2870 N N . LYS A 1 343 ? 23.039 -5.166 -22.018 1.00 67.44 343 LYS A N 1
ATOM 2871 C CA . LYS A 1 343 ? 23.064 -6.611 -22.323 1.00 67.44 343 LYS A CA 1
ATOM 2872 C C . LYS A 1 343 ? 22.278 -6.934 -23.593 1.00 67.44 343 LYS A C 1
ATOM 2874 O O . LYS A 1 343 ? 22.782 -7.658 -24.442 1.00 67.44 343 LYS A O 1
ATOM 2879 N N . ASN A 1 344 ? 21.084 -6.364 -23.741 1.00 56.94 344 ASN A N 1
ATOM 2880 C CA . ASN A 1 344 ? 20.203 -6.617 -24.883 1.00 56.94 344 ASN A CA 1
ATOM 2881 C C . ASN A 1 344 ? 20.677 -5.934 -26.176 1.00 56.94 344 ASN A C 1
ATOM 2883 O O . ASN A 1 344 ? 20.297 -6.350 -27.266 1.00 56.94 344 ASN A O 1
ATOM 2887 N N . SER A 1 345 ? 21.525 -4.905 -26.078 1.00 54.78 345 SER A N 1
ATOM 2888 C CA . SER A 1 345 ? 22.090 -4.215 -27.246 1.00 54.78 345 SER A CA 1
ATOM 2889 C C . SER A 1 345 ? 23.265 -4.934 -27.927 1.00 54.78 345 SER A C 1
ATOM 2891 O O . SER A 1 345 ? 23.708 -4.477 -28.980 1.00 54.78 345 SER A O 1
ATOM 2893 N N . VAL A 1 346 ? 23.791 -6.030 -27.358 1.00 48.56 346 VAL A N 1
ATOM 2894 C CA . VAL A 1 346 ? 25.010 -6.685 -27.864 1.00 48.56 346 VAL A CA 1
ATOM 2895 C C . VAL A 1 346 ? 24.836 -8.204 -27.963 1.00 48.56 346 VAL A C 1
ATOM 2897 O O . VAL A 1 346 ? 24.948 -8.920 -26.969 1.00 48.56 346 VAL A O 1
ATOM 2900 N N . ASP A 1 347 ? 24.679 -8.711 -29.189 1.00 41.16 347 ASP A N 1
ATOM 2901 C CA . ASP A 1 347 ? 24.893 -10.121 -29.540 1.00 41.16 347 ASP A CA 1
ATOM 2902 C C . ASP A 1 347 ? 26.359 -10.539 -29.265 1.00 41.16 347 ASP A C 1
ATOM 2904 O O . ASP A 1 347 ? 27.220 -10.547 -30.146 1.00 41.16 347 ASP A O 1
ATOM 2908 N N . GLY A 1 348 ? 26.667 -10.912 -28.019 1.00 41.47 348 GLY A N 1
ATOM 2909 C CA . GLY A 1 348 ? 27.765 -11.841 -27.723 1.00 41.47 348 GLY A CA 1
ATOM 2910 C C . GLY A 1 348 ? 29.169 -11.282 -27.452 1.00 41.47 348 GLY A C 1
ATOM 2911 O O . GLY A 1 348 ? 30.140 -12.014 -27.649 1.00 41.47 348 GLY A O 1
ATOM 2912 N N . LYS A 1 349 ? 29.339 -10.060 -26.928 1.00 38.59 349 LYS A N 1
ATOM 2913 C CA . LYS A 1 349 ? 30.607 -9.658 -26.276 1.00 38.59 349 LYS A CA 1
ATOM 2914 C C . LYS A 1 349 ? 30.349 -8.961 -24.943 1.00 38.59 349 LYS A C 1
ATOM 2916 O O . LYS A 1 349 ? 29.946 -7.806 -24.896 1.00 38.59 349 LYS A O 1
ATOM 2921 N N . PHE A 1 350 ? 30.603 -9.688 -23.855 1.00 39.47 350 PHE A N 1
ATOM 2922 C CA . PHE A 1 350 ? 30.592 -9.154 -22.497 1.00 39.47 350 PHE A CA 1
ATOM 2923 C C . PHE A 1 350 ? 31.606 -8.013 -22.356 1.00 39.47 350 PHE A C 1
ATOM 2925 O O . PHE A 1 350 ? 32.810 -8.233 -22.464 1.00 39.47 350 PHE A O 1
ATOM 2932 N N . LEU A 1 351 ? 31.117 -6.828 -22.004 1.00 37.78 351 LEU A N 1
ATOM 2933 C CA . LEU A 1 351 ? 31.879 -5.818 -21.280 1.00 37.78 351 LEU A CA 1
ATOM 2934 C C . LEU A 1 351 ? 31.139 -5.561 -19.967 1.00 37.78 351 LEU A C 1
ATOM 2936 O O . LEU A 1 351 ? 30.252 -4.718 -19.869 1.00 37.78 351 LEU A O 1
ATOM 2940 N N . PHE A 1 352 ? 31.497 -6.336 -18.941 1.00 34.78 352 PHE A N 1
ATOM 2941 C CA . PHE A 1 352 ? 31.289 -5.914 -17.561 1.00 34.78 352 PHE A CA 1
ATOM 2942 C C . PHE A 1 352 ? 32.145 -4.660 -17.341 1.00 34.78 352 PHE A C 1
ATOM 2944 O O . PHE A 1 352 ? 33.308 -4.765 -16.965 1.00 34.78 352 PHE A O 1
ATOM 2951 N N . ILE A 1 353 ? 31.587 -3.475 -17.584 1.00 40.59 353 ILE A N 1
ATOM 2952 C CA . ILE A 1 353 ? 32.163 -2.233 -17.069 1.00 40.59 353 ILE A CA 1
ATOM 2953 C C . ILE A 1 353 ? 31.356 -1.861 -15.832 1.00 40.59 353 ILE A C 1
ATOM 2955 O O . ILE A 1 353 ? 30.265 -1.293 -15.877 1.00 40.59 353 ILE A O 1
ATOM 2959 N N . GLN A 1 354 ? 31.907 -2.262 -14.694 1.00 36.28 354 GLN A N 1
ATOM 2960 C CA . GLN A 1 354 ? 31.566 -1.715 -13.396 1.00 36.28 354 GLN A CA 1
ATOM 2961 C C . GLN A 1 354 ? 31.832 -0.198 -13.447 1.00 36.28 354 GLN A C 1
ATOM 2963 O O . GLN A 1 354 ? 32.975 0.221 -13.549 1.00 36.28 354 GLN A O 1
ATOM 2968 N N . TYR A 1 355 ? 30.758 0.591 -13.376 1.00 39.78 355 TYR A N 1
ATOM 2969 C CA . TYR A 1 355 ? 30.733 2.028 -13.075 1.00 39.78 355 TYR A CA 1
ATOM 2970 C C . TYR A 1 355 ? 31.572 2.968 -13.958 1.00 39.78 355 TYR A C 1
ATOM 2972 O O . TYR A 1 355 ? 32.711 3.284 -13.642 1.00 39.78 355 TYR A O 1
ATOM 2980 N N . ALA A 1 356 ? 30.910 3.573 -14.943 1.00 38.91 356 ALA A N 1
ATOM 2981 C CA . ALA A 1 356 ? 30.913 5.025 -15.124 1.00 38.91 356 ALA A CA 1
ATOM 2982 C C . ALA A 1 356 ? 29.734 5.383 -16.039 1.00 38.91 356 ALA A C 1
ATOM 2984 O O . ALA A 1 356 ? 29.780 5.164 -17.245 1.00 38.91 356 ALA A O 1
ATOM 2985 N N . LEU A 1 357 ? 28.649 5.916 -15.472 1.00 41.22 357 LEU A N 1
ATOM 2986 C CA . LEU A 1 357 ? 27.822 6.831 -16.257 1.00 41.22 357 LEU A CA 1
ATOM 2987 C C . LEU A 1 357 ? 28.755 7.972 -16.695 1.00 41.22 357 LEU A C 1
ATOM 2989 O O . LEU A 1 357 ? 29.503 8.447 -15.836 1.00 41.22 357 LEU A O 1
ATOM 2993 N N . PRO A 1 358 ? 28.756 8.419 -17.964 1.00 46.56 358 PRO A N 1
ATOM 2994 C CA . PRO A 1 358 ? 29.412 9.671 -18.300 1.00 46.56 358 PRO A CA 1
ATOM 2995 C C . PRO A 1 358 ? 28.711 10.763 -17.488 1.00 46.56 358 PRO A C 1
ATOM 2997 O O . PRO A 1 358 ? 27.553 11.093 -17.736 1.00 46.56 358 PRO A O 1
ATOM 3000 N N . ILE A 1 359 ? 29.373 11.258 -16.447 1.00 47.16 359 ILE A N 1
ATOM 3001 C CA . ILE A 1 359 ? 28.940 12.455 -15.736 1.00 47.16 359 ILE A CA 1
ATOM 3002 C C . ILE A 1 359 ? 29.471 13.625 -16.568 1.00 47.16 359 ILE A C 1
ATOM 3004 O O . ILE A 1 359 ? 30.679 13.741 -16.754 1.00 47.16 359 ILE A O 1
ATOM 3008 N N . GLY A 1 360 ? 28.573 14.458 -17.096 1.00 54.41 360 GLY A N 1
ATOM 3009 C CA . GLY A 1 360 ? 28.911 15.617 -17.928 1.00 54.41 360 GLY A CA 1
ATOM 3010 C C . GLY A 1 360 ? 27.824 15.915 -18.961 1.00 54.41 360 GLY A C 1
ATOM 3011 O O . GLY A 1 360 ? 27.046 15.028 -19.313 1.00 54.41 360 GLY A O 1
ATOM 3012 N N . SER A 1 361 ? 27.734 17.163 -19.428 1.00 66.56 361 SER A N 1
ATOM 3013 C CA . SER A 1 361 ? 26.820 17.497 -20.525 1.00 66.56 361 SER A CA 1
ATOM 3014 C C . SER A 1 361 ? 27.350 16.881 -21.834 1.00 66.56 361 SER A C 1
ATOM 3016 O O . SER A 1 361 ? 28.541 17.052 -22.120 1.00 66.56 361 SER A O 1
ATOM 3018 N N . PRO A 1 362 ? 26.525 16.147 -22.609 1.00 67.00 362 PRO A N 1
ATOM 3019 C CA . PRO A 1 362 ? 26.960 15.415 -23.806 1.00 67.00 362 PRO A CA 1
ATOM 3020 C C . PRO A 1 362 ? 27.739 16.251 -24.830 1.00 67.00 362 PRO A C 1
ATOM 3022 O O . PRO A 1 362 ? 28.613 15.730 -25.518 1.00 67.00 362 PRO A O 1
ATOM 3025 N N . GLU A 1 363 ? 27.481 17.556 -24.877 1.00 70.69 363 GLU A N 1
ATOM 3026 C CA . GLU A 1 363 ? 28.112 18.526 -25.775 1.00 70.69 363 GLU A CA 1
ATOM 3027 C C . GLU A 1 363 ? 29.624 18.688 -25.516 1.00 70.69 363 GLU A C 1
ATOM 3029 O O . GLU A 1 363 ? 30.365 19.170 -26.374 1.00 70.69 363 GLU A O 1
ATOM 3034 N N . TYR A 1 364 ? 30.109 18.273 -24.339 1.00 83.19 364 TYR A N 1
ATOM 3035 C CA . TYR A 1 364 ? 31.528 18.325 -23.969 1.00 83.19 364 TYR A CA 1
ATOM 3036 C C . TYR A 1 364 ? 32.264 17.009 -24.194 1.00 83.19 364 TYR A C 1
ATOM 3038 O O . TYR A 1 364 ? 33.481 16.955 -24.008 1.00 83.19 364 TYR A O 1
ATOM 3046 N N . ASN A 1 365 ? 31.556 15.945 -24.572 1.00 85.88 365 ASN A N 1
ATOM 3047 C CA . ASN A 1 365 ? 32.177 14.640 -24.710 1.00 85.88 365 ASN A CA 1
ATOM 3048 C C . ASN A 1 365 ? 33.213 14.645 -25.844 1.00 85.88 365 ASN A C 1
ATOM 3050 O O . ASN A 1 365 ? 32.915 15.118 -26.946 1.00 85.88 365 ASN A O 1
ATOM 3054 N N . PRO A 1 366 ? 34.412 14.088 -25.607 1.00 87.38 366 PRO A N 1
ATOM 3055 C CA . PRO A 1 366 ? 35.394 13.879 -26.654 1.00 87.38 366 PRO A CA 1
ATOM 3056 C C . PRO A 1 366 ? 34.931 12.802 -27.650 1.00 87.38 366 PRO A C 1
ATOM 3058 O O . PRO A 1 366 ? 34.065 11.977 -27.330 1.00 87.38 366 PRO A O 1
ATOM 3061 N N . PRO A 1 367 ? 35.508 12.774 -28.861 1.00 86.00 367 PRO A N 1
ATOM 3062 C CA . PRO A 1 367 ? 35.101 11.843 -29.912 1.00 86.00 367 PRO A CA 1
ATOM 3063 C C . PRO A 1 367 ? 35.258 10.375 -29.519 1.00 86.00 367 PRO A C 1
ATOM 3065 O O . PRO A 1 367 ? 34.408 9.565 -29.878 1.00 86.00 367 PRO A O 1
ATOM 3068 N N . GLU A 1 368 ? 36.273 10.017 -28.727 1.00 80.50 368 GLU A N 1
ATOM 3069 C CA . GLU A 1 368 ? 36.449 8.641 -28.248 1.00 80.50 368 GLU A CA 1
ATOM 3070 C C . GLU A 1 368 ? 35.309 8.168 -27.330 1.00 80.50 368 GLU A C 1
ATOM 3072 O O . GLU A 1 368 ? 35.048 6.970 -27.255 1.00 80.50 368 GLU A O 1
ATOM 3077 N N . ILE A 1 369 ? 34.586 9.091 -26.681 1.00 78.19 369 ILE A N 1
ATOM 3078 C CA . ILE A 1 369 ? 33.376 8.769 -25.911 1.00 78.19 369 ILE A CA 1
ATOM 3079 C C . ILE A 1 369 ? 32.152 8.672 -26.831 1.00 78.19 369 ILE A C 1
ATOM 3081 O O . ILE A 1 369 ? 31.311 7.799 -26.630 1.00 78.19 369 ILE A O 1
ATOM 3085 N N . ASN A 1 370 ? 32.045 9.535 -27.845 1.00 73.75 370 ASN A N 1
ATOM 3086 C CA . ASN A 1 370 ? 30.856 9.610 -28.702 1.00 73.75 370 ASN A CA 1
ATOM 3087 C C . ASN A 1 370 ? 30.835 8.575 -29.841 1.00 73.75 370 ASN A C 1
ATOM 3089 O O . ASN A 1 370 ? 29.763 8.130 -30.246 1.00 73.75 370 ASN A O 1
ATOM 3093 N N . GLU A 1 371 ? 31.996 8.183 -30.371 1.00 66.50 371 GLU A N 1
ATOM 3094 C CA . GLU A 1 371 ? 32.118 7.290 -31.534 1.00 66.50 371 GLU A CA 1
ATOM 3095 C C . GLU A 1 371 ? 32.363 5.814 -31.148 1.00 66.50 371 GLU A C 1
ATOM 3097 O O . GLU A 1 371 ? 32.661 4.994 -32.014 1.00 66.50 371 GLU A O 1
ATOM 3102 N N . ASN A 1 372 ? 32.218 5.446 -29.863 1.00 57.84 372 ASN A N 1
ATOM 3103 C CA . ASN A 1 372 ? 32.402 4.083 -29.318 1.00 57.84 372 ASN A CA 1
ATOM 3104 C C . ASN A 1 372 ? 33.773 3.424 -29.607 1.00 57.84 372 ASN A C 1
ATOM 3106 O O . ASN A 1 372 ? 33.941 2.216 -29.425 1.00 57.84 372 ASN A O 1
ATOM 3110 N N . ASN A 1 373 ? 34.774 4.202 -30.019 1.00 55.41 373 ASN A N 1
ATOM 3111 C CA . ASN A 1 373 ? 36.134 3.738 -30.277 1.00 55.41 373 ASN A CA 1
ATOM 3112 C C . ASN A 1 373 ? 37.012 3.997 -29.046 1.00 55.41 373 ASN A C 1
ATOM 3114 O O . ASN A 1 373 ? 37.737 4.989 -29.008 1.00 55.41 373 ASN A O 1
ATOM 3118 N N . ILE A 1 374 ? 36.978 3.116 -28.042 1.00 53.53 374 ILE A N 1
ATOM 3119 C CA . ILE A 1 374 ? 37.886 3.218 -26.886 1.00 53.53 374 ILE A CA 1
ATOM 3120 C C . ILE A 1 374 ? 38.848 2.024 -26.880 1.00 53.53 374 ILE A C 1
ATOM 3122 O O . ILE A 1 374 ? 38.454 0.931 -26.476 1.00 53.53 374 ILE A O 1
ATOM 3126 N N . PRO A 1 375 ? 40.117 2.207 -27.293 1.00 47.38 375 PRO A N 1
ATOM 3127 C CA . PRO A 1 375 ? 41.155 1.201 -27.084 1.00 47.38 375 PRO A CA 1
ATOM 3128 C C . PRO A 1 375 ? 41.622 1.134 -25.617 1.00 47.38 375 PRO A C 1
ATOM 3130 O O . PRO A 1 375 ? 42.082 0.087 -25.184 1.00 47.38 375 PRO A O 1
ATOM 3133 N N . GLU A 1 376 ? 41.476 2.214 -24.840 1.00 52.97 376 GLU A N 1
ATOM 3134 C CA . GLU A 1 376 ? 41.815 2.295 -23.409 1.00 52.97 376 GLU A CA 1
ATOM 3135 C C . GLU A 1 376 ? 41.191 3.573 -22.813 1.00 52.97 376 GLU A C 1
ATOM 3137 O O . GLU A 1 376 ? 41.333 4.657 -23.380 1.00 52.97 376 GLU A O 1
ATOM 3142 N N . TYR A 1 377 ? 40.471 3.477 -21.690 1.00 61.53 377 TYR A N 1
ATOM 3143 C CA . TYR A 1 377 ? 39.859 4.640 -21.028 1.00 61.53 377 TYR A CA 1
ATOM 3144 C C . TYR A 1 377 ? 40.935 5.492 -20.332 1.00 61.53 377 TYR A C 1
ATOM 3146 O O . TYR A 1 377 ? 41.561 5.034 -19.375 1.00 61.53 377 TYR A O 1
ATOM 3154 N N . SER A 1 378 ? 41.138 6.735 -20.787 1.00 69.88 378 SER A N 1
ATOM 3155 C CA . SER A 1 378 ? 42.116 7.677 -20.219 1.00 69.88 378 SER A CA 1
ATOM 3156 C C . SER A 1 378 ? 41.416 8.910 -19.625 1.00 69.88 378 SER A C 1
ATOM 3158 O O . SER A 1 378 ? 41.156 9.875 -20.349 1.00 69.88 378 SER A O 1
ATOM 3160 N N . PRO A 1 379 ? 41.107 8.916 -18.312 1.00 75.56 379 PRO A N 1
ATOM 3161 C CA . PRO A 1 379 ? 40.285 9.962 -17.693 1.00 75.56 379 PRO A CA 1
ATOM 3162 C C . PRO A 1 379 ? 40.892 11.365 -17.837 1.00 75.56 379 PRO A C 1
ATOM 3164 O O . PRO A 1 379 ? 40.190 12.315 -18.156 1.00 75.56 379 PRO A O 1
ATOM 3167 N N . LEU A 1 380 ? 42.217 11.494 -17.720 1.00 82.06 380 LEU A N 1
ATOM 3168 C CA . LEU A 1 380 ? 42.890 12.795 -17.818 1.00 82.06 380 LEU A CA 1
ATOM 3169 C C . LEU A 1 380 ? 42.799 13.419 -19.215 1.00 82.06 380 LEU A C 1
ATOM 3171 O O . LEU A 1 380 ? 42.754 14.639 -19.340 1.00 82.06 380 LEU A O 1
ATOM 3175 N N . GLN A 1 381 ? 42.794 12.602 -20.271 1.00 85.88 381 GLN A N 1
ATOM 3176 C CA . GLN A 1 381 ? 42.687 13.115 -21.638 1.00 85.88 381 GLN A CA 1
ATOM 3177 C C . GLN A 1 381 ? 41.259 13.551 -21.961 1.00 85.88 381 GLN A C 1
ATOM 3179 O O . GLN A 1 381 ? 41.066 14.530 -22.684 1.00 85.88 381 GLN A O 1
ATOM 3184 N N . ILE A 1 382 ? 40.270 12.860 -21.395 1.00 86.62 382 ILE A N 1
ATOM 3185 C CA . ILE A 1 382 ? 38.857 13.233 -21.486 1.00 86.62 382 ILE A CA 1
ATOM 3186 C C . ILE A 1 382 ? 38.638 14.603 -20.830 1.00 86.62 382 ILE A C 1
ATOM 3188 O O . ILE A 1 382 ? 38.094 15.505 -21.471 1.00 86.62 382 ILE A O 1
ATOM 3192 N N . ASP A 1 383 ? 39.151 14.793 -19.612 1.00 88.44 383 ASP A N 1
ATOM 3193 C CA . ASP A 1 383 ? 39.031 16.056 -18.873 1.00 88.44 383 ASP A CA 1
ATOM 3194 C C . ASP A 1 383 ? 39.673 17.229 -19.631 1.00 88.44 383 ASP A C 1
ATOM 3196 O O . ASP A 1 383 ? 39.115 18.326 -19.687 1.00 88.44 383 ASP A O 1
ATOM 3200 N N . VAL A 1 384 ? 40.828 17.013 -20.274 1.00 92.50 384 VAL A N 1
ATOM 3201 C CA . VAL A 1 384 ? 41.484 18.049 -21.091 1.00 92.50 384 VAL A CA 1
ATOM 3202 C C . VAL A 1 384 ? 40.607 18.489 -22.264 1.00 92.50 384 VAL A C 1
ATOM 3204 O O . VAL A 1 384 ? 40.538 19.687 -22.552 1.00 92.50 384 VAL A O 1
ATOM 3207 N N . PHE A 1 385 ? 39.935 17.556 -22.938 1.00 92.56 385 PHE A N 1
ATOM 3208 C CA . PHE A 1 385 ? 39.055 17.892 -24.057 1.00 92.56 385 PHE A CA 1
ATOM 3209 C C . PHE A 1 385 ? 37.844 18.700 -23.583 1.00 92.56 385 PHE A C 1
ATOM 3211 O O . PHE A 1 385 ? 37.538 19.751 -24.151 1.00 92.56 385 PHE A O 1
ATOM 3218 N N . GLN A 1 386 ? 37.214 18.270 -22.488 1.00 91.19 386 GLN A N 1
ATOM 3219 C CA . GLN A 1 386 ? 36.089 18.977 -21.871 1.00 91.19 386 GLN A CA 1
ATOM 3220 C C . GLN A 1 386 ? 36.484 20.397 -21.442 1.00 91.19 386 GLN A C 1
ATOM 3222 O O . GLN A 1 386 ? 35.787 21.365 -21.759 1.00 91.19 386 GLN A O 1
ATOM 3227 N N . LEU A 1 387 ? 37.650 20.554 -20.805 1.00 91.50 387 LEU A N 1
ATOM 3228 C CA . LEU A 1 387 ? 38.220 21.863 -20.476 1.00 91.50 387 LEU A CA 1
ATOM 3229 C C . LEU A 1 387 ? 38.485 22.706 -21.729 1.00 91.50 387 LEU A C 1
ATOM 3231 O O . LEU A 1 387 ? 38.322 23.925 -21.690 1.00 91.50 387 LEU A O 1
ATOM 3235 N N . GLY A 1 388 ? 38.857 22.080 -22.847 1.00 93.06 388 GLY A N 1
ATOM 3236 C CA . GLY A 1 388 ? 39.019 22.741 -24.139 1.00 93.06 388 GLY A CA 1
ATOM 3237 C C . GLY A 1 388 ? 37.709 23.327 -24.666 1.00 93.06 388 GLY A C 1
ATOM 3238 O O . GLY A 1 388 ? 37.699 24.471 -25.125 1.00 93.06 388 GLY A O 1
ATOM 3239 N N . CYS A 1 389 ? 36.600 22.589 -24.550 1.00 92.19 389 CYS A N 1
ATOM 3240 C CA . CYS A 1 389 ? 35.270 23.074 -24.925 1.00 92.19 389 CYS A CA 1
ATOM 3241 C C . CYS A 1 389 ? 34.842 24.250 -24.040 1.00 92.19 389 CYS A C 1
ATOM 3243 O O . CYS A 1 389 ? 34.364 25.264 -24.551 1.00 92.19 389 CYS A O 1
ATOM 3245 N N . VAL A 1 390 ? 35.073 24.154 -22.726 1.00 90.88 390 VAL A N 1
ATOM 3246 C CA . VAL A 1 390 ? 34.785 25.237 -21.770 1.00 90.88 390 VAL A CA 1
ATOM 3247 C C . VAL A 1 390 ? 35.607 26.485 -22.082 1.00 90.88 390 VAL A C 1
ATOM 3249 O O . VAL A 1 390 ? 35.049 27.575 -22.201 1.00 90.88 390 VAL A O 1
ATOM 3252 N N . LEU A 1 391 ? 36.915 26.334 -22.293 1.00 90.44 391 LEU A N 1
ATOM 3253 C CA . LEU A 1 391 ? 37.800 27.441 -22.650 1.00 90.44 391 LEU A CA 1
ATOM 3254 C C . LEU A 1 391 ? 37.380 28.097 -23.971 1.00 90.44 391 LEU A C 1
ATOM 3256 O O . LEU A 1 391 ? 37.375 29.323 -24.073 1.00 90.44 391 LEU A O 1
ATOM 3260 N N . PHE A 1 392 ? 36.990 27.302 -24.971 1.00 90.81 392 PHE A N 1
ATOM 3261 C CA . PHE A 1 392 ? 36.469 27.828 -26.230 1.00 90.81 392 PHE A CA 1
ATOM 3262 C C . PHE A 1 392 ? 35.215 28.678 -25.999 1.00 90.81 392 PHE A C 1
ATOM 3264 O O . PHE A 1 392 ? 35.163 29.810 -26.474 1.00 90.81 392 PHE A O 1
ATOM 3271 N N . MET A 1 393 ? 34.244 28.188 -25.223 1.00 89.19 393 MET A N 1
ATOM 3272 C CA . MET A 1 393 ? 33.023 28.943 -24.912 1.00 89.19 393 MET A CA 1
ATOM 3273 C C . MET A 1 393 ? 33.311 30.241 -24.164 1.00 89.19 393 MET A C 1
ATOM 3275 O O . MET A 1 393 ? 32.709 31.266 -24.476 1.00 89.19 393 MET A O 1
ATOM 3279 N N . MET A 1 394 ? 34.257 30.228 -23.225 1.00 87.06 394 MET A N 1
ATOM 3280 C CA . MET A 1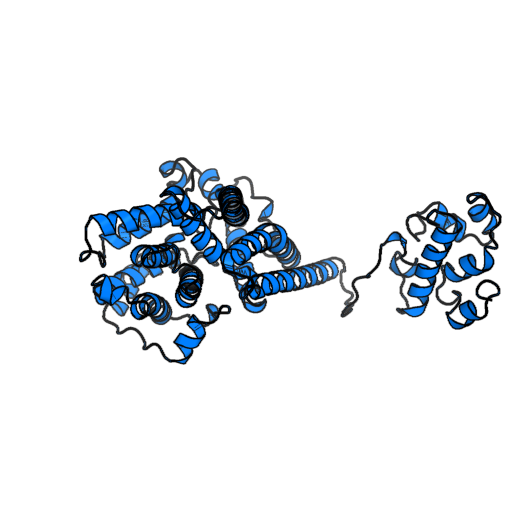 394 ? 34.660 31.434 -22.498 1.00 87.06 394 MET A CA 1
ATOM 3281 C C . MET A 1 394 ? 35.251 32.503 -23.423 1.00 87.06 394 MET A C 1
ATOM 3283 O O . MET A 1 394 ? 35.049 33.692 -23.191 1.00 87.06 394 MET A O 1
ATOM 3287 N N . VAL A 1 395 ? 35.978 32.097 -24.467 1.00 86.69 395 VAL A N 1
ATOM 3288 C CA . VAL A 1 395 ? 36.660 33.026 -25.382 1.00 86.69 395 VAL A CA 1
ATOM 3289 C C . VAL A 1 395 ? 35.769 33.448 -26.554 1.00 86.69 395 VAL A C 1
ATOM 3291 O O . VAL A 1 395 ? 35.840 34.593 -26.996 1.00 86.69 395 VAL A O 1
ATOM 3294 N N . MET A 1 396 ? 34.930 32.542 -27.056 1.00 84.75 396 MET A N 1
ATOM 3295 C CA . MET A 1 396 ? 34.143 32.733 -28.279 1.00 84.75 396 MET A CA 1
ATOM 3296 C C . MET A 1 396 ? 32.653 32.990 -28.024 1.00 84.75 396 MET A C 1
ATOM 3298 O O . MET A 1 396 ? 31.913 33.213 -28.983 1.00 84.75 396 MET A O 1
ATOM 3302 N N . ASN A 1 397 ? 32.199 32.925 -26.765 1.00 84.62 397 ASN A N 1
ATOM 3303 C CA . ASN A 1 397 ? 30.790 33.031 -26.358 1.00 84.62 397 ASN A CA 1
ATOM 3304 C C . ASN A 1 397 ? 29.847 32.114 -27.169 1.00 84.62 397 ASN A C 1
ATOM 3306 O O . ASN A 1 397 ? 28.705 32.457 -27.467 1.00 84.62 397 ASN A O 1
ATOM 3310 N N . SER A 1 398 ? 30.368 30.967 -27.604 1.00 84.69 398 SER A N 1
ATOM 3311 C CA . SER A 1 398 ? 29.685 29.963 -28.419 1.00 84.69 398 SER A CA 1
ATOM 3312 C C . SER A 1 398 ? 30.388 28.618 -28.255 1.00 84.69 398 SER A C 1
ATOM 3314 O O . SER A 1 398 ? 31.581 28.583 -27.960 1.00 84.69 398 SER A O 1
ATOM 3316 N N . ALA A 1 399 ? 29.660 27.513 -28.418 1.00 86.94 399 ALA A N 1
ATOM 3317 C CA . ALA A 1 399 ? 30.253 26.178 -28.412 1.00 86.94 399 ALA A CA 1
ATOM 3318 C C . ALA A 1 399 ? 31.076 25.934 -29.694 1.00 86.94 399 ALA A C 1
ATOM 3320 O O . ALA A 1 399 ? 30.730 26.475 -30.750 1.00 86.94 399 ALA A O 1
ATOM 3321 N N . PRO A 1 400 ? 32.151 25.124 -29.636 1.00 88.06 400 PRO A N 1
ATOM 3322 C CA . PRO A 1 400 ? 32.961 24.825 -30.818 1.00 88.06 400 PRO A CA 1
ATOM 3323 C C . PRO A 1 400 ? 32.210 23.968 -31.852 1.00 88.06 400 PRO A C 1
ATOM 3325 O O . PRO A 1 400 ? 32.452 24.103 -33.051 1.00 88.06 400 PRO A O 1
ATOM 3328 N N . PHE A 1 401 ? 31.306 23.101 -31.396 1.00 89.00 401 PHE A N 1
ATOM 3329 C CA . PHE A 1 401 ? 30.448 22.198 -32.172 1.00 89.00 401 PHE A CA 1
ATOM 3330 C C . PHE A 1 401 ? 29.287 21.725 -31.276 1.00 89.00 401 PHE A C 1
ATOM 3332 O O . PHE A 1 401 ? 29.305 21.993 -30.075 1.00 89.00 401 PHE A O 1
ATOM 3339 N N . GLU A 1 402 ? 28.275 21.063 -31.844 1.00 83.62 402 GLU A N 1
ATOM 3340 C CA . GLU A 1 402 ? 27.132 20.512 -31.095 1.00 83.62 402 GLU A CA 1
ATOM 3341 C C . GLU A 1 402 ? 27.493 19.157 -30.478 1.00 83.62 402 GLU A C 1
ATOM 3343 O O . GLU A 1 402 ? 27.216 18.913 -29.308 1.00 83.62 402 GLU A O 1
ATOM 3348 N N . ASN A 1 403 ? 28.175 18.300 -31.246 1.00 84.06 403 ASN A N 1
ATOM 3349 C CA . ASN A 1 403 ? 28.737 17.038 -30.766 1.00 84.06 403 ASN A CA 1
ATOM 3350 C C . ASN A 1 403 ? 30.082 16.758 -31.451 1.00 84.06 403 ASN A C 1
ATOM 3352 O O . ASN A 1 403 ? 30.239 17.010 -32.647 1.00 84.06 403 ASN A O 1
ATOM 3356 N N . ALA A 1 404 ? 31.047 16.185 -30.726 1.00 86.31 404 ALA A N 1
ATOM 3357 C CA . ALA A 1 404 ? 32.329 15.763 -31.299 1.00 86.31 404 ALA A CA 1
ATOM 3358 C C . ALA A 1 404 ? 32.184 14.447 -32.089 1.00 86.31 404 ALA A C 1
ATOM 3360 O O . ALA A 1 404 ? 32.681 13.406 -31.668 1.00 86.31 404 ALA A O 1
ATOM 3361 N N . ILE A 1 405 ? 31.441 14.482 -33.197 1.00 84.75 405 ILE A N 1
ATOM 3362 C CA . ILE A 1 405 ? 31.182 13.340 -34.086 1.00 84.75 405 ILE A CA 1
ATOM 3363 C C . ILE A 1 405 ? 31.366 13.742 -35.545 1.00 84.75 405 ILE A C 1
ATOM 3365 O O . ILE A 1 405 ? 31.076 14.876 -35.931 1.00 84.75 405 ILE A O 1
ATOM 3369 N N . SER A 1 406 ? 31.803 12.809 -36.386 1.00 80.00 406 SER A N 1
ATOM 3370 C CA . SER A 1 406 ? 32.075 13.057 -37.813 1.00 80.00 406 SER A CA 1
ATOM 3371 C C . SER A 1 406 ? 30.922 13.694 -38.614 1.00 80.00 406 SER A C 1
ATOM 3373 O O . SER A 1 406 ? 31.180 14.383 -39.604 1.00 80.00 406 SER A O 1
ATOM 3375 N N . THR A 1 407 ? 29.663 13.518 -38.198 1.00 81.69 407 THR A N 1
ATOM 3376 C CA . THR A 1 407 ? 28.484 14.129 -38.841 1.00 81.69 407 THR A CA 1
ATOM 3377 C C . THR A 1 407 ? 28.246 15.591 -38.453 1.00 81.69 407 THR A C 1
ATOM 3379 O O . THR A 1 407 ? 27.478 16.278 -39.129 1.00 81.69 407 THR A O 1
ATOM 3382 N N . ASP A 1 408 ? 28.881 16.091 -37.391 1.00 85.31 408 ASP A N 1
ATOM 3383 C CA . ASP A 1 408 ? 28.786 17.494 -36.991 1.00 85.31 408 ASP A CA 1
ATOM 3384 C C . ASP A 1 408 ? 29.598 18.377 -37.953 1.00 85.31 408 ASP A C 1
ATOM 3386 O O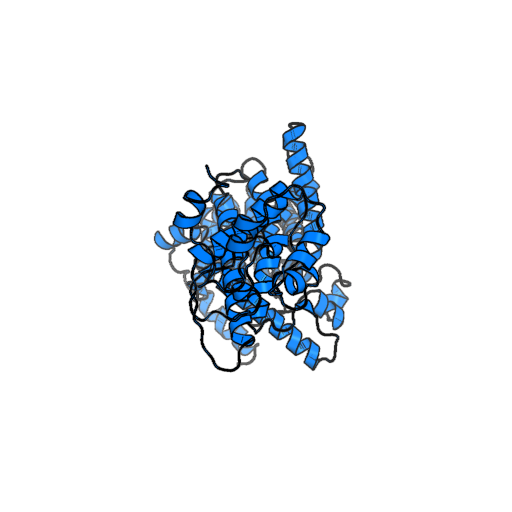 . ASP A 1 408 ? 30.782 18.159 -38.240 1.00 85.31 408 ASP A O 1
ATOM 3390 N N . ARG A 1 409 ? 28.938 19.406 -38.491 1.00 83.44 409 ARG A N 1
ATOM 3391 C CA . ARG A 1 409 ? 29.499 20.283 -39.527 1.00 83.44 409 ARG A CA 1
ATOM 3392 C C . ARG A 1 409 ? 30.693 21.109 -39.040 1.00 83.44 409 ARG A C 1
ATOM 3394 O O . ARG A 1 409 ? 31.548 21.464 -39.854 1.00 83.44 409 ARG A O 1
ATOM 3401 N N . TYR A 1 410 ? 30.734 21.479 -37.767 1.00 86.31 410 TYR A N 1
ATOM 3402 C CA . TYR A 1 410 ? 31.814 22.275 -37.190 1.00 86.31 410 TYR A CA 1
ATOM 3403 C C . TYR A 1 410 ? 32.960 21.375 -36.731 1.00 86.31 410 TYR A C 1
ATOM 3405 O O . TYR A 1 410 ? 34.116 21.666 -37.048 1.00 86.31 410 TYR A O 1
ATOM 3413 N N . TYR A 1 411 ? 32.652 20.239 -36.106 1.00 89.50 411 TYR A N 1
ATOM 3414 C CA . TYR A 1 411 ? 33.642 19.250 -35.686 1.00 89.50 411 TYR A CA 1
ATOM 3415 C C . TYR A 1 411 ? 34.392 18.631 -36.875 1.00 89.50 411 TYR A C 1
ATOM 3417 O O . TYR A 1 411 ? 35.624 18.594 -36.889 1.00 89.50 411 TYR A O 1
ATOM 3425 N N . SER A 1 412 ? 33.682 18.238 -37.936 1.00 83.94 412 SER A N 1
ATOM 3426 C CA . SER A 1 412 ? 34.305 17.723 -39.168 1.00 83.94 412 SER A CA 1
ATOM 3427 C C . SER A 1 412 ? 35.278 18.725 -39.804 1.00 83.94 412 SER A C 1
ATOM 3429 O O . SER A 1 412 ? 36.335 18.337 -40.298 1.00 83.94 412 SER A O 1
ATOM 3431 N N . ARG A 1 413 ? 34.978 20.031 -39.741 1.00 84.12 413 ARG A N 1
ATOM 3432 C CA . ARG A 1 413 ? 35.889 21.103 -40.187 1.00 84.12 413 ARG A CA 1
ATOM 3433 C C . ARG A 1 413 ? 37.075 21.299 -39.250 1.00 84.12 413 ARG A C 1
ATOM 3435 O O . ARG A 1 413 ? 38.152 21.660 -39.722 1.00 84.12 413 ARG A O 1
ATOM 3442 N N . PHE A 1 414 ? 36.881 21.096 -37.949 1.00 87.06 414 PHE A N 1
ATOM 3443 C CA . PHE A 1 414 ? 37.943 21.157 -36.947 1.00 87.06 414 PHE A CA 1
ATOM 3444 C C . PHE A 1 414 ? 38.959 20.015 -37.110 1.00 87.06 414 PHE A C 1
ATOM 3446 O O . PHE A 1 414 ? 40.153 20.218 -36.898 1.00 87.06 414 PHE A O 1
ATOM 3453 N N . CYS A 1 415 ? 38.503 18.837 -37.543 1.00 85.75 415 CYS A N 1
ATOM 3454 C CA . CYS A 1 415 ? 39.350 17.665 -37.779 1.00 85.75 415 CYS A CA 1
ATOM 3455 C C . CYS A 1 415 ? 40.226 17.764 -39.042 1.00 85.75 415 CYS A C 1
ATOM 3457 O O . CYS A 1 415 ? 41.108 16.931 -39.239 1.00 85.75 415 CYS A O 1
ATOM 3459 N N . LEU A 1 416 ? 40.011 18.762 -39.906 1.00 82.88 416 LEU A N 1
ATOM 3460 C CA . LEU A 1 416 ? 40.854 18.976 -41.083 1.00 82.88 416 LEU A CA 1
ATOM 3461 C C . LEU A 1 416 ? 42.265 19.416 -40.669 1.00 82.88 416 LEU A C 1
ATOM 3463 O O . LEU A 1 416 ? 42.425 20.244 -39.771 1.00 82.88 416 LEU A O 1
ATOM 3467 N N . GLU A 1 417 ? 43.289 18.955 -41.398 1.00 77.81 417 GLU A N 1
ATOM 3468 C CA . GLU A 1 417 ? 44.686 19.375 -41.180 1.00 77.81 417 GLU A CA 1
ATOM 3469 C C . GLU A 1 417 ? 44.824 20.905 -41.173 1.00 77.81 417 GLU A C 1
ATOM 3471 O O . GLU A 1 417 ? 45.523 21.493 -40.345 1.00 77.81 417 GLU A O 1
ATOM 3476 N N . ASN A 1 418 ? 44.089 21.573 -42.067 1.00 80.19 418 ASN A N 1
ATOM 3477 C CA . ASN A 1 418 ? 43.999 23.022 -42.104 1.00 80.19 418 ASN A CA 1
ATOM 3478 C C . ASN A 1 418 ? 42.785 23.536 -41.312 1.00 80.19 418 ASN A C 1
ATOM 3480 O O . ASN A 1 418 ? 41.724 23.829 -41.873 1.00 80.19 418 ASN A O 1
ATOM 3484 N N . LYS A 1 419 ? 42.993 23.764 -40.012 1.00 82.88 419 LYS A N 1
ATOM 3485 C CA . LYS A 1 419 ? 41.987 24.314 -39.085 1.00 82.88 419 LYS A CA 1
ATOM 3486 C C . LYS A 1 419 ? 41.576 25.771 -39.389 1.00 82.88 419 LYS A C 1
ATOM 3488 O O . LYS A 1 419 ? 40.676 26.298 -38.739 1.00 82.88 419 LYS A O 1
ATOM 3493 N N . SER A 1 420 ? 42.174 26.455 -40.376 1.00 79.25 420 SER A N 1
ATOM 3494 C CA . SER A 1 420 ? 41.812 27.851 -40.707 1.00 79.25 420 SER A CA 1
ATOM 3495 C C . SER A 1 420 ? 40.361 28.005 -41.170 1.00 79.25 420 SER A C 1
ATOM 3497 O O . SER A 1 420 ? 39.752 29.044 -40.930 1.00 79.25 420 SER A O 1
ATOM 3499 N N . TYR A 1 421 ? 39.779 26.977 -41.793 1.00 78.81 421 TYR A N 1
ATOM 3500 C CA . TYR A 1 421 ? 38.376 26.992 -42.212 1.00 78.81 421 TYR A CA 1
ATOM 3501 C C . TYR A 1 421 ? 37.407 26.953 -41.035 1.00 78.81 421 TYR A C 1
ATOM 3503 O O . TYR A 1 421 ? 36.355 27.580 -41.108 1.00 78.81 421 TYR A O 1
ATOM 3511 N N . PHE A 1 422 ? 37.771 26.254 -39.959 1.00 86.62 422 PHE A N 1
ATOM 3512 C CA . PHE A 1 422 ? 37.034 26.286 -38.703 1.00 86.62 422 PHE A CA 1
ATOM 3513 C C . PHE A 1 422 ? 37.130 27.681 -38.075 1.00 86.62 422 PHE A C 1
ATOM 3515 O O . PHE A 1 422 ? 36.115 28.336 -37.866 1.00 86.62 422 PHE A O 1
ATOM 3522 N N . TRP A 1 423 ? 38.346 28.203 -37.894 1.00 86.44 423 TRP A N 1
ATOM 3523 C CA . TRP A 1 423 ? 38.554 29.500 -37.240 1.00 86.44 423 TRP A CA 1
ATOM 3524 C C . TRP A 1 423 ? 38.034 30.706 -38.036 1.00 86.44 423 TRP A C 1
ATOM 3526 O O . TRP A 1 423 ? 37.736 31.724 -37.435 1.00 86.44 423 TRP A O 1
ATOM 3536 N N . LYS A 1 424 ? 37.853 30.616 -39.361 1.00 83.19 424 LYS A N 1
ATOM 3537 C CA . LYS A 1 424 ? 37.196 31.674 -40.160 1.00 83.19 424 LYS A CA 1
ATOM 3538 C C . LYS A 1 424 ? 35.719 31.880 -39.812 1.00 83.19 424 LYS A C 1
ATOM 3540 O O . LYS A 1 424 ? 35.184 32.946 -40.098 1.00 83.19 424 LYS A O 1
ATOM 3545 N N . ILE A 1 425 ? 35.066 30.868 -39.241 1.00 81.62 425 ILE A N 1
ATOM 3546 C CA . ILE A 1 425 ? 33.662 30.937 -38.804 1.00 81.62 425 ILE A CA 1
ATOM 3547 C C . ILE A 1 425 ? 33.543 31.815 -37.552 1.00 81.62 425 ILE A C 1
ATOM 3549 O O . ILE A 1 425 ? 32.538 32.491 -37.356 1.00 81.62 425 ILE A O 1
ATOM 3553 N N . PHE A 1 426 ? 34.595 31.838 -36.735 1.00 77.38 426 PHE A N 1
ATOM 3554 C CA . PHE A 1 426 ? 34.633 32.502 -35.444 1.00 77.38 426 PHE A CA 1
ATOM 3555 C C . PHE A 1 426 ? 35.492 33.782 -35.555 1.00 77.38 426 PHE A C 1
ATOM 3557 O O . PHE A 1 426 ? 36.711 33.719 -35.694 1.00 77.38 426 PHE A O 1
ATOM 3564 N N . TYR A 1 427 ? 34.858 34.962 -35.563 1.00 61.91 427 TYR A N 1
ATOM 3565 C CA . TYR A 1 427 ? 35.520 36.267 -35.771 1.00 61.91 427 TYR A CA 1
ATOM 3566 C C . TYR A 1 427 ? 36.641 36.509 -34.737 1.00 61.91 427 TYR A C 1
ATOM 3568 O O . TYR A 1 427 ? 36.412 36.345 -33.541 1.00 61.91 427 TYR A O 1
ATOM 3576 N N . ASN A 1 428 ? 37.862 36.856 -35.176 1.00 60.50 428 ASN A N 1
ATOM 3577 C CA . ASN A 1 428 ? 39.068 36.494 -34.419 1.00 60.50 428 ASN A CA 1
ATOM 3578 C C . ASN A 1 428 ? 39.964 37.669 -33.967 1.00 60.50 428 ASN A C 1
ATOM 3580 O O . ASN A 1 428 ? 40.421 38.457 -34.789 1.00 60.50 428 ASN A O 1
ATOM 3584 N N . ASN A 1 429 ? 40.301 37.674 -32.669 1.00 61.22 429 ASN A N 1
ATOM 3585 C CA . ASN A 1 429 ? 41.558 38.182 -32.078 1.00 61.22 429 ASN A CA 1
ATOM 3586 C C . ASN A 1 429 ? 42.191 37.134 -31.122 1.00 61.22 429 ASN A C 1
ATOM 3588 O O . ASN A 1 429 ? 43.153 37.421 -30.409 1.00 61.22 429 ASN A O 1
ATOM 3592 N N . CYS A 1 430 ? 41.651 35.911 -31.077 1.00 68.69 430 CYS A N 1
ATOM 3593 C CA . CYS A 1 430 ? 42.122 34.828 -30.223 1.00 68.69 430 CYS A CA 1
ATOM 3594 C C . CYS A 1 430 ? 43.360 34.152 -30.837 1.00 68.69 430 CYS A C 1
ATOM 3596 O O . CYS A 1 430 ? 43.481 34.011 -32.053 1.00 68.69 430 CYS A O 1
ATOM 3598 N N . LYS A 1 431 ? 44.292 33.701 -29.988 1.00 75.44 431 LYS A N 1
ATOM 3599 C CA . LYS A 1 431 ? 45.427 32.847 -30.377 1.00 75.44 431 LYS A CA 1
ATOM 3600 C C . LYS A 1 431 ? 45.043 31.364 -30.215 1.00 75.44 431 LYS A C 1
ATOM 3602 O O . LYS A 1 431 ? 45.332 30.799 -29.166 1.00 75.44 431 LYS A O 1
ATOM 3607 N N . PRO A 1 432 ? 44.491 30.671 -31.225 1.00 82.81 432 PRO A N 1
ATOM 3608 C CA . PRO A 1 432 ? 43.826 29.371 -31.052 1.00 82.81 432 PRO A CA 1
ATOM 3609 C C . PRO A 1 432 ? 44.746 28.192 -30.685 1.00 82.81 432 PRO A C 1
ATOM 3611 O O . PRO A 1 432 ? 44.301 27.050 -30.645 1.00 82.81 432 PRO A O 1
ATOM 3614 N N . ASN A 1 433 ? 46.043 28.428 -30.462 1.00 88.06 433 ASN A N 1
ATOM 3615 C CA . ASN A 1 433 ? 47.052 27.379 -30.327 1.00 88.06 433 ASN A CA 1
ATOM 3616 C C . ASN A 1 433 ? 46.764 26.416 -29.167 1.00 88.06 433 ASN A C 1
ATOM 3618 O O . ASN A 1 433 ? 46.864 25.210 -29.370 1.00 88.06 433 ASN A O 1
ATOM 3622 N N . LEU A 1 434 ? 46.377 26.932 -27.994 1.00 90.94 434 LEU A N 1
ATOM 3623 C CA . LEU A 1 434 ? 46.078 26.089 -26.835 1.00 90.94 434 LEU A CA 1
ATOM 3624 C C . LEU A 1 434 ? 44.786 25.293 -27.048 1.00 90.94 434 LEU A C 1
ATOM 3626 O O . LEU A 1 434 ? 44.791 24.075 -26.911 1.00 90.94 434 LEU A O 1
ATOM 3630 N N . ILE A 1 435 ? 43.708 25.964 -27.465 1.00 91.88 435 ILE A N 1
ATOM 3631 C CA . ILE A 1 435 ? 42.411 25.318 -27.699 1.00 91.88 435 ILE A CA 1
ATOM 3632 C C . ILE A 1 435 ? 42.527 24.221 -28.768 1.00 91.88 435 ILE A C 1
ATOM 3634 O O . ILE A 1 435 ? 42.018 23.121 -28.576 1.00 91.88 435 ILE A O 1
ATOM 3638 N N . ASN A 1 436 ? 43.283 24.465 -29.845 1.00 93.00 436 ASN A N 1
ATOM 3639 C CA . ASN A 1 436 ? 43.534 23.461 -30.882 1.00 93.00 436 ASN A CA 1
ATOM 3640 C C . ASN A 1 436 ? 44.215 22.194 -30.354 1.00 93.00 436 ASN A C 1
ATOM 3642 O O . ASN A 1 436 ? 44.002 21.124 -30.913 1.00 93.00 436 ASN A O 1
ATOM 3646 N N . LYS A 1 437 ? 45.067 22.330 -29.333 1.00 93.62 437 LYS A N 1
ATOM 3647 C CA . LYS A 1 437 ? 45.799 21.219 -28.719 1.00 93.62 437 LYS A CA 1
ATOM 3648 C C . LYS A 1 437 ? 44.973 20.484 -27.660 1.00 93.62 437 LYS A C 1
ATOM 3650 O O . LYS A 1 437 ? 45.171 19.288 -27.475 1.00 93.62 437 LYS A O 1
ATOM 3655 N N . MET A 1 438 ? 44.076 21.190 -26.968 1.00 94.12 438 MET A N 1
ATOM 3656 C CA . MET A 1 438 ? 43.147 20.607 -25.989 1.00 94.12 438 MET A CA 1
ATOM 3657 C C . MET A 1 438 ? 42.016 19.833 -26.671 1.00 94.12 438 MET A C 1
ATOM 3659 O O . MET A 1 438 ? 41.657 18.755 -26.216 1.00 94.12 438 MET A O 1
ATOM 3663 N N . LEU A 1 439 ? 41.510 20.341 -27.797 1.00 93.38 439 LEU A N 1
ATOM 3664 C CA . LEU A 1 439 ? 40.460 19.703 -28.598 1.00 93.38 439 LEU A CA 1
ATOM 3665 C C . LEU A 1 439 ? 41.001 18.707 -29.638 1.00 93.38 439 LEU A C 1
ATOM 3667 O O . LEU A 1 439 ? 40.290 18.350 -30.572 1.00 93.38 439 LEU A O 1
ATOM 3671 N N . GLU A 1 440 ? 42.261 18.275 -29.525 1.00 91.94 440 GLU A N 1
ATOM 3672 C CA . GLU A 1 440 ? 42.850 17.304 -30.453 1.00 91.94 440 GLU A CA 1
ATOM 3673 C C . GLU A 1 440 ? 42.050 15.981 -30.423 1.00 91.94 440 GLU A C 1
ATOM 3675 O O . GLU A 1 440 ? 41.912 15.388 -29.344 1.00 91.94 440 GLU A O 1
ATOM 3680 N N . PRO A 1 441 ? 41.510 15.519 -31.573 1.00 87.88 441 PRO A N 1
ATOM 3681 C CA . PRO A 1 441 ? 40.670 14.322 -31.628 1.00 87.88 441 PRO A CA 1
ATOM 3682 C C . PRO A 1 441 ? 41.371 13.047 -31.169 1.00 87.88 441 PRO A C 1
ATOM 3684 O O . PRO A 1 441 ? 40.750 12.205 -30.534 1.00 87.88 441 PRO A O 1
ATOM 3687 N N . ASP A 1 442 ? 42.663 12.912 -31.470 1.00 85.19 442 ASP A N 1
ATOM 3688 C CA . ASP A 1 442 ? 43.471 11.768 -31.059 1.00 85.19 442 ASP A CA 1
ATOM 3689 C C . ASP A 1 442 ? 43.958 11.962 -29.606 1.00 85.19 442 ASP A C 1
ATOM 3691 O O . ASP A 1 442 ? 44.819 12.818 -29.361 1.00 85.19 442 ASP A O 1
ATOM 3695 N N . PRO A 1 443 ? 43.458 11.182 -28.624 1.00 85.12 443 PRO A N 1
ATOM 3696 C CA . PRO A 1 443 ? 43.802 11.367 -27.214 1.00 85.12 443 PRO A CA 1
ATOM 3697 C C . PRO A 1 443 ? 45.291 11.144 -26.917 1.00 85.12 443 PRO A C 1
ATOM 3699 O O . PRO A 1 443 ? 45.792 11.650 -25.914 1.00 85.12 443 PRO A O 1
ATOM 3702 N N . LEU A 1 444 ? 46.028 10.431 -27.779 1.00 83.25 444 LEU A N 1
ATOM 3703 C CA . LEU A 1 444 ? 47.475 10.240 -27.626 1.00 83.25 444 LEU A CA 1
ATOM 3704 C C . LEU A 1 444 ? 48.280 11.468 -28.073 1.00 83.25 444 LEU A C 1
ATOM 3706 O O . LEU A 1 444 ? 49.416 11.655 -27.637 1.00 83.25 444 LEU A O 1
ATOM 3710 N N . LYS A 1 445 ? 47.704 12.307 -28.941 1.00 87.12 445 LYS A N 1
ATOM 3711 C CA . LYS A 1 445 ? 48.308 13.564 -29.421 1.00 87.12 445 LYS A CA 1
ATOM 3712 C C . LYS A 1 445 ? 47.815 14.787 -28.654 1.00 87.12 445 LYS A C 1
ATOM 3714 O O . LYS A 1 445 ? 48.396 15.867 -28.788 1.00 87.12 445 LYS A O 1
ATOM 3719 N N . ARG A 1 446 ? 46.754 14.624 -27.867 1.00 92.38 446 ARG A N 1
ATOM 3720 C CA . ARG A 1 446 ? 46.155 15.672 -27.050 1.00 92.38 446 ARG A CA 1
ATOM 3721 C C . ARG A 1 446 ? 47.106 16.114 -25.940 1.00 92.38 446 ARG A C 1
ATOM 3723 O O . ARG A 1 446 ? 47.792 15.314 -25.299 1.00 92.38 446 ARG A O 1
ATOM 3730 N N . ILE A 1 447 ? 47.186 17.432 -25.763 1.00 93.25 447 ILE A N 1
ATOM 3731 C CA . ILE A 1 447 ? 48.080 18.060 -24.786 1.00 93.25 447 ILE A CA 1
ATOM 3732 C C . ILE A 1 447 ? 47.751 17.575 -23.373 1.00 93.25 447 ILE A C 1
ATOM 3734 O O . ILE A 1 447 ? 46.590 17.464 -23.009 1.00 93.25 447 ILE A O 1
ATOM 3738 N N . ASN A 1 448 ? 48.758 17.304 -22.549 1.00 90.75 448 ASN A N 1
ATOM 3739 C CA . ASN A 1 448 ? 48.515 16.930 -21.156 1.00 90.75 448 ASN A CA 1
ATOM 3740 C C . ASN A 1 448 ? 48.508 18.156 -20.221 1.00 90.75 448 ASN A C 1
ATOM 3742 O O . ASN A 1 448 ? 48.956 19.247 -20.578 1.00 90.75 448 ASN A O 1
ATOM 3746 N N . ILE A 1 449 ? 48.041 17.966 -18.984 1.00 88.88 449 ILE A N 1
ATOM 3747 C CA . ILE A 1 449 ? 47.928 19.035 -17.975 1.00 88.88 449 ILE A CA 1
ATOM 3748 C C . ILE A 1 449 ? 49.271 19.739 -17.715 1.00 88.88 449 ILE A C 1
ATOM 3750 O O . ILE A 1 449 ? 49.311 20.964 -17.620 1.00 88.88 449 ILE A O 1
ATOM 3754 N N . GLN A 1 450 ? 50.384 19.001 -17.651 1.00 89.06 450 GLN A N 1
ATOM 3755 C CA . GLN A 1 450 ? 51.706 19.598 -17.410 1.00 89.06 450 GLN A CA 1
ATOM 3756 C C . GLN A 1 450 ? 52.118 20.540 -18.550 1.00 89.06 450 GLN A C 1
ATOM 3758 O O . GLN A 1 450 ? 52.650 21.622 -18.306 1.00 89.06 450 GLN A O 1
ATOM 3763 N N . GLN A 1 451 ? 51.824 20.160 -19.793 1.00 91.44 451 GLN A N 1
ATOM 3764 C CA . GLN A 1 451 ? 52.077 20.981 -20.975 1.00 91.44 451 GLN A CA 1
ATOM 3765 C C . GLN A 1 451 ? 51.138 22.195 -21.058 1.00 91.44 451 GLN A C 1
ATOM 3767 O O . GLN A 1 451 ? 51.560 23.245 -21.541 1.00 91.44 451 GLN A O 1
ATOM 3772 N N . ILE A 1 452 ? 49.892 22.082 -20.577 1.00 92.00 452 ILE A N 1
ATOM 3773 C CA . ILE A 1 452 ? 48.954 23.216 -20.482 1.00 92.00 452 ILE A CA 1
ATOM 3774 C C . ILE A 1 452 ? 49.502 24.279 -19.524 1.00 92.00 452 ILE A C 1
ATOM 3776 O O . ILE A 1 452 ? 49.559 25.450 -19.892 1.00 92.00 452 ILE A O 1
ATOM 3780 N N . VAL A 1 453 ? 49.969 23.878 -18.337 1.00 89.38 453 VAL A N 1
ATOM 3781 C CA . VAL A 1 453 ? 50.530 24.798 -17.325 1.00 89.38 453 VAL A CA 1
ATOM 3782 C C . VAL A 1 453 ? 51.785 25.521 -17.835 1.00 89.38 453 VAL A C 1
ATOM 3784 O O . VAL A 1 453 ? 52.055 26.656 -17.458 1.00 89.38 453 VAL A O 1
ATOM 3787 N N . GLN A 1 454 ? 52.549 24.893 -18.729 1.00 88.31 454 GLN A N 1
ATOM 3788 C CA . GLN A 1 454 ? 53.736 25.492 -19.352 1.00 88.31 454 GLN A CA 1
ATOM 3789 C C . GLN A 1 454 ? 53.412 26.340 -20.595 1.00 88.31 454 GLN A C 1
ATOM 3791 O O . GLN A 1 454 ? 54.304 26.976 -21.162 1.00 88.31 454 GLN A O 1
ATOM 3796 N N . HIS A 1 455 ? 52.159 26.353 -21.054 1.00 90.31 455 HIS A N 1
ATOM 3797 C CA . HIS A 1 455 ? 51.763 27.070 -22.259 1.00 90.31 455 HIS A CA 1
ATOM 3798 C C . HIS A 1 455 ? 51.738 28.587 -22.024 1.00 90.31 455 HIS A C 1
ATOM 3800 O O . HIS A 1 455 ? 51.305 29.066 -20.982 1.00 90.31 455 HIS A O 1
ATOM 3806 N N . SER A 1 456 ? 52.077 29.377 -23.045 1.00 85.94 456 SER A N 1
ATOM 3807 C CA . SER A 1 456 ? 52.055 30.857 -23.024 1.00 85.94 456 SER A CA 1
ATOM 3808 C C . SER A 1 456 ? 50.666 31.503 -22.900 1.00 85.94 456 SER A C 1
ATOM 3810 O O . SER A 1 456 ? 50.513 32.697 -23.117 1.00 85.94 456 SER A O 1
ATOM 3812 N N . TRP A 1 457 ? 49.635 30.691 -22.682 1.00 83.94 457 TRP A N 1
ATOM 3813 C CA . TRP A 1 457 ? 48.285 31.148 -22.351 1.00 83.94 457 TRP A CA 1
ATOM 3814 C C . TRP A 1 457 ? 48.033 31.105 -20.842 1.00 83.94 457 TRP A C 1
ATOM 3816 O O . TRP A 1 457 ? 47.099 31.741 -20.370 1.00 83.94 457 TRP A O 1
ATOM 3826 N N . TYR A 1 458 ? 48.820 30.302 -20.123 1.00 76.50 458 TYR A N 1
ATOM 3827 C CA . TYR A 1 458 ? 48.726 30.115 -18.683 1.00 76.50 458 TYR A CA 1
ATOM 3828 C C . TYR A 1 458 ? 49.627 31.104 -17.924 1.00 76.50 458 TYR A C 1
ATOM 3830 O O . TYR A 1 458 ? 49.263 31.553 -16.841 1.00 76.50 458 TYR A O 1
ATOM 3838 N N . ASN A 1 459 ? 50.775 31.455 -18.520 1.00 59.28 459 ASN A N 1
ATOM 3839 C CA . ASN A 1 459 ? 51.671 32.541 -18.101 1.00 59.28 459 ASN A CA 1
ATOM 3840 C C . ASN A 1 459 ? 51.370 33.813 -18.890 1.00 59.28 459 ASN A C 1
ATOM 3842 O O . ASN A 1 459 ? 51.566 34.910 -18.324 1.00 59.28 459 ASN A O 1
#

Sequence (459 aa):
MTGEQYKDCYVVEYYNTDLPIVSQQDEELLCSWDFPFYKIQSPLEKIKYIFYMFKIHGFVKKLNIQEGIFQKFLLELQQKYDQQNNPFHNFQHAIAVSQAIYYFLNQKLFEQYLDFLDEFTLLFSALGHDVAHTGRTNTFEVAIQSKLAIKHNDESVLENHHASTLFKLLIQNNFLKNISVNEQKTIRKYCISNILSTDMKKHKEITQQFEIKLTYKKKEKVKLIESENDKKLMCGFIVHVADLTGPTKKFELAKQWSLRICEEFTLQVQDEQKLGIPVTSYLLGLDQLEIISKQESNFYKIIILPLYNIFIDFVGDKYQQMCQNCENNIIQWEKIHLQEKYKNSVDGKFLFIQYALPIGSPEYNPPEINENNIPEYSPLQIDVFQLGCVLFMMVMNSAPFENAISTDRYYSRFCLENKSYFWKIFYNNCKPNLINKMLEPDPLKRINIQQIVQHSWYN

Nearest PDB structures (foldseek):
  1xoq-assembly2_B  TM=9.092E-01  e=6.541E-16  Homo sapiens
  4w1o-assembly2_D  TM=9.173E-01  e=2.695E-15  Homo sapiens
  7l29-assembly2_D  TM=8.690E-01  e=8.338E-16  Homo sapiens
  1zkl-assembly1_A  TM=9.138E-01  e=2.932E-14  Homo sapiens
  2r8q-assembly1_B  TM=8.689E-01  e=5.166E-14  Leishmania major

Foldseek 3Di:
DPLVVCVPPQLVVPLPDDQDDQDPVNVVLLLDLQNPLVVQDDPSSLLNSLLCLCVVLPVCPVLVFDSSLVSSLSSVQQCQQPSQVALFRHQSLLSQLLSLLSNCVVVVLQVVPDDPLLSVLLSLLSNQLQGNPNLEDLVLCVQVVHPQCVVVVSQLSRRVVSLVVSVVSCVVSVSSPRDDPVSVVVSSVLSSLQSSLLRPVCLVVLLVVLLVLLVCCVPVVDDSDDDPVSVSSVSNLSSNLSSLQLLLHAQVSVVSNLLSNLVSLVVSQVVCVVVVHDGDVLSPPSVQLLSSLVSLLCCLVPRVLSSVVSVCSSRHPVSCSSNVNNVVNSVVSVVSNVVRVVVVVDDDDDDPDDDDDPDDDQQQFAACVVVVPPPDDDPQLRVLSSVLQVVCCVVQVDGQWRHCYCPTPSNVCLQDPPVVVNCVVGDDPDPCVSSNLSNPNDSVSRDGPVVSCVDPVVD

Mean predicted aligned error: 12.87 Å

Solvent-accessible surface area (backbone atoms only — not comparable to full-atom values): 25245 Å² total; per-residue (Å²): 130,58,84,6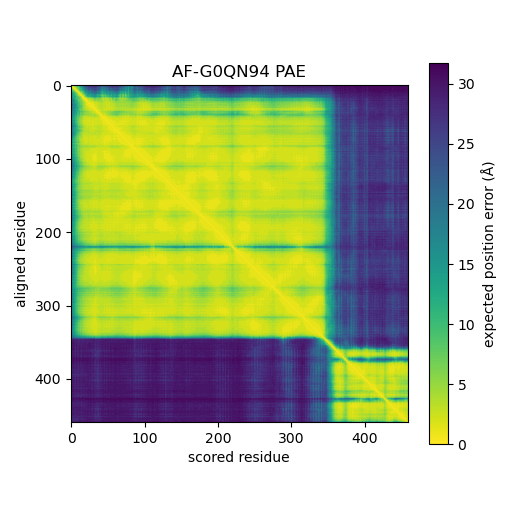7,66,56,55,64,58,59,53,66,68,51,73,84,51,81,68,65,83,84,47,73,68,54,54,56,40,55,67,37,88,69,49,66,60,88,76,60,73,52,69,58,56,52,48,30,54,57,53,44,58,42,45,77,76,37,49,35,68,76,44,55,36,48,63,71,40,44,52,48,36,50,55,55,47,39,50,41,10,45,67,71,64,32,68,38,60,20,46,66,44,27,48,53,19,23,40,43,43,49,37,44,59,75,68,50,68,50,65,94,79,46,53,76,66,50,54,52,26,52,37,54,22,32,54,30,37,54,35,55,41,85,55,61,53,60,69,54,37,43,75,70,61,28,76,53,16,64,75,41,70,66,50,62,28,56,30,53,46,4,46,53,48,45,52,52,48,39,66,78,32,53,32,60,72,72,46,55,72,65,56,55,51,49,39,51,55,52,24,46,51,24,22,55,39,55,41,71,90,43,47,68,58,54,52,52,56,50,48,52,45,52,51,45,25,71,72,72,71,49,72,77,62,87,47,73,65,43,47,50,51,50,52,10,47,54,44,34,53,25,64,66,39,47,55,36,22,54,53,78,58,18,50,53,48,52,52,23,45,28,49,28,40,35,54,37,44,53,49,26,57,75,71,71,47,86,62,61,75,91,43,64,57,34,88,38,65,38,49,39,21,50,50,50,26,48,47,39,62,71,53,46,45,57,54,46,52,51,48,32,75,71,67,37,73,91,53,46,63,37,51,52,28,30,55,52,35,31,53,53,23,49,51,47,18,53,56,40,49,57,54,73,73,44,97,82,70,92,74,90,71,83,83,74,78,85,84,70,66,72,57,42,42,42,34,49,70,70,68,74,59,66,95,67,93,54,70,71,52,47,51,35,24,31,48,21,44,52,53,42,26,75,74,65,79,41,70,78,42,75,38,45,42,81,85,29,76,45,32,45,36,50,71,37,94,65,41,63,69,37,51,68,76,50,89,80,90,74,78,60,66,62,48,58,34,25,56,34,75,53,65,90,76,27,56,50,73,74,57,50,67,70,30,87,86,67,106